Protein AF-A0A1B7LCK6-F1 (afdb_monomer)

Secondary structure (DSSP, 8-state):
-HHHHHHHHHHHHHTT--EEEETHHHHHHHTT----EEEEEESS-HHHHHHHHHHHHTPEEEEEETTTTEEEEEEEETTEEEEEEEEE-SSS-HHHHHHHSSBGGG--EEEHHHHHHSPPPPTTS-----------------------------------------------------------PPPP-----------------PPPPSS----------PPPTT-B-SS-HHHHHHHTEE-BSSTTHHHH-TTHHHHHHHHHHHH-PEEPHHHHHHHHH--GGGS-HHHHHHHHHHHHTSTTHHHHHHHHHTTS--HHHH-TTHHHHHT-B--SS--SBHHHHHHHHHHHHHHHHHHTTGGGGSS----PPP--GGGSSSS---------------------------------------------------------------------------------PPPPPTT---HHHHHHHHHHHHSBSSSS-BSHHHHHHHHHHTTTTHHHH-EE-TTS-EE-TTHHHHTHHHHHHHHHHTT--HHHHHHHHHHHHHTTHHHHHHHTPSPPHHHHHHHHHHHGGGHHHHHHHHHHHHHHHHHHTT-HHHHHHHHHHHHHHHHHHHH-TTTTT-SPPSS-HHHHHHHHT--S-HHHHHHHHHHHHHHHTTS--SHHHHHHHHHHHHHHHHHTT--

pLDDT: mean 70.51, std 29.03, range [19.89, 97.75]

Solvent-accessible surface area (backbone atoms only — not comparable to full-atom values): 42467 Å² total; per-residue (Å²): 106,68,69,60,52,52,54,50,53,52,51,31,56,76,69,76,34,56,50,24,34,22,29,63,26,50,41,26,50,32,58,62,40,92,61,71,62,43,37,32,42,29,56,34,65,14,48,64,51,36,45,52,51,11,66,76,68,78,28,46,64,41,83,73,37,77,91,63,28,28,19,36,31,39,38,84,52,99,90,45,78,45,49,39,37,27,32,25,34,62,91,45,55,72,69,61,52,35,46,66,31,60,30,21,48,35,23,34,35,33,45,44,67,51,47,73,76,55,62,74,84,62,84,85,69,80,79,77,79,79,73,86,78,89,80,83,76,93,77,82,84,85,84,78,87,79,84,83,89,78,90,82,93,83,91,83,88,88,88,87,83,88,88,88,86,86,88,82,91,84,88,84,88,84,84,88,84,89,80,89,80,86,86,84,85,83,87,86,90,82,88,80,84,87,82,85,82,80,81,85,82,67,90,88,67,80,80,74,75,92,60,101,71,77,80,84,68,63,72,60,44,81,78,66,79,72,62,45,53,90,71,48,13,68,60,28,53,57,69,36,41,46,37,53,42,44,90,52,30,34,67,78,41,37,64,46,49,56,52,51,44,36,45,27,55,75,69,71,25,46,73,35,71,67,41,40,53,41,39,53,72,37,64,65,84,83,52,58,39,63,61,52,38,53,52,49,42,58,34,47,64,39,80,62,26,48,64,34,51,49,39,32,53,58,79,33,54,51,41,52,81,78,38,64,72,48,62,62,28,60,72,32,76,47,71,77,63,40,94,44,27,53,41,58,47,17,48,41,14,34,40,36,40,38,46,28,39,49,65,35,50,60,58,76,77,57,87,69,95,70,86,67,82,76,80,68,81,72,75,73,76,70,82,77,68,79,91,77,79,89,80,90,77,89,82,87,86,80,83,89,79,87,86,85,86,84,86,87,80,90,86,82,89,84,85,90,82,86,88,86,92,83,90,89,86,86,84,88,81,88,88,82,87,87,89,81,89,86,81,92,81,89,83,85,92,84,82,90,80,92,81,89,82,90,77,93,78,81,86,76,76,77,76,82,68,72,81,64,64,57,45,55,52,57,73,89,42,32,60,63,47,47,51,58,41,65,39,68,70,48,100,86,40,48,38,51,37,49,54,49,51,26,33,61,45,30,66,55,4,41,79,79,29,65,42,74,44,98,86,72,47,69,42,49,74,64,15,33,63,56,10,32,65,55,43,48,51,52,26,60,62,39,62,50,52,71,68,54,35,52,49,33,30,50,35,16,38,40,33,56,53,64,55,55,45,63,75,53,58,81,70,46,38,43,58,54,19,55,55,26,51,74,46,46,92,48,39,64,60,28,49,47,48,31,49,12,43,49,34,38,40,24,50,74,56,71,35,49,68,58,21,22,55,49,39,54,52,47,46,52,53,48,41,45,53,74,73,31,45,48,34,38,64,71,44,83,71,76,66,53,69,70,53,50,25,66,75,70,76,44,78,96,46,74,64,55,56,51,52,53,50,53,49,45,26,36,34,31,47,66,78,32,90,48,54,68,51,44,54,54,49,52,66,69,44,48,65,61,61,56,53,65,72,77,107

Mean predicted aligned error: 17.4 Å

Radius of gyration: 38.02 Å; Cα contacts (8 Å, |Δi|>4): 805; chains: 1; bounding box: 110×106×129 Å

InterPro domains:
  IPR002646 Poly A polymerase, head domain [PF01743] (19-110)
  IPR003607 HD/PDEase domain [SM00471] (338-611)
  IPR003607 HD/PDEase domain [cd00077] (481-599)
  IPR006674 HD domain [PF01966] (498-566)
  IPR032828 tRNA nucleotidyltransferase/poly(A) polymerase, RNA and SrmB- binding domain [PF12627] (270-326)
  IPR043519 Nucleotidyltransferase superfamily [G3DSA:3.30.460.10] (1-121)
  IPR043519 Nucleotidyltransferase superfamily [SSF81301] (2-119)
  IPR050124 tRNA CCA-adding enzyme [PTHR47545] (225-685)

Sequence (695 aa):
MWDLLEHLNRLTRKRGQKAWLVGGFVRDLILGRPGRDVDVAVTGSGAALAGELAAMTGSAFVPMDPAHDVSRVVRKTKAGVEQLDITGLAQVDLLADLRRRDFTVNAMALPLGDYLSNPAPTPGQGATVAGNRQEERLKGHIAGDSGKCNGTACRGKEHFDGGAVSYRVRPRAGTPGTVQQTGPALPPDARLDQDVSPSRQYPTAVPEPSSPGELIGHAAGPVPGGLIDPLGGLVDLRRGLIRACGPRSIADDPLRALRAARFAGQAGWRIEAETVRLIRAASMRAVAPERVLEELVHILSLPDACRVIRMLDGELGILEQLFPEIVPLRRMEQNGHHVDNVWEHSLKTLQCFETVLEESGYNQGAGGTRNFPRYKQSSLDSEIGTVTGTAQGIFQKNSPGTPCLPAASDVTEDGHRTEPGKDPGSGGGYPGGNKRAGSSVCLDPSREGTAGGGVDGVAGKEAHFPPPDPFVLPPQVAGPLAAYINSPLTRARSRLPVLKLACLFHDTGKLTTRAVAADGRFTFYGHHTAGAPAAAAIARRLRLSRREADLLAALVRGHMDPLFLYKSRPVSGRAAYRFFRRLGDEVPGCLLISLADISSSRLAAGAAAEAAAYRDFIAGMLQRYFKEPAASGRSRPLLSGREVCRLLDIEPSPLVGRLLEELAAARAAGEVRTCREAEEWVRKNKSKMLLEDLT

Nearest PDB structures (foldseek):
  3h39-assembly2_A  TM=7.704E-01  e=4.898E-11  Thermotoga maritima
  4wbz-assembly2_B  TM=8.133E-01  e=8.278E-10  Aquifex aeolicus VF5
  4wby-assembly1_A  TM=7.636E-01  e=1.932E-10  Aquifex aeolicus VF5
  3h38-assembly1_A  TM=7.334E-01  e=5.240E-10  Thermotoga maritima
  4wc5-assembly1_A  TM=7.281E-01  e=5.026E-10  Aquifex aeolicus VF5

Structure (mmCIF, N/CA/C/O backbone):
data_AF-A0A1B7LCK6-F1
#
_entry.id   AF-A0A1B7LCK6-F1
#
loop_
_atom_site.group_PDB
_atom_site.id
_atom_site.type_symbol
_atom_site.label_atom_id
_atom_site.label_alt_id
_atom_site.label_comp_id
_atom_site.label_asym_id
_atom_site.label_entity_id
_atom_site.label_seq_id
_atom_site.pdbx_PDB_ins_code
_atom_site.Cartn_x
_atom_site.Cartn_y
_atom_site.Cartn_z
_atom_site.occupancy
_atom_site.B_iso_or_equiv
_atom_site.auth_seq_id
_atom_site.auth_comp_id
_atom_site.auth_asym_id
_atom_site.auth_atom_id
_atom_site.pdbx_PDB_model_num
ATOM 1 N N . MET A 1 1 ? -1.155 18.013 24.052 1.00 85.56 1 MET A N 1
ATOM 2 C CA . MET A 1 1 ? -2.324 17.125 24.205 1.00 85.56 1 MET A CA 1
ATOM 3 C C . MET A 1 1 ? -2.825 17.167 25.637 1.00 85.56 1 MET A C 1
ATOM 5 O O . MET A 1 1 ? -3.996 17.449 25.836 1.00 85.56 1 MET A O 1
ATOM 9 N N . TRP A 1 2 ? -1.937 16.976 26.621 1.00 87.25 2 TRP A N 1
ATOM 10 C CA . TRP A 1 2 ? -2.246 17.080 28.054 1.00 87.25 2 TRP A CA 1
ATOM 11 C C . TRP A 1 2 ? -3.142 18.276 28.412 1.00 87.25 2 TRP A C 1
ATOM 13 O O . TRP A 1 2 ? -4.252 18.084 28.898 1.00 87.25 2 TRP A O 1
ATOM 23 N N . ASP A 1 3 ? -2.736 19.493 28.038 1.00 88.25 3 ASP A N 1
ATOM 24 C CA . ASP A 1 3 ? -3.527 20.695 28.326 1.00 88.25 3 ASP A CA 1
ATOM 25 C C . ASP A 1 3 ? -4.948 20.623 27.754 1.00 88.25 3 ASP A C 1
ATOM 27 O O . ASP A 1 3 ? -5.895 21.079 28.385 1.00 88.25 3 ASP A O 1
ATOM 31 N N . LEU A 1 4 ? -5.124 20.061 26.553 1.00 89.69 4 LEU A N 1
ATOM 32 C CA . LEU A 1 4 ? -6.437 19.953 25.913 1.00 89.69 4 LEU A CA 1
ATOM 33 C C . LEU A 1 4 ? -7.359 19.024 26.721 1.00 89.69 4 LEU A C 1
ATOM 35 O O . LEU A 1 4 ? -8.523 19.354 26.950 1.00 89.69 4 LEU A O 1
ATOM 39 N N . LEU A 1 5 ? -6.810 17.914 27.223 1.00 92.12 5 LEU A N 1
ATOM 40 C CA . LEU A 1 5 ? -7.504 16.976 28.104 1.00 92.12 5 LEU A CA 1
ATOM 41 C C . LEU A 1 5 ? -7.826 17.585 29.476 1.00 92.12 5 LEU A C 1
ATOM 43 O O . LEU A 1 5 ? -8.918 17.360 29.997 1.00 92.12 5 LEU A O 1
ATOM 47 N N . GLU A 1 6 ? -6.943 18.408 30.044 1.00 92.56 6 GLU A N 1
ATOM 48 C CA . GLU A 1 6 ? -7.234 19.137 31.285 1.00 92.56 6 GLU A CA 1
ATOM 49 C C . GLU A 1 6 ? -8.366 20.159 31.117 1.00 92.56 6 GLU A C 1
ATOM 51 O O . GLU A 1 6 ? -9.239 20.273 31.983 1.00 92.56 6 GLU A O 1
ATOM 56 N N . HIS A 1 7 ? -8.385 20.905 30.007 1.00 92.88 7 HIS A N 1
ATOM 57 C CA . HIS A 1 7 ? -9.486 21.824 29.700 1.00 92.88 7 HIS A CA 1
ATOM 58 C C . HIS A 1 7 ? -10.805 21.061 29.541 1.00 92.88 7 HIS A C 1
ATOM 60 O O . HIS A 1 7 ? -11.811 21.466 30.126 1.00 92.88 7 HIS A O 1
ATOM 66 N N . LEU A 1 8 ? -10.789 19.922 28.843 1.00 93.62 8 LEU A N 1
ATOM 67 C CA . LEU A 1 8 ? -11.956 19.053 28.700 1.00 93.62 8 LEU A CA 1
ATOM 68 C C . LEU A 1 8 ? -12.453 18.511 30.052 1.00 93.62 8 LEU A C 1
ATOM 70 O O . LEU A 1 8 ? -13.650 18.554 30.339 1.00 93.62 8 LEU A O 1
ATOM 74 N N . ASN A 1 9 ? -11.551 18.037 30.914 1.00 93.62 9 ASN A N 1
ATOM 75 C CA . ASN A 1 9 ? -11.899 17.534 32.246 1.00 93.62 9 ASN A CA 1
ATOM 76 C C . ASN A 1 9 ? -12.507 18.636 33.132 1.00 93.62 9 ASN A C 1
ATOM 78 O O . ASN A 1 9 ? -13.507 18.414 33.813 1.00 93.62 9 ASN A O 1
ATOM 82 N N . ARG A 1 10 ? -11.960 19.858 33.093 1.00 92.56 10 ARG A N 1
ATOM 83 C CA . ARG A 1 10 ? -12.556 21.006 33.802 1.00 92.56 10 ARG A CA 1
ATOM 84 C C . ARG A 1 10 ? -13.951 21.334 33.276 1.00 92.56 10 ARG A C 1
ATOM 86 O O . ARG A 1 10 ? -14.858 21.580 34.071 1.00 92.56 10 ARG A O 1
ATOM 93 N N . LEU A 1 11 ? -14.132 21.307 31.957 1.00 93.12 11 LEU A N 1
ATOM 94 C CA . LEU A 1 11 ? -15.400 21.647 31.324 1.00 93.12 11 LEU A CA 1
ATOM 95 C C . LEU A 1 11 ? -16.503 20.629 31.645 1.00 93.12 11 LEU A C 1
ATOM 97 O O . LEU A 1 11 ? -17.612 21.009 32.020 1.00 93.12 11 LEU A O 1
ATOM 101 N N . THR A 1 12 ? -16.178 19.339 31.575 1.00 93.44 12 THR A N 1
ATOM 102 C CA . THR A 1 12 ? -17.112 18.261 31.931 1.00 93.44 12 THR A CA 1
ATOM 103 C C . THR A 1 12 ? -17.506 18.310 33.401 1.00 93.44 12 THR A C 1
ATOM 105 O O . THR A 1 12 ? -18.697 18.271 33.703 1.00 93.44 12 THR A O 1
ATOM 108 N N . ARG A 1 13 ? -16.551 18.536 34.316 1.00 91.50 13 ARG A N 1
ATOM 109 C CA . ARG A 1 13 ? -16.847 18.739 35.747 1.00 91.50 13 ARG A CA 1
ATOM 110 C C . ARG A 1 13 ? -17.784 19.921 35.990 1.00 91.50 13 ARG A C 1
ATOM 112 O O . ARG A 1 13 ? -18.745 19.779 36.740 1.00 91.50 13 ARG A O 1
ATOM 119 N N . LYS A 1 14 ? -17.553 21.061 35.325 1.00 91.81 14 LYS A N 1
ATOM 120 C CA . LYS A 1 14 ? -18.416 22.253 35.434 1.00 91.81 14 LYS A CA 1
ATOM 121 C C . LYS A 1 14 ? -19.862 21.967 35.009 1.00 91.81 14 LYS A C 1
ATOM 123 O O . LYS A 1 14 ? -20.786 22.550 35.564 1.00 91.81 14 LYS A O 1
ATOM 128 N N . ARG A 1 15 ? -20.055 21.068 34.042 1.00 90.12 15 ARG A N 1
ATOM 129 C CA . ARG A 1 15 ? -21.368 20.668 33.513 1.00 90.12 15 ARG A CA 1
ATOM 130 C C . ARG A 1 15 ? -21.983 19.456 34.228 1.00 90.12 15 ARG A C 1
ATOM 132 O O . ARG A 1 15 ? -23.037 18.990 33.808 1.00 90.12 15 ARG A O 1
ATOM 139 N N . GLY A 1 16 ? -21.337 18.915 35.266 1.00 90.00 16 GLY A N 1
ATOM 140 C CA . GLY A 1 16 ? -21.778 17.676 35.920 1.00 90.00 16 GLY A CA 1
ATOM 141 C C . GLY A 1 16 ? -21.727 16.445 35.003 1.00 90.00 16 GLY A C 1
ATOM 142 O O . GLY A 1 16 ? -22.413 15.456 35.249 1.00 90.00 16 GLY A O 1
ATOM 143 N N . GLN A 1 17 ? -20.934 16.510 33.933 1.00 92.06 17 GLN A N 1
ATOM 144 C CA . GLN A 1 17 ? -20.752 15.443 32.956 1.00 92.06 17 GLN A CA 1
ATOM 145 C C . GLN A 1 17 ? -19.553 14.566 33.334 1.00 92.06 17 GLN A C 1
ATOM 147 O O . GLN A 1 17 ? -18.603 15.011 33.979 1.00 92.06 17 GLN A O 1
ATOM 152 N N . LYS A 1 18 ? -19.580 13.309 32.893 1.00 92.75 18 LYS A N 1
ATOM 153 C CA . LYS A 1 18 ? -18.467 12.362 33.010 1.00 92.75 18 LYS A CA 1
ATOM 154 C C . LYS A 1 18 ? -17.754 12.222 31.664 1.00 92.75 18 LYS A C 1
ATOM 156 O O . LYS A 1 18 ? -18.393 12.341 30.619 1.00 92.75 18 LYS A O 1
ATOM 161 N N . ALA A 1 19 ? -16.451 11.954 31.712 1.00 94.38 19 ALA A N 1
ATOM 162 C CA . ALA A 1 19 ? -15.596 11.759 30.545 1.00 94.38 19 ALA A CA 1
ATOM 163 C C . ALA A 1 19 ? -14.692 10.537 30.718 1.00 94.38 19 ALA A C 1
ATOM 165 O O . ALA A 1 19 ? -14.141 10.319 31.802 1.00 94.38 19 ALA A O 1
ATOM 166 N N . TRP A 1 20 ? -14.492 9.792 29.635 1.00 95.25 20 TRP A N 1
ATOM 167 C CA . TRP A 1 20 ? -13.620 8.623 29.588 1.00 95.25 20 TRP A CA 1
ATOM 168 C C . TRP A 1 20 ? -12.753 8.648 28.341 1.00 95.25 20 TRP A C 1
ATOM 170 O O . TRP A 1 20 ? -13.264 8.864 27.248 1.00 95.25 20 TRP A O 1
ATOM 180 N N . LEU A 1 21 ? -11.465 8.360 28.492 1.00 93.81 21 LEU A N 1
ATOM 181 C CA . LEU A 1 21 ? -10.624 7.934 27.379 1.00 93.81 21 LEU A CA 1
ATOM 182 C C . LEU A 1 21 ? -11.113 6.571 26.897 1.00 93.81 21 LEU A C 1
ATOM 184 O O . LEU A 1 21 ? -11.420 5.712 27.722 1.00 93.81 21 LEU A O 1
ATOM 188 N N . VAL A 1 22 ? -11.177 6.365 25.587 1.00 93.12 22 VAL A N 1
ATOM 189 C CA . VAL A 1 22 ? -11.710 5.137 24.979 1.00 93.12 22 VAL A CA 1
ATOM 190 C C . VAL A 1 22 ? -10.851 4.682 23.798 1.00 93.12 22 VAL A C 1
ATOM 192 O O . VAL A 1 22 ? -9.939 5.383 23.362 1.00 93.12 22 VAL A O 1
ATOM 195 N N . GLY A 1 23 ? -11.129 3.493 23.263 1.00 89.19 23 GLY A N 1
ATOM 196 C CA . GLY A 1 23 ? -10.617 3.098 21.952 1.00 89.19 23 GLY A CA 1
ATOM 197 C C . GLY A 1 23 ? -9.141 2.704 21.919 1.00 89.19 23 GLY A C 1
ATOM 198 O O . GLY A 1 23 ? -8.588 2.133 22.863 1.00 89.19 23 GLY A O 1
ATOM 199 N N . GLY A 1 24 ? -8.508 2.995 20.779 1.00 87.75 24 GLY A N 1
ATOM 200 C CA . GLY A 1 24 ? -7.112 2.643 20.519 1.00 87.75 24 GLY A CA 1
ATOM 201 C C . GLY A 1 24 ? -6.134 3.334 21.469 1.00 87.75 24 GLY A C 1
ATOM 202 O O . GLY A 1 24 ? -5.100 2.754 21.785 1.00 87.75 24 GLY A O 1
ATOM 203 N N . PHE A 1 25 ? -6.488 4.512 21.992 1.00 88.75 25 PHE A N 1
ATOM 204 C CA . PHE A 1 25 ? -5.652 5.235 22.948 1.00 88.75 25 PHE A CA 1
ATOM 205 C C . PHE A 1 25 ? -5.448 4.453 24.251 1.00 88.75 25 PHE A C 1
ATOM 207 O O . PHE A 1 25 ? -4.319 4.306 24.711 1.00 88.75 25 PHE A O 1
ATOM 214 N N . VAL A 1 26 ? -6.523 3.897 24.823 1.00 90.69 26 VAL A N 1
ATOM 215 C CA . VAL A 1 26 ? -6.453 3.101 26.064 1.00 90.69 26 VAL A CA 1
ATOM 216 C C . VAL A 1 26 ? -5.632 1.831 25.845 1.00 90.69 26 VAL A C 1
ATOM 218 O O . VAL A 1 26 ? -4.784 1.482 26.663 1.00 90.69 26 VAL A O 1
ATOM 221 N N . ARG A 1 27 ? -5.838 1.162 24.708 1.00 91.12 27 ARG A N 1
ATOM 222 C CA . ARG A 1 27 ? -5.052 -0.007 24.302 1.00 91.12 27 ARG A CA 1
ATOM 223 C C . ARG A 1 27 ? -3.564 0.318 24.194 1.00 91.12 27 ARG A C 1
ATOM 225 O O . ARG A 1 27 ? -2.735 -0.415 24.725 1.00 91.12 27 ARG A O 1
ATOM 232 N N . ASP A 1 28 ? -3.224 1.404 23.509 1.00 88.69 28 ASP A N 1
ATOM 233 C CA . ASP A 1 28 ? -1.836 1.795 23.277 1.00 88.69 28 ASP A CA 1
ATOM 234 C C . ASP A 1 28 ? -1.159 2.245 24.578 1.00 88.69 28 ASP A C 1
ATOM 236 O O . ASP A 1 28 ? -0.005 1.885 24.806 1.00 88.69 28 ASP A O 1
ATOM 240 N N . LEU A 1 29 ? -1.900 2.905 25.476 1.00 86.81 29 LEU A N 1
ATOM 241 C CA . LEU A 1 29 ? -1.456 3.221 26.835 1.00 86.81 29 LEU A CA 1
ATOM 242 C C . LEU A 1 29 ? -1.064 1.952 27.608 1.00 86.81 29 LEU A C 1
ATOM 244 O O . LEU A 1 29 ? 0.021 1.893 28.183 1.00 86.81 29 LEU A O 1
ATOM 248 N N . ILE A 1 30 ? -1.906 0.913 27.570 1.00 88.00 30 ILE A N 1
ATOM 249 C CA . ILE A 1 30 ? -1.630 -0.381 28.221 1.00 88.00 30 ILE A CA 1
ATOM 250 C C . ILE A 1 30 ? -0.424 -1.081 27.576 1.00 88.00 30 ILE A C 1
ATOM 252 O O . ILE A 1 30 ? 0.345 -1.748 28.260 1.00 88.00 30 ILE A O 1
ATOM 256 N N . LEU A 1 31 ? -0.212 -0.918 26.270 1.00 84.94 31 LEU A N 1
ATOM 257 C CA . LEU A 1 31 ? 0.959 -1.456 25.567 1.00 84.94 31 LEU A CA 1
ATOM 258 C C . LEU A 1 31 ? 2.236 -0.616 25.752 1.00 84.94 31 LEU A C 1
ATOM 260 O O . LEU A 1 31 ? 3.260 -0.958 25.159 1.00 84.94 31 LEU A O 1
ATOM 264 N N . GLY A 1 32 ? 2.190 0.489 26.507 1.00 82.19 32 GLY A N 1
ATOM 265 C CA . GLY A 1 32 ? 3.325 1.402 26.670 1.00 82.19 32 GLY A CA 1
ATOM 266 C C . GLY A 1 32 ? 3.727 2.108 25.371 1.00 82.19 32 GLY A C 1
ATOM 267 O O . GLY A 1 32 ? 4.899 2.421 25.167 1.00 82.19 32 GLY A O 1
ATOM 268 N N . ARG A 1 33 ? 2.778 2.321 24.453 1.00 81.12 33 ARG A N 1
ATOM 269 C CA . ARG A 1 33 ? 3.000 2.965 23.152 1.00 81.12 33 ARG A CA 1
ATOM 270 C C . ARG A 1 33 ? 2.481 4.405 23.173 1.00 81.12 33 ARG A C 1
ATOM 272 O O . ARG A 1 33 ? 1.452 4.676 23.789 1.00 81.12 33 ARG A O 1
ATOM 279 N N . PRO A 1 34 ? 3.144 5.343 22.475 1.00 69.50 34 PRO A N 1
ATOM 280 C CA . PRO A 1 34 ? 2.644 6.706 22.357 1.00 69.50 34 PRO A CA 1
ATOM 281 C C . PRO A 1 34 ? 1.374 6.732 21.490 1.00 69.50 34 PRO A C 1
ATOM 283 O O . PRO A 1 34 ? 1.450 6.611 20.267 1.00 69.50 34 PRO A O 1
ATOM 286 N N . GLY A 1 35 ? 0.208 6.895 22.119 1.00 66.81 35 GLY A N 1
ATOM 287 C CA . GLY A 1 35 ? -1.060 7.120 21.420 1.00 66.81 35 GLY A CA 1
ATOM 288 C C . GLY A 1 35 ? -1.120 8.535 20.833 1.00 66.81 35 GLY A C 1
ATOM 289 O O . GLY A 1 35 ? -0.849 9.507 21.539 1.00 66.81 35 GLY A O 1
ATOM 290 N N . ARG A 1 36 ? -1.441 8.661 19.539 1.00 66.50 36 ARG A N 1
ATOM 291 C CA . ARG A 1 36 ? -1.559 9.962 18.844 1.00 66.50 36 ARG A CA 1
ATOM 292 C C . ARG A 1 36 ? -3.005 10.399 18.627 1.00 66.50 36 ARG A C 1
ATOM 294 O O . ARG A 1 36 ? -3.282 11.592 18.716 1.00 66.50 36 ARG A O 1
ATOM 301 N N . ASP A 1 37 ? -3.887 9.435 18.393 1.00 78.88 37 ASP A N 1
ATOM 302 C CA . ASP A 1 37 ? -5.316 9.657 18.206 1.00 78.88 37 ASP A CA 1
ATOM 303 C C . ASP A 1 37 ? -6.003 9.441 19.553 1.00 78.88 37 ASP A C 1
ATOM 305 O O . ASP A 1 37 ? -6.021 8.326 20.081 1.00 78.88 37 ASP A O 1
ATOM 309 N N . VAL A 1 38 ? -6.469 10.532 20.161 1.00 89.31 38 VAL A N 1
ATOM 310 C CA . VAL A 1 38 ? -7.115 10.494 21.473 1.00 89.31 38 VAL A CA 1
ATOM 311 C C . VAL A 1 38 ? -8.620 10.521 21.276 1.00 89.31 38 VAL A C 1
ATOM 313 O O . VAL A 1 38 ? -9.161 11.527 20.824 1.00 89.31 38 VAL A O 1
ATOM 316 N N . ASP A 1 39 ? -9.281 9.434 21.659 1.00 92.44 39 ASP A N 1
ATOM 317 C CA . ASP A 1 39 ? -10.736 9.333 21.676 1.00 92.44 39 ASP A CA 1
ATOM 318 C C . ASP A 1 39 ? -11.255 9.523 23.106 1.00 92.44 39 ASP A C 1
ATOM 320 O O . ASP A 1 39 ? -10.798 8.858 24.044 1.00 92.44 39 ASP A O 1
ATOM 324 N N . VAL A 1 40 ? -12.246 10.397 23.280 1.00 94.12 40 VAL A N 1
ATOM 325 C CA . VAL A 1 40 ? -12.937 10.629 24.551 1.00 94.12 40 VAL A CA 1
ATOM 326 C C . VAL A 1 40 ? -14.443 10.468 24.373 1.00 94.12 40 VAL A C 1
ATOM 328 O O . VAL A 1 40 ? -15.057 11.115 23.531 1.00 94.12 40 VAL A O 1
ATOM 331 N N . ALA A 1 41 ? -15.063 9.645 25.212 1.00 94.56 41 ALA A N 1
ATOM 332 C CA . ALA A 1 41 ? -16.512 9.562 25.336 1.00 94.56 41 ALA A CA 1
ATOM 333 C C . ALA A 1 41 ? -16.992 10.446 26.495 1.00 94.56 41 ALA A C 1
ATOM 335 O O . ALA A 1 41 ? -16.393 10.430 27.574 1.00 94.56 41 ALA A O 1
ATOM 336 N N . VAL A 1 42 ? -18.071 11.206 26.298 1.00 94.50 42 VAL A N 1
ATOM 337 C CA . VAL A 1 42 ? -18.618 12.128 27.308 1.00 94.50 42 VAL A CA 1
ATOM 338 C C . VAL A 1 42 ? -20.121 11.952 27.477 1.00 94.50 42 VAL A C 1
ATOM 340 O O . VAL A 1 42 ? -20.841 11.767 26.504 1.00 94.50 42 VAL A O 1
ATOM 343 N N . THR A 1 43 ? -20.635 12.036 28.705 1.00 93.12 43 THR A N 1
ATOM 344 C CA . THR A 1 43 ? -22.094 12.046 28.926 1.00 93.12 43 THR A CA 1
ATOM 345 C C . THR A 1 43 ? -22.719 13.322 28.369 1.00 93.12 43 THR A C 1
ATOM 347 O O . THR A 1 43 ? -22.238 14.412 28.676 1.00 93.12 43 THR A O 1
ATOM 350 N N . GLY A 1 44 ? -23.836 13.214 27.649 1.00 89.62 44 GLY A N 1
ATOM 351 C CA . GLY A 1 44 ? -24.475 14.353 26.979 1.00 89.62 44 GLY A CA 1
ATOM 352 C C . GLY A 1 44 ? -23.890 14.608 25.587 1.00 89.62 44 GLY A C 1
ATOM 353 O O . GLY A 1 44 ? -23.375 13.682 24.968 1.00 89.62 44 GLY A O 1
ATOM 354 N N . SER A 1 45 ? -24.012 15.841 25.079 1.00 91.00 45 SER A N 1
ATOM 355 C CA . SER A 1 45 ? -23.603 16.147 23.700 1.00 91.00 45 SER A CA 1
ATOM 356 C C . SER A 1 45 ? -22.091 16.330 23.555 1.00 91.00 45 SER A C 1
ATOM 358 O O . SER A 1 45 ? -21.504 17.217 24.182 1.00 91.00 45 SER A O 1
ATOM 360 N N . GLY A 1 46 ? -21.490 15.524 22.680 1.00 90.31 46 GLY A N 1
ATOM 361 C CA . GLY A 1 46 ? -20.089 15.603 22.282 1.00 90.31 46 GLY A CA 1
ATOM 362 C C . GLY A 1 46 ? -19.811 16.845 21.443 1.00 90.31 46 GLY A C 1
ATOM 363 O O . GLY A 1 46 ? -18.891 17.598 21.760 1.00 90.31 46 GLY A O 1
ATOM 364 N N . ALA A 1 47 ? -20.650 17.127 20.443 1.00 92.31 47 ALA A N 1
ATOM 365 C CA . ALA A 1 47 ? -20.524 18.303 19.583 1.00 92.31 47 ALA A CA 1
ATOM 366 C C . ALA A 1 47 ? -20.555 19.625 20.366 1.00 92.31 47 ALA A C 1
ATOM 368 O O . ALA A 1 47 ? -19.711 20.495 20.143 1.00 92.31 47 ALA A O 1
ATOM 369 N N . ALA A 1 48 ? -21.480 19.770 21.323 1.00 92.31 48 ALA A N 1
ATOM 370 C CA . ALA A 1 48 ? -21.570 20.977 22.146 1.00 92.31 48 ALA A CA 1
ATOM 371 C C . ALA A 1 48 ? -20.295 21.204 22.974 1.00 92.31 48 ALA A C 1
ATOM 373 O O . ALA A 1 48 ? -19.796 22.326 23.074 1.00 92.31 48 ALA A O 1
ATOM 374 N N . LEU A 1 49 ? -19.758 20.129 23.553 1.00 93.38 49 LEU A N 1
ATOM 375 C CA . LEU A 1 49 ? -18.558 20.176 24.379 1.00 93.38 49 LEU A CA 1
ATOM 376 C C . LEU A 1 49 ? -17.298 20.434 23.540 1.00 93.38 49 LEU A C 1
ATOM 378 O O . LEU A 1 49 ? -16.448 21.229 23.931 1.00 93.38 49 LEU A O 1
ATOM 382 N N . ALA A 1 50 ? -17.199 19.799 22.371 1.00 94.00 50 ALA A N 1
ATOM 383 C CA . ALA A 1 50 ? -16.111 19.987 21.421 1.00 94.00 50 ALA A CA 1
ATOM 384 C C . ALA A 1 50 ? -16.076 21.417 20.864 1.00 94.00 50 ALA A C 1
ATOM 386 O O . ALA A 1 50 ? -14.999 22.004 20.774 1.00 94.00 50 ALA A O 1
ATOM 387 N N . GLY A 1 51 ? -17.235 22.001 20.543 1.00 94.12 51 GLY A N 1
ATOM 388 C CA . GLY A 1 51 ? -17.336 23.389 20.089 1.00 94.12 51 GLY A CA 1
ATOM 389 C C . GLY A 1 51 ? -16.873 24.394 21.149 1.00 94.12 51 GLY A C 1
ATOM 390 O O . GLY A 1 51 ? -16.083 25.288 20.847 1.00 94.12 51 GLY A O 1
ATOM 391 N N . GLU A 1 52 ? -17.295 24.220 22.405 1.00 93.94 52 GLU A N 1
ATOM 392 C CA . GLU A 1 52 ? -16.849 25.082 23.509 1.00 93.94 52 GLU A CA 1
ATOM 393 C C . GLU A 1 52 ? -15.354 24.898 23.807 1.00 93.94 52 GLU A C 1
ATOM 395 O O . GLU A 1 52 ? -14.627 25.883 23.936 1.00 93.94 52 GLU A O 1
ATOM 400 N N . LEU A 1 53 ? -14.864 23.654 23.838 1.00 94.69 53 LEU A N 1
ATOM 401 C CA . LEU A 1 53 ? -13.439 23.371 24.013 1.00 94.69 53 LEU A CA 1
ATOM 402 C C . LEU A 1 53 ? -12.600 24.022 22.907 1.00 94.69 53 LEU A C 1
ATOM 404 O O . LEU A 1 53 ? -11.551 24.609 23.189 1.00 94.69 53 LEU A O 1
ATOM 408 N N . ALA A 1 54 ? -13.057 23.939 21.657 1.00 94.56 54 ALA A N 1
ATOM 409 C CA . ALA A 1 54 ? -12.390 24.549 20.518 1.00 94.56 54 ALA A CA 1
ATOM 410 C C . ALA A 1 54 ? -12.323 26.077 20.659 1.00 94.56 54 ALA A C 1
ATOM 412 O O . ALA A 1 54 ? -11.236 26.647 20.555 1.00 94.56 54 ALA A O 1
ATOM 413 N N . ALA A 1 55 ? -13.443 26.720 21.007 1.00 93.38 55 ALA A N 1
ATOM 414 C CA . ALA A 1 55 ? -13.506 28.162 21.237 1.00 93.38 55 ALA A CA 1
ATOM 415 C C . ALA A 1 55 ? -12.582 28.617 22.381 1.00 93.38 55 ALA A C 1
ATOM 417 O O . ALA A 1 55 ? -11.836 29.581 22.225 1.00 93.38 55 ALA A O 1
ATOM 418 N N . MET A 1 56 ? -12.573 27.896 23.507 1.00 92.00 56 MET A N 1
ATOM 419 C CA . MET A 1 56 ? -11.739 28.224 24.670 1.00 92.00 56 MET A CA 1
ATOM 420 C C . MET A 1 56 ? -10.237 28.087 24.403 1.00 92.00 56 MET A C 1
ATOM 422 O O . MET A 1 56 ? -9.434 28.782 25.019 1.00 92.00 56 MET A O 1
ATOM 426 N N . THR A 1 57 ? -9.847 27.159 23.529 1.00 91.19 57 THR A N 1
ATOM 427 C CA . THR A 1 57 ? -8.435 26.816 23.295 1.00 91.19 57 THR A CA 1
ATOM 428 C C . THR A 1 57 ? -7.873 27.383 21.994 1.00 91.19 57 THR A C 1
ATOM 430 O O . THR A 1 57 ? -6.705 27.141 21.690 1.00 91.19 57 THR A O 1
ATOM 433 N N . GLY A 1 58 ? -8.682 28.111 21.215 1.00 90.81 58 GLY A N 1
ATOM 434 C CA . GLY A 1 58 ? -8.310 28.571 19.875 1.00 90.81 58 GLY A CA 1
ATOM 435 C C . GLY A 1 58 ? -8.088 27.422 18.882 1.00 90.81 58 GLY A C 1
ATOM 436 O O . GLY A 1 58 ? -7.311 27.559 17.938 1.00 90.81 58 GLY A O 1
ATOM 437 N N . SER A 1 59 ? -8.724 26.272 19.118 1.00 93.56 59 SER A N 1
ATOM 438 C CA . SER A 1 59 ? -8.638 25.092 18.252 1.00 93.56 59 SER A CA 1
ATOM 439 C C . SER A 1 59 ? -9.740 25.117 17.189 1.00 93.56 59 SER A C 1
ATOM 441 O O . SER A 1 59 ? -10.750 25.802 17.334 1.00 93.56 59 SER A O 1
ATOM 443 N N . ALA A 1 60 ? -9.570 24.351 16.112 1.00 93.62 60 ALA A N 1
ATOM 444 C CA . ALA A 1 60 ? -10.611 24.166 15.106 1.00 93.62 60 ALA A CA 1
ATOM 445 C C . ALA A 1 60 ? -11.590 23.063 15.535 1.00 93.62 60 ALA A C 1
ATOM 447 O O . ALA A 1 60 ? -11.166 22.020 16.034 1.00 93.62 60 ALA A O 1
ATOM 448 N N . PHE A 1 61 ? -12.882 23.282 15.300 1.00 94.81 61 PHE A N 1
ATOM 449 C CA . PHE A 1 61 ? -13.943 22.293 15.485 1.00 94.81 61 PHE A CA 1
ATOM 450 C C . PHE A 1 61 ? -14.343 21.702 14.132 1.00 94.81 61 PHE A C 1
ATOM 452 O O . PHE A 1 61 ? -14.593 22.445 13.182 1.00 94.81 61 PHE A O 1
ATOM 459 N N . VAL A 1 62 ? -14.410 20.374 14.050 1.00 93.31 62 VAL A N 1
ATOM 460 C CA . VAL A 1 62 ? -14.807 19.645 12.843 1.00 93.31 62 VAL A CA 1
ATOM 461 C C . VAL A 1 62 ? -15.868 18.603 13.214 1.00 93.31 62 VAL A C 1
ATOM 463 O O . VAL A 1 62 ? -15.548 17.655 13.933 1.00 93.31 62 VAL A O 1
ATOM 466 N N . PRO A 1 63 ? -17.121 18.732 12.745 1.00 90.38 63 PRO A N 1
ATOM 467 C CA . PRO A 1 63 ? -18.109 17.668 12.900 1.00 90.38 63 PRO A CA 1
ATOM 468 C C . PRO A 1 63 ? -17.726 16.485 11.999 1.00 90.38 63 PRO A C 1
ATOM 470 O O . PRO A 1 63 ? -17.495 16.677 10.805 1.00 90.38 63 PRO A O 1
ATOM 473 N N . MET A 1 64 ? -17.636 15.278 12.567 1.00 87.12 64 MET A N 1
ATOM 474 C CA . MET A 1 64 ? -17.171 14.079 11.849 1.00 87.12 64 MET A CA 1
ATOM 475 C C . MET A 1 64 ? -18.332 13.147 11.509 1.00 87.12 64 MET A C 1
ATOM 477 O O . MET A 1 64 ? -18.578 12.865 10.340 1.00 87.12 64 MET A O 1
ATOM 481 N N . ASP A 1 65 ? -19.068 12.709 12.529 1.00 83.69 65 ASP A N 1
ATOM 482 C CA . ASP A 1 65 ? -20.261 11.880 12.380 1.00 83.69 65 ASP A CA 1
ATOM 483 C C . ASP A 1 65 ? -21.390 12.481 13.225 1.00 83.69 65 ASP A C 1
ATOM 485 O O . ASP A 1 65 ? -21.532 12.160 14.409 1.00 83.69 65 ASP A O 1
ATOM 489 N N . PRO A 1 66 ? -22.186 13.393 12.639 1.00 82.00 66 PRO A N 1
ATOM 490 C CA . PRO A 1 66 ? -23.293 14.022 13.346 1.00 82.00 66 PRO A CA 1
ATOM 491 C C . PRO A 1 66 ? -24.365 13.030 13.812 1.00 82.00 66 PRO A C 1
ATOM 493 O O . PRO A 1 66 ? -25.063 13.321 14.779 1.00 82.00 66 PRO A O 1
ATOM 496 N N . ALA A 1 67 ? -24.506 11.870 13.155 1.00 81.50 67 ALA A N 1
ATOM 497 C CA . ALA A 1 67 ? -25.512 10.873 13.522 1.00 81.50 67 ALA A CA 1
ATOM 498 C C . ALA A 1 67 ? -25.153 10.161 14.835 1.00 81.50 67 ALA A C 1
ATOM 500 O O . ALA A 1 67 ? -26.042 9.832 15.619 1.00 81.50 67 ALA A O 1
ATOM 501 N N . HIS A 1 68 ? -23.857 9.976 15.094 1.00 82.12 68 HI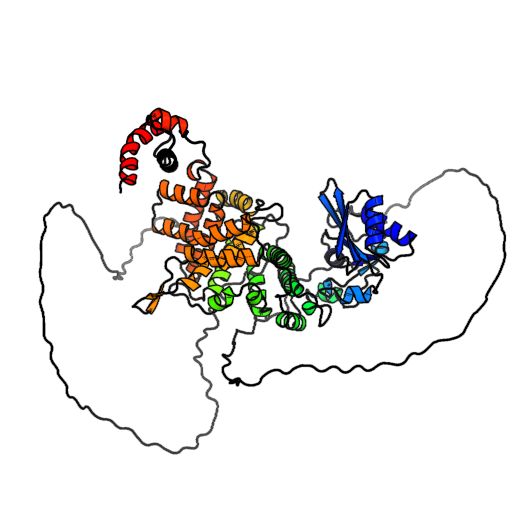S A N 1
ATOM 502 C CA . HIS A 1 68 ? -23.337 9.360 16.318 1.00 82.12 68 HIS A CA 1
ATOM 503 C C . HIS A 1 68 ? -22.702 10.369 17.292 1.00 82.12 68 HIS A C 1
ATOM 505 O O . HIS A 1 68 ? -22.019 9.966 18.230 1.00 82.12 68 HIS A O 1
ATOM 511 N N . ASP A 1 69 ? -22.928 11.672 17.084 1.00 90.56 69 ASP A N 1
ATOM 512 C CA . ASP A 1 69 ? -22.399 12.771 17.906 1.00 90.56 69 ASP A CA 1
ATOM 513 C C . ASP A 1 69 ? -20.869 12.713 18.094 1.00 90.56 69 ASP A C 1
ATOM 515 O O . ASP A 1 69 ? -20.340 12.912 19.192 1.00 90.56 69 ASP A O 1
ATOM 519 N N . VAL A 1 70 ? -20.151 12.419 17.003 1.00 89.44 70 VAL A N 1
ATOM 520 C CA . VAL A 1 70 ? -18.683 12.401 16.961 1.00 89.44 70 VAL A CA 1
ATOM 521 C C . VAL A 1 70 ? -18.170 13.702 16.353 1.00 89.44 70 VAL A C 1
ATOM 523 O O . VAL A 1 70 ? -18.502 14.065 15.220 1.00 89.44 70 VAL A O 1
ATOM 526 N N . SER A 1 71 ? -17.319 14.398 17.100 1.00 93.81 71 SER A N 1
ATOM 527 C CA . SER A 1 71 ? -16.706 15.664 16.693 1.00 93.81 71 SER A CA 1
ATOM 528 C C . SER A 1 71 ? -15.216 15.679 16.998 1.00 93.81 71 SER A C 1
ATOM 530 O O . SER A 1 71 ? -14.786 15.172 18.028 1.00 93.81 71 SER A O 1
ATOM 532 N N . ARG A 1 72 ? -14.432 16.312 16.129 1.00 94.44 72 ARG A N 1
ATOM 533 C CA . ARG A 1 72 ? -12.980 16.425 16.258 1.00 94.44 72 ARG A CA 1
ATOM 534 C C . ARG A 1 72 ? -12.571 17.847 16.616 1.00 94.44 72 ARG A C 1
ATOM 536 O O . ARG A 1 72 ? -12.995 18.812 15.978 1.00 94.44 72 ARG A O 1
ATOM 543 N N . VAL A 1 73 ? -11.689 17.969 17.602 1.00 94.00 73 VAL A N 1
ATOM 544 C CA . VAL A 1 73 ? -10.992 19.210 17.949 1.00 94.00 73 VAL A CA 1
ATOM 545 C C . VAL A 1 73 ? -9.557 19.115 17.444 1.00 94.00 73 VAL A C 1
ATOM 547 O O . VAL A 1 73 ? -8.816 18.206 17.818 1.00 94.00 73 VAL A O 1
ATOM 550 N N . VAL A 1 74 ? -9.161 20.050 16.578 1.00 92.00 74 VAL A N 1
ATOM 551 C CA . VAL A 1 74 ? -7.836 20.074 15.942 1.00 92.00 74 VAL A CA 1
ATOM 552 C C . VAL A 1 74 ? -7.054 21.296 16.397 1.00 92.00 74 VAL A C 1
ATOM 554 O O . VAL A 1 74 ? -7.469 22.432 16.160 1.00 92.00 74 VAL A O 1
ATOM 557 N N . ARG A 1 75 ? -5.875 21.077 16.983 1.00 89.88 75 ARG A N 1
ATOM 558 C CA . ARG A 1 75 ? -4.980 22.149 17.433 1.00 89.88 75 ARG A CA 1
ATOM 559 C C . ARG A 1 75 ? -3.626 22.052 16.745 1.00 89.88 75 ARG A C 1
ATOM 561 O O . ARG A 1 75 ? -2.931 21.045 16.851 1.00 89.88 75 ARG A O 1
ATOM 568 N N . LYS A 1 76 ? -3.225 23.119 16.050 1.00 86.88 76 LYS A N 1
ATOM 569 C CA . LYS A 1 76 ? -1.871 23.235 15.489 1.00 86.88 76 LYS A CA 1
ATOM 570 C C . LYS A 1 76 ? -0.919 23.703 16.586 1.00 86.88 76 LYS A C 1
ATOM 572 O O . LYS A 1 76 ? -1.139 24.749 17.186 1.00 86.88 76 LYS A O 1
ATOM 577 N N . THR A 1 77 ? 0.139 22.945 16.834 1.00 82.62 77 THR A N 1
ATOM 578 C CA . THR A 1 77 ? 1.202 23.283 17.785 1.00 82.62 77 THR A CA 1
ATOM 579 C C . THR A 1 77 ? 2.548 23.357 17.064 1.00 82.62 77 THR A C 1
ATOM 581 O O . THR A 1 77 ? 2.675 22.953 15.908 1.00 82.62 77 THR A O 1
ATOM 584 N N . LYS A 1 78 ? 3.589 23.848 17.751 1.00 78.62 78 LYS A N 1
ATOM 585 C CA . LYS A 1 78 ? 4.967 23.810 17.226 1.00 78.62 78 LYS A CA 1
ATOM 586 C C . LYS A 1 78 ? 5.468 22.378 16.983 1.00 78.62 78 LYS A C 1
ATOM 588 O O . LYS A 1 78 ? 6.350 22.186 16.156 1.00 78.62 78 LYS A O 1
ATOM 593 N N . ALA A 1 79 ? 4.910 21.393 17.692 1.00 74.19 79 ALA A N 1
ATOM 594 C CA . ALA A 1 79 ? 5.297 19.986 17.615 1.00 74.19 79 ALA A CA 1
ATOM 595 C C . ALA A 1 79 ? 4.483 19.177 16.584 1.00 74.19 79 ALA A C 1
ATOM 597 O O . ALA A 1 79 ? 4.788 18.009 16.353 1.00 74.19 79 ALA A O 1
ATOM 598 N N . GLY A 1 80 ? 3.453 19.767 15.965 1.00 79.69 80 GLY A N 1
ATOM 599 C CA . GLY A 1 80 ? 2.616 19.100 14.968 1.00 79.69 80 GLY A CA 1
ATOM 600 C C . GLY A 1 80 ? 1.134 19.440 15.100 1.00 79.69 80 GLY A C 1
ATOM 601 O O . GLY A 1 80 ? 0.757 20.494 15.607 1.00 79.69 80 GLY A O 1
ATOM 602 N N . VAL A 1 81 ? 0.278 18.544 14.614 1.00 83.25 81 VAL A N 1
ATOM 603 C CA . VAL A 1 81 ? -1.181 18.675 14.714 1.00 83.25 81 VAL A CA 1
ATOM 604 C C . VAL A 1 81 ? -1.685 17.713 15.782 1.00 83.25 81 VAL A C 1
ATOM 606 O O . VAL A 1 81 ? -1.472 16.510 15.674 1.00 83.25 81 VAL A O 1
ATOM 609 N N . GLU A 1 82 ? -2.351 18.244 16.801 1.00 87.31 82 GLU A N 1
ATOM 610 C CA . GLU A 1 82 ? -3.033 17.466 17.834 1.00 87.31 82 GLU A CA 1
ATOM 611 C C . GLU A 1 82 ? -4.499 17.287 17.445 1.00 87.31 82 GLU A C 1
ATOM 613 O O . GLU A 1 82 ? -5.148 18.252 17.028 1.00 87.31 82 GLU A O 1
ATOM 618 N N . GLN A 1 83 ? -5.011 16.064 17.576 1.00 90.62 83 GLN A N 1
ATOM 619 C CA . GLN A 1 83 ? -6.395 15.719 17.259 1.00 90.62 83 GLN A CA 1
ATOM 620 C C . GLN A 1 83 ? -7.026 15.006 18.452 1.00 90.62 83 GLN A C 1
ATOM 622 O O . GLN A 1 83 ? -6.424 14.100 19.029 1.00 90.62 83 GLN A O 1
ATOM 627 N N . LEU A 1 84 ? -8.218 15.455 18.828 1.00 92.31 84 LEU A N 1
ATOM 628 C CA . LEU A 1 84 ? -9.009 14.901 19.917 1.00 92.31 84 LEU A CA 1
ATOM 629 C C . LEU A 1 84 ? -10.427 14.661 19.414 1.00 92.31 84 LEU A C 1
ATOM 631 O O . LEU A 1 84 ? -11.124 15.618 19.069 1.00 92.31 84 LEU A O 1
ATOM 635 N N . ASP A 1 85 ? -10.841 13.401 19.407 1.00 93.88 85 ASP A N 1
ATOM 636 C CA . ASP A 1 85 ? -12.179 12.991 19.006 1.00 93.88 85 ASP A CA 1
ATOM 637 C C . ASP A 1 85 ? -13.059 12.861 20.241 1.00 93.88 85 ASP A C 1
ATOM 639 O O . ASP A 1 85 ? -12.721 12.179 21.206 1.00 93.88 85 ASP A O 1
ATOM 643 N N . ILE A 1 86 ? -14.194 13.553 20.227 1.00 94.06 86 ILE A N 1
ATOM 644 C CA . ILE A 1 86 ? -15.159 13.584 21.318 1.00 94.06 86 ILE A CA 1
ATOM 645 C C . ILE A 1 86 ? -16.450 12.950 20.813 1.00 94.06 86 ILE A C 1
ATOM 647 O O . ILE A 1 86 ? -17.063 13.446 19.869 1.00 94.06 86 ILE A O 1
ATOM 651 N N . THR A 1 87 ? -16.852 11.858 21.459 1.00 94.00 87 THR A N 1
ATOM 652 C CA . THR A 1 87 ? -18.107 11.143 21.200 1.00 94.00 87 THR A CA 1
ATOM 653 C C . THR A 1 87 ? -19.111 11.446 22.305 1.00 94.00 87 THR A C 1
ATOM 655 O O . THR A 1 87 ? -18.828 11.229 23.487 1.00 94.00 87 THR A O 1
ATOM 658 N N . GLY A 1 88 ? -20.285 11.946 21.933 1.00 92.31 88 GLY A N 1
ATOM 659 C CA . GLY A 1 88 ? -21.378 12.196 22.865 1.00 92.31 88 GLY A CA 1
ATOM 660 C C . GLY A 1 88 ? -22.191 10.947 23.188 1.00 92.31 88 GLY A C 1
ATOM 661 O O . GLY A 1 88 ? -22.630 10.210 22.311 1.00 92.31 88 GLY A O 1
ATOM 662 N N . LEU A 1 89 ? -22.453 10.737 24.474 1.00 90.56 89 LEU A N 1
ATOM 663 C CA . LEU A 1 89 ? -23.270 9.650 25.012 1.00 90.56 89 LEU A CA 1
ATOM 664 C C . LEU A 1 89 ? -24.665 10.158 25.414 1.00 90.56 89 LEU A C 1
ATOM 666 O O . LEU A 1 89 ? -25.219 9.766 26.437 1.00 90.56 89 LEU A O 1
ATOM 670 N N . ALA A 1 90 ? -25.228 11.105 24.657 1.00 77.19 90 ALA A N 1
ATOM 671 C CA . ALA A 1 90 ? -26.535 11.693 24.968 1.00 77.19 90 ALA A CA 1
ATOM 672 C C . ALA A 1 90 ? -27.688 10.684 24.840 1.00 77.19 90 ALA A C 1
ATOM 674 O O . ALA A 1 90 ? -28.664 10.764 25.579 1.00 77.19 90 ALA A O 1
ATOM 675 N N . GLN A 1 91 ? -27.577 9.749 23.894 1.00 74.38 91 GLN A N 1
ATOM 676 C CA . GLN A 1 91 ? -28.650 8.810 23.546 1.00 74.38 91 GLN A CA 1
ATOM 677 C C . GLN A 1 91 ? -28.391 7.382 24.044 1.00 74.38 91 GLN A C 1
ATOM 679 O O . GLN A 1 91 ? -29.249 6.513 23.918 1.00 74.38 91 GLN A O 1
ATOM 684 N N . VAL A 1 92 ? -27.188 7.110 24.552 1.00 81.62 92 VAL A N 1
ATOM 685 C CA . VAL A 1 92 ? -26.675 5.763 24.832 1.00 81.62 92 VAL A CA 1
ATOM 686 C C . VAL A 1 92 ? -25.757 5.804 26.048 1.00 81.62 92 VAL A C 1
ATOM 688 O O . VAL A 1 92 ? -25.106 6.814 26.282 1.00 81.62 92 VAL A O 1
ATOM 691 N N . ASP A 1 93 ? -25.678 4.725 26.825 1.00 89.38 93 ASP A N 1
ATOM 692 C CA . ASP A 1 93 ? -24.706 4.652 27.918 1.00 89.38 93 ASP A CA 1
ATOM 693 C C . ASP A 1 93 ? -23.305 4.239 27.420 1.00 89.38 93 ASP A C 1
ATOM 695 O O . ASP A 1 93 ? -23.113 3.817 26.274 1.00 89.38 93 ASP A O 1
ATOM 699 N N . LEU A 1 94 ? -22.303 4.364 28.297 1.00 89.94 94 LEU A N 1
ATOM 700 C CA . LEU A 1 94 ? -20.917 3.994 27.991 1.00 89.94 94 LEU A CA 1
ATOM 701 C C . LEU A 1 94 ? -20.792 2.514 27.598 1.00 89.94 94 LEU A C 1
ATOM 703 O O . LEU A 1 94 ? -20.030 2.175 26.700 1.00 89.94 94 LEU A O 1
ATOM 707 N N . LEU A 1 95 ? -21.528 1.618 28.256 1.00 90.25 95 LEU A N 1
ATOM 708 C CA . LEU A 1 95 ? -21.421 0.182 27.997 1.00 90.25 95 LEU A CA 1
ATOM 709 C C . LEU A 1 95 ? -21.967 -0.177 26.609 1.00 90.25 95 LEU A C 1
ATOM 711 O O . LEU A 1 95 ? -21.403 -1.029 25.924 1.00 90.25 95 LEU A O 1
ATOM 715 N N . ALA A 1 96 ? -23.045 0.473 26.180 1.00 88.44 96 ALA A N 1
ATOM 716 C CA . ALA A 1 96 ? -23.606 0.357 24.845 1.00 88.44 96 ALA A CA 1
ATOM 717 C C . ALA A 1 96 ? -22.666 0.940 23.780 1.00 88.44 96 ALA A C 1
ATOM 719 O O . ALA A 1 96 ? -22.541 0.345 22.710 1.00 88.44 96 ALA A O 1
ATOM 720 N N . ASP A 1 97 ? -21.969 2.049 24.066 1.00 89.62 97 ASP A N 1
ATOM 721 C CA . ASP A 1 97 ? -20.904 2.560 23.190 1.00 89.62 97 ASP A CA 1
ATOM 722 C C . ASP A 1 97 ? -19.787 1.529 23.005 1.00 89.62 97 ASP A C 1
ATOM 724 O O . ASP A 1 97 ? -19.504 1.116 21.880 1.00 89.62 97 ASP A O 1
ATOM 728 N N . LEU A 1 98 ? -19.220 1.028 24.108 1.00 91.50 98 LEU A N 1
ATOM 729 C CA . LEU A 1 98 ? -18.125 0.056 24.071 1.00 91.50 98 LEU A CA 1
ATOM 730 C C . LEU A 1 98 ? -18.512 -1.227 23.316 1.00 91.50 98 LEU A C 1
ATOM 732 O O . LEU A 1 98 ? -17.710 -1.753 22.547 1.00 91.50 98 LEU A O 1
ATOM 736 N N . ARG A 1 99 ? -19.760 -1.696 23.448 1.00 91.00 99 ARG A N 1
ATOM 737 C CA . ARG A 1 99 ? -20.267 -2.875 22.719 1.00 91.00 99 ARG A CA 1
ATOM 738 C C . ARG A 1 99 ? -20.428 -2.674 21.212 1.00 91.00 99 ARG A C 1
ATOM 740 O O . ARG A 1 99 ? -20.410 -3.661 20.481 1.00 91.00 99 ARG A O 1
ATOM 747 N N . ARG A 1 100 ? -20.582 -1.437 20.731 1.00 87.06 100 ARG A N 1
ATOM 748 C CA . ARG A 1 100 ? -20.707 -1.133 19.291 1.00 87.06 100 ARG A CA 1
ATOM 749 C C . ARG A 1 100 ? -19.370 -0.953 18.579 1.00 87.06 100 ARG A C 1
ATOM 751 O O . ARG A 1 100 ? -19.342 -0.886 17.345 1.00 87.06 100 ARG A O 1
ATOM 758 N N . ARG A 1 101 ? -18.269 -0.886 19.331 1.00 89.75 101 ARG A N 1
ATOM 759 C CA . ARG A 1 101 ? -16.909 -0.775 18.788 1.00 89.75 101 ARG A CA 1
ATOM 760 C C . ARG A 1 101 ? -16.512 -2.018 17.994 1.00 89.75 101 ARG A C 1
ATOM 762 O O . ARG A 1 101 ? -17.238 -3.006 17.932 1.00 89.75 101 ARG A O 1
ATOM 769 N N . ASP A 1 102 ? -15.372 -1.921 17.324 1.00 91.94 102 ASP A N 1
ATOM 770 C CA . ASP A 1 102 ? -14.874 -2.945 16.415 1.00 91.94 102 ASP A CA 1
ATOM 771 C C . ASP A 1 102 ? -14.465 -4.225 17.154 1.00 91.94 102 ASP A C 1
ATOM 773 O O . ASP A 1 102 ? -15.083 -5.279 16.961 1.00 91.94 102 ASP A O 1
ATOM 777 N N . PHE A 1 103 ? -13.470 -4.111 18.032 1.00 95.75 103 PHE A N 1
ATOM 778 C CA . PHE A 1 103 ? -12.846 -5.232 18.727 1.00 95.75 103 PHE A CA 1
ATOM 779 C C . PHE A 1 103 ? -12.777 -4.997 20.228 1.00 95.75 103 PHE A C 1
ATOM 781 O O . PHE A 1 103 ? -12.640 -3.861 20.683 1.00 95.75 103 PHE A O 1
ATOM 788 N N . THR A 1 104 ? -12.789 -6.085 20.995 1.00 96.00 104 THR A N 1
ATOM 789 C CA . THR A 1 104 ? -12.716 -6.066 22.463 1.00 96.00 104 THR A CA 1
ATOM 790 C C . THR A 1 104 ? -11.504 -5.282 22.967 1.00 96.00 104 THR A C 1
ATOM 792 O O . THR A 1 104 ? -11.633 -4.457 23.866 1.00 96.00 104 THR A O 1
ATOM 795 N N . VAL A 1 105 ? -10.348 -5.435 22.313 1.00 93.69 105 VAL A N 1
ATOM 796 C CA . VAL A 1 105 ? -9.106 -4.696 22.612 1.00 93.69 105 VAL A CA 1
ATOM 797 C C . VAL A 1 105 ? -9.214 -3.176 22.419 1.00 93.69 105 VAL A C 1
ATOM 799 O O . VAL A 1 105 ? -8.362 -2.446 22.909 1.00 93.69 105 VAL A O 1
ATOM 802 N N . ASN A 1 106 ? -10.243 -2.685 21.724 1.00 93.12 106 ASN A N 1
ATOM 803 C CA . ASN A 1 106 ? -10.560 -1.261 21.570 1.00 93.12 106 ASN A CA 1
ATOM 804 C C . ASN A 1 106 ? -11.842 -0.867 22.333 1.00 93.12 106 ASN A C 1
ATOM 806 O O . ASN A 1 106 ? -12.273 0.283 22.262 1.00 93.12 106 ASN A O 1
ATOM 810 N N . ALA A 1 107 ? -12.469 -1.800 23.050 1.00 94.19 107 ALA A N 1
ATOM 811 C CA . ALA A 1 107 ? -13.711 -1.611 23.796 1.00 94.19 107 ALA A CA 1
ATOM 812 C C . ALA A 1 107 ? -13.460 -1.435 25.300 1.00 94.19 107 ALA A C 1
ATOM 814 O O . ALA A 1 107 ? -14.227 -1.914 26.133 1.00 94.19 107 ALA A O 1
ATOM 815 N N . MET A 1 108 ? -12.385 -0.722 25.633 1.00 94.62 108 MET A N 1
ATOM 816 C CA . MET A 1 108 ? -12.020 -0.365 27.000 1.00 94.62 108 MET A CA 1
ATOM 817 C C . MET A 1 108 ? -12.157 1.141 27.210 1.00 94.62 108 MET A C 1
ATOM 819 O O . MET A 1 108 ? -11.959 1.926 26.277 1.00 94.62 108 MET A O 1
ATOM 823 N N . ALA A 1 109 ? -12.465 1.535 28.442 1.00 94.44 109 ALA A N 1
ATOM 824 C CA . ALA A 1 109 ? -12.578 2.927 28.847 1.00 94.44 109 ALA A CA 1
ATOM 825 C C . ALA A 1 109 ? -11.805 3.204 30.139 1.00 94.44 109 ALA A C 1
ATOM 827 O O . ALA A 1 109 ? -11.786 2.380 31.049 1.00 94.44 109 ALA A O 1
ATOM 828 N N . LEU A 1 110 ? -11.211 4.389 30.241 1.00 93.12 110 LEU A N 1
ATOM 829 C CA . LEU A 1 110 ? -10.538 4.870 31.444 1.00 93.12 110 LEU A CA 1
ATOM 830 C C . LEU A 1 110 ? -11.109 6.240 31.821 1.00 93.12 110 LEU A C 1
ATOM 832 O O . LEU A 1 110 ? -11.111 7.128 30.965 1.00 93.12 110 LEU A O 1
ATOM 836 N N . PRO A 1 111 ? -11.599 6.458 33.054 1.00 93.00 111 PRO A N 1
ATOM 837 C CA . PRO A 1 111 ? -12.063 7.774 33.469 1.00 93.00 111 PRO A CA 1
ATOM 838 C C . PRO A 1 111 ? -10.981 8.834 33.248 1.00 93.00 111 PRO A C 1
ATOM 840 O O . PRO A 1 111 ? -9.832 8.672 33.657 1.00 93.00 111 PRO A O 1
ATOM 843 N N . LEU A 1 112 ? -11.349 9.939 32.595 1.00 91.56 112 LEU A N 1
ATOM 844 C CA . LEU A 1 112 ? -10.390 10.983 32.224 1.00 91.56 112 LEU A CA 1
ATOM 845 C C . LEU A 1 112 ? -9.716 11.604 33.457 1.00 91.56 112 LEU A C 1
ATOM 847 O O . LEU A 1 112 ? -8.535 11.939 33.422 1.00 91.56 112 LEU A O 1
ATOM 851 N N . GLY A 1 113 ? -10.464 11.737 34.556 1.00 87.12 113 GLY A N 1
ATOM 852 C CA . GLY A 1 113 ? -9.931 12.220 35.828 1.00 87.12 113 GLY A CA 1
ATOM 853 C C . GLY A 1 113 ? -8.815 11.329 36.374 1.00 87.12 113 GLY A C 1
ATOM 854 O O . GLY A 1 113 ? -7.779 11.855 36.766 1.00 87.12 113 GLY A O 1
ATOM 855 N N . ASP A 1 114 ? -8.997 10.010 36.330 1.00 86.25 114 ASP A N 1
ATOM 856 C CA . ASP A 1 114 ? -8.033 9.039 36.861 1.00 86.25 114 ASP A CA 1
ATOM 857 C C . ASP A 1 114 ? -6.727 9.075 36.060 1.00 86.25 114 ASP A C 1
ATOM 859 O O . ASP A 1 114 ? -5.641 9.110 36.638 1.00 86.25 114 ASP A O 1
ATOM 863 N N . TYR A 1 115 ? -6.831 9.177 34.729 1.00 86.12 115 TYR A N 1
ATOM 864 C CA . TYR A 1 115 ? -5.675 9.358 33.847 1.00 86.12 115 TYR A CA 1
ATOM 865 C C . TYR A 1 115 ? -4.889 10.643 34.147 1.00 86.12 115 TYR A C 1
ATOM 867 O O . TYR A 1 115 ? -3.661 10.627 34.157 1.00 86.12 115 TYR A O 1
ATOM 875 N N . LEU A 1 116 ? -5.583 11.757 34.401 1.00 85.88 116 LEU A N 1
ATOM 876 C CA . LEU A 1 116 ? -4.938 13.040 34.696 1.00 85.88 116 LEU A CA 1
ATOM 877 C C . LEU A 1 116 ? -4.332 13.088 36.107 1.00 85.88 116 LEU A C 1
ATOM 879 O O . LEU A 1 116 ? -3.354 13.796 36.327 1.00 85.88 116 LEU A O 1
ATOM 883 N N . SER A 1 117 ? -4.902 12.353 37.066 1.00 79.56 117 SER A N 1
ATOM 884 C CA . SER A 1 117 ? -4.396 12.285 38.442 1.00 79.56 117 SER A CA 1
ATOM 885 C C . SER A 1 117 ? -3.213 11.333 38.610 1.00 79.56 117 SER A C 1
ATOM 887 O O . SER A 1 117 ? -2.404 11.537 39.511 1.00 79.56 117 SER A O 1
ATOM 889 N N . ASN A 1 118 ? -3.097 10.312 37.762 1.00 69.00 118 ASN A N 1
ATOM 890 C CA . ASN A 1 118 ? -1.968 9.391 37.764 1.00 69.00 118 ASN A CA 1
ATOM 891 C C . ASN A 1 118 ? -1.608 9.005 36.319 1.00 69.00 118 ASN A C 1
ATOM 893 O O . ASN A 1 118 ? -2.031 7.945 35.841 1.00 69.00 118 ASN A O 1
ATOM 897 N N . PRO A 1 119 ? -0.879 9.868 35.587 1.00 60.62 119 PRO A N 1
ATOM 898 C CA . PRO A 1 119 ? -0.481 9.554 34.225 1.00 60.62 119 PRO A CA 1
ATOM 899 C C . PRO A 1 119 ? 0.391 8.302 34.230 1.00 60.62 119 PRO A C 1
ATOM 901 O O . PRO A 1 119 ? 1.400 8.244 34.933 1.00 60.62 119 PRO A O 1
ATOM 904 N N . ALA A 1 120 ? 0.017 7.294 33.435 1.00 53.06 120 ALA A N 1
ATOM 905 C CA . ALA A 1 120 ? 0.895 6.148 33.219 1.00 53.06 120 ALA A CA 1
ATOM 906 C C . ALA A 1 120 ? 2.274 6.659 32.752 1.00 53.06 120 ALA A C 1
ATOM 908 O O . ALA A 1 120 ? 2.324 7.631 31.988 1.00 53.06 120 ALA A O 1
ATOM 909 N N . PRO A 1 121 ? 3.384 6.047 33.198 1.00 42.94 121 PRO A N 1
ATOM 910 C CA . PRO A 1 121 ? 4.717 6.548 32.899 1.00 42.94 121 PRO A CA 1
ATOM 911 C C . PRO A 1 121 ? 4.914 6.656 31.384 1.00 42.94 121 PRO A C 1
ATOM 913 O O . PRO A 1 121 ? 4.836 5.669 30.652 1.00 42.94 121 PRO A O 1
ATOM 916 N N . THR A 1 122 ? 5.141 7.880 30.909 1.00 41.19 122 THR A N 1
ATOM 917 C CA . THR A 1 122 ? 5.413 8.159 29.499 1.00 41.19 122 THR A CA 1
ATOM 918 C C . THR A 1 122 ? 6.706 7.454 29.078 1.00 41.19 122 THR A C 1
ATOM 920 O O . THR A 1 122 ? 7.726 7.625 29.753 1.00 41.19 122 THR A O 1
ATOM 923 N N . PRO A 1 123 ? 6.735 6.718 27.953 1.00 32.72 123 PRO A N 1
ATOM 924 C CA . PRO A 1 123 ? 7.985 6.192 27.421 1.00 32.72 123 PRO A CA 1
ATOM 925 C C . PRO A 1 123 ? 8.900 7.365 27.039 1.00 32.72 123 PRO A C 1
ATOM 927 O O . PRO A 1 123 ? 8.554 8.153 26.160 1.00 32.72 123 PRO A O 1
ATOM 930 N N . GLY A 1 124 ? 10.054 7.498 27.701 1.00 36.16 124 GLY A N 1
ATOM 931 C CA . GLY A 1 124 ? 11.104 8.451 27.310 1.00 36.16 124 GLY A CA 1
ATOM 932 C C . GLY A 1 124 ? 11.445 9.572 28.297 1.00 36.16 124 GLY A C 1
ATOM 933 O O . GLY A 1 124 ? 12.310 10.383 27.981 1.00 36.16 124 GLY A O 1
ATOM 934 N N . GLN A 1 125 ? 10.853 9.620 29.493 1.00 32.75 125 GLN A N 1
ATOM 935 C CA . GLN A 1 125 ? 11.428 10.400 30.597 1.00 32.75 125 GLN A CA 1
ATOM 936 C C . GLN A 1 125 ? 12.226 9.448 31.486 1.00 32.75 125 GLN A C 1
ATOM 938 O O . GLN A 1 125 ? 11.659 8.603 32.173 1.00 32.75 125 GLN A O 1
ATOM 943 N N . GLY A 1 126 ? 13.556 9.526 31.391 1.00 25.89 126 GLY A N 1
ATOM 944 C CA . GLY A 1 126 ? 14.464 8.717 32.196 1.00 25.89 126 GLY A CA 1
ATOM 945 C C . GLY A 1 126 ? 14.136 8.861 33.678 1.00 25.89 126 GLY A C 1
ATOM 946 O O . GLY A 1 126 ? 14.081 9.973 34.200 1.00 25.89 126 GLY A O 1
ATOM 947 N N . ALA A 1 127 ? 13.913 7.729 34.340 1.00 26.62 127 ALA A N 1
ATOM 948 C CA . ALA A 1 127 ? 13.835 7.665 35.785 1.00 26.62 127 ALA A CA 1
ATOM 949 C C . ALA A 1 127 ? 15.174 8.145 36.359 1.00 26.62 127 ALA A C 1
ATOM 951 O O . ALA A 1 127 ? 16.172 7.423 36.332 1.00 26.62 127 ALA A O 1
ATOM 952 N N . THR A 1 128 ? 15.213 9.369 36.880 1.00 25.75 128 THR A N 1
ATOM 953 C CA . THR A 1 128 ? 16.197 9.713 37.898 1.00 25.75 128 THR A CA 1
ATOM 954 C C . THR A 1 128 ? 15.894 8.831 39.097 1.00 25.75 128 THR A C 1
ATOM 956 O O . THR A 1 128 ? 14.855 8.941 39.745 1.00 25.75 128 THR A O 1
ATOM 959 N N . VAL A 1 129 ? 16.799 7.888 39.331 1.00 27.83 129 VAL A N 1
ATOM 960 C CA . VAL A 1 129 ? 16.827 7.008 40.492 1.00 27.83 129 VAL A CA 1
ATOM 961 C C . VAL A 1 129 ? 16.770 7.882 41.747 1.00 27.83 129 VAL A C 1
ATOM 963 O O . VAL A 1 129 ? 17.769 8.481 42.143 1.00 27.83 129 VAL A O 1
ATOM 966 N N . ALA A 1 130 ? 15.597 7.971 42.373 1.00 25.98 130 ALA A N 1
ATOM 967 C CA . ALA A 1 130 ? 15.486 8.389 43.760 1.00 25.98 130 ALA A CA 1
ATOM 968 C C . ALA A 1 130 ? 16.092 7.257 44.595 1.00 25.98 130 ALA A C 1
ATOM 970 O O . ALA A 1 130 ? 15.438 6.266 44.915 1.00 25.98 130 ALA A O 1
ATOM 971 N N . GLY A 1 131 ? 17.397 7.362 44.840 1.00 25.03 131 GLY A N 1
ATOM 972 C CA . GLY A 1 131 ? 18.122 6.441 45.694 1.00 25.03 131 GLY A CA 1
ATOM 973 C C . GLY A 1 131 ? 17.544 6.486 47.102 1.00 25.03 131 GLY A C 1
ATOM 974 O O . GLY A 1 131 ? 17.620 7.511 47.779 1.00 25.03 131 GLY A O 1
ATOM 975 N N . ASN A 1 132 ? 17.009 5.353 47.548 1.00 27.20 132 ASN A N 1
ATOM 976 C CA . ASN A 1 132 ? 16.866 5.058 48.963 1.00 27.20 132 ASN A CA 1
ATOM 977 C C . ASN A 1 132 ? 18.249 5.172 49.620 1.00 27.20 132 ASN A C 1
ATOM 979 O O . ASN A 1 132 ? 19.102 4.304 49.457 1.00 27.20 132 ASN A O 1
ATOM 983 N N . ARG A 1 133 ? 18.460 6.250 50.375 1.00 26.28 133 ARG A N 1
ATOM 984 C CA . ARG A 1 133 ? 19.423 6.311 51.479 1.00 26.28 133 ARG A CA 1
ATOM 985 C C . ARG A 1 133 ? 18.643 6.560 52.767 1.00 26.28 133 ARG A C 1
ATOM 987 O O . ARG A 1 133 ? 18.673 7.647 53.332 1.00 26.28 133 ARG A O 1
ATOM 994 N N . GLN A 1 134 ? 17.914 5.542 53.212 1.00 26.45 134 GLN A N 1
ATOM 995 C CA . GLN A 1 134 ? 17.680 5.337 54.637 1.00 26.45 134 GLN A CA 1
ATOM 996 C C . GLN A 1 134 ? 18.711 4.315 55.092 1.00 26.45 134 GLN A C 1
ATOM 998 O O . GLN A 1 134 ? 18.500 3.127 54.917 1.00 26.45 134 GLN A O 1
ATOM 1003 N N . GLU A 1 135 ? 19.849 4.822 55.557 1.00 27.47 135 GLU A N 1
ATOM 1004 C CA . GLU A 1 135 ? 20.754 4.235 56.551 1.00 27.47 135 GLU A CA 1
ATOM 1005 C C . GLU A 1 135 ? 22.075 4.989 56.436 1.00 27.47 135 GLU A C 1
ATOM 1007 O O . GLU A 1 135 ? 22.873 4.749 55.540 1.00 27.47 135 GLU A O 1
ATOM 1012 N N . GLU A 1 136 ? 22.243 6.005 57.279 1.00 25.66 136 GLU A N 1
ATOM 1013 C CA . GLU A 1 136 ? 23.422 6.159 58.131 1.00 25.66 136 GLU A CA 1
ATOM 1014 C C . GLU A 1 136 ? 23.405 7.530 58.814 1.00 25.66 136 GLU A C 1
ATOM 1016 O O . GLU A 1 136 ? 23.136 8.562 58.205 1.00 25.66 136 GLU A O 1
ATOM 1021 N N . ARG A 1 137 ? 23.790 7.502 60.093 1.00 25.64 137 ARG A N 1
ATOM 1022 C CA . ARG A 1 137 ? 24.116 8.631 60.978 1.00 25.64 137 ARG A CA 1
ATOM 1023 C C . ARG A 1 137 ? 22.948 9.315 61.689 1.00 25.64 137 ARG A C 1
ATOM 1025 O O . ARG A 1 137 ? 22.628 10.481 61.492 1.00 25.64 137 ARG A O 1
ATOM 1032 N N . LEU A 1 138 ? 22.521 8.620 62.747 1.00 28.22 138 LEU A N 1
ATOM 1033 C CA . LEU A 1 138 ? 22.606 9.191 64.096 1.00 28.22 138 LEU A CA 1
ATOM 1034 C C . LEU A 1 138 ? 23.872 10.061 64.220 1.00 28.22 138 LEU A C 1
ATOM 1036 O O . LEU A 1 138 ? 24.982 9.530 64.137 1.00 28.22 138 LEU A O 1
ATOM 1040 N N . LYS A 1 139 ? 23.695 11.363 64.446 1.00 26.31 139 LYS A N 1
ATOM 1041 C CA . LYS A 1 139 ? 24.405 12.172 65.454 1.00 26.31 139 LYS A CA 1
ATOM 1042 C C . LYS A 1 139 ? 24.147 13.655 65.200 1.00 26.31 139 LYS A C 1
ATOM 1044 O O . LYS A 1 139 ? 24.599 14.205 64.208 1.00 26.31 139 LYS A O 1
ATOM 1049 N N . GLY A 1 140 ? 23.566 14.297 66.208 1.00 24.80 140 GLY A N 1
ATOM 1050 C CA . GLY A 1 140 ? 24.094 15.576 66.657 1.00 24.80 140 GLY A CA 1
ATOM 1051 C C . GLY A 1 140 ? 23.330 16.824 66.237 1.00 24.80 140 GLY A C 1
ATOM 1052 O O . GLY A 1 140 ? 23.541 17.362 65.165 1.00 24.80 140 GLY A O 1
ATOM 1053 N N . HIS A 1 141 ? 22.627 17.356 67.233 1.00 25.72 141 HIS A N 1
ATOM 1054 C CA . HIS A 1 141 ? 22.786 18.735 67.693 1.00 25.72 141 HIS A CA 1
ATOM 1055 C C . HIS A 1 141 ? 22.007 19.864 66.992 1.00 25.72 141 HIS A C 1
ATOM 1057 O O . HIS A 1 141 ? 22.368 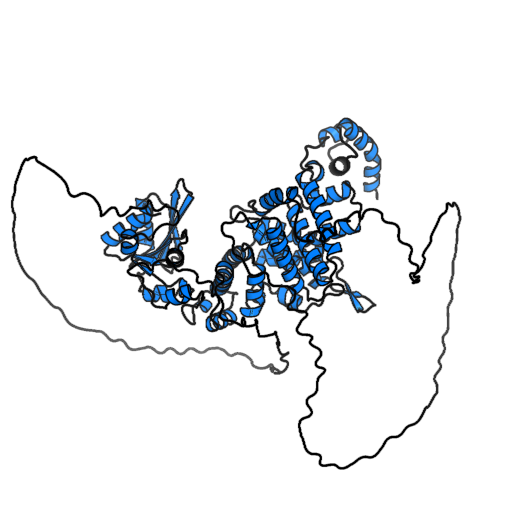20.355 65.935 1.00 25.72 141 HIS A O 1
ATOM 1063 N N . ILE A 1 142 ? 21.060 20.364 67.795 1.00 25.03 142 ILE A N 1
ATOM 1064 C CA . ILE A 1 142 ? 20.949 21.752 68.272 1.00 25.03 142 ILE A CA 1
ATOM 1065 C C . ILE A 1 142 ? 20.242 22.780 67.370 1.00 25.03 142 ILE A C 1
ATOM 1067 O O . ILE A 1 142 ? 20.729 23.194 66.330 1.00 25.03 142 ILE A O 1
ATOM 1071 N N . ALA A 1 143 ? 19.154 23.263 67.982 1.00 25.14 143 ALA A N 1
ATOM 1072 C CA . ALA A 1 143 ? 18.583 24.607 68.003 1.00 25.14 143 ALA A CA 1
ATOM 1073 C C . ALA A 1 143 ? 17.993 25.218 66.731 1.00 25.14 143 ALA A C 1
ATOM 1075 O O . ALA A 1 143 ? 18.659 25.441 65.730 1.00 25.14 143 ALA A O 1
ATOM 1076 N N . GLY A 1 144 ? 16.788 25.743 66.942 1.00 24.58 144 GLY A N 1
ATOM 1077 C CA . GLY A 1 144 ? 16.681 27.195 66.956 1.00 24.58 144 GLY A CA 1
ATOM 1078 C C . GLY A 1 144 ? 15.484 27.724 66.201 1.00 24.58 144 GLY A C 1
ATOM 1079 O O . GLY A 1 144 ? 15.577 27.887 64.996 1.00 24.58 144 GLY A O 1
ATOM 1080 N N . ASP A 1 145 ? 14.465 28.100 66.983 1.00 25.83 145 ASP A N 1
ATOM 1081 C CA . ASP A 1 145 ? 13.687 29.329 66.797 1.00 25.83 145 ASP A CA 1
ATOM 1082 C C . ASP A 1 145 ? 12.826 29.470 65.530 1.00 25.83 145 ASP A C 1
ATOM 1084 O O . ASP A 1 145 ? 13.072 28.902 64.480 1.00 25.83 145 ASP A O 1
ATOM 1088 N N . SER A 1 146 ? 11.811 30.314 65.482 1.00 26.06 146 SER A N 1
ATOM 1089 C CA . SER A 1 146 ? 10.828 30.850 66.422 1.00 26.06 146 SER A CA 1
ATOM 1090 C C . SER A 1 146 ? 9.903 31.701 65.542 1.00 26.06 146 SER A C 1
ATOM 1092 O O . SER A 1 146 ? 10.267 32.109 64.441 1.00 26.06 146 SER A O 1
ATOM 1094 N N . GLY A 1 147 ? 8.708 32.012 66.041 1.00 26.48 147 GLY A N 1
ATOM 1095 C CA . GLY A 1 147 ? 7.931 33.154 65.548 1.00 26.48 147 GLY A CA 1
ATOM 1096 C C . GLY A 1 147 ? 6.799 32.785 64.584 1.00 26.48 147 GLY A C 1
ATOM 1097 O O . GLY A 1 147 ? 7.035 32.533 63.413 1.00 26.48 147 GLY A O 1
ATOM 1098 N N . LYS A 1 148 ? 5.565 32.602 65.074 1.00 27.27 148 LYS A N 1
ATOM 1099 C CA . LYS A 1 148 ? 4.568 33.648 65.430 1.00 27.27 148 LYS A CA 1
ATOM 1100 C C . LYS A 1 148 ? 3.835 34.203 64.197 1.00 27.27 148 LYS A C 1
ATOM 1102 O O . LYS A 1 148 ? 4.443 34.837 63.351 1.00 27.27 148 LYS A O 1
ATOM 1107 N N . CYS A 1 149 ? 2.526 33.933 64.096 1.00 24.50 149 CYS A N 1
ATOM 1108 C CA . CYS A 1 149 ? 1.416 34.870 64.419 1.00 24.50 149 CYS A CA 1
ATOM 1109 C C . CYS A 1 149 ? 0.839 35.462 63.117 1.00 24.50 149 CYS A C 1
ATOM 1111 O O . CYS A 1 149 ? 1.590 35.666 62.180 1.00 24.50 149 CYS A O 1
ATOM 1113 N N . ASN A 1 150 ? -0.441 35.779 62.915 1.00 26.20 150 ASN A N 1
ATOM 1114 C CA . ASN A 1 150 ? -1.695 35.831 63.682 1.00 26.20 150 ASN A CA 1
ATOM 1115 C C . ASN A 1 150 ? -2.830 35.687 62.629 1.00 26.20 150 ASN A C 1
ATOM 1117 O O . ASN A 1 150 ? -2.629 36.060 61.479 1.00 26.20 150 ASN A O 1
ATOM 1121 N N . GLY A 1 151 ? -3.978 35.048 62.895 1.00 26.02 151 GLY A N 1
ATOM 1122 C CA . GLY A 1 151 ? -5.141 35.639 63.585 1.00 26.02 151 GLY A CA 1
ATOM 1123 C C . GLY A 1 151 ? -5.838 36.672 62.684 1.00 26.02 151 GLY A C 1
ATOM 1124 O O . GLY A 1 151 ? -5.268 37.720 62.428 1.00 26.02 151 GLY A O 1
ATOM 1125 N N . THR A 1 152 ? -7.034 36.465 62.126 1.00 28.19 152 THR A N 1
ATOM 1126 C CA . THR A 1 152 ? -8.370 36.590 62.763 1.00 28.19 152 THR A CA 1
ATOM 1127 C C . THR A 1 152 ? -9.417 36.334 61.651 1.00 28.19 152 THR A C 1
ATOM 1129 O O . THR A 1 152 ? -9.208 36.762 60.525 1.00 28.19 152 THR A O 1
ATOM 1132 N N . ALA A 1 153 ? -10.394 35.430 61.786 1.00 26.36 153 ALA A N 1
ATOM 1133 C CA . ALA A 1 153 ? -11.654 35.471 62.548 1.00 26.36 153 ALA A CA 1
ATOM 1134 C C . ALA A 1 153 ? -12.819 36.237 61.871 1.00 26.36 153 ALA A C 1
ATOM 1136 O O . ALA A 1 153 ? -12.651 37.377 61.459 1.00 26.36 153 ALA A O 1
ATOM 1137 N N . CYS A 1 154 ? -13.993 35.573 61.884 1.00 23.88 154 CYS A N 1
ATOM 1138 C CA . CYS A 1 154 ? -15.401 36.048 61.865 1.00 23.88 154 CYS A CA 1
ATOM 1139 C C . CYS A 1 154 ? -16.224 35.438 60.711 1.00 23.88 154 CYS A C 1
ATOM 1141 O O . CYS A 1 154 ? -15.996 35.739 59.550 1.00 23.88 154 CYS A O 1
ATOM 1143 N N . ARG A 1 155 ? -17.014 34.379 60.961 1.00 24.83 155 ARG A N 1
ATOM 1144 C CA . ARG A 1 155 ? -18.372 34.310 61.570 1.00 24.83 155 ARG A CA 1
ATOM 1145 C C . ARG A 1 155 ? -19.490 34.835 60.658 1.00 24.83 155 ARG A C 1
ATOM 1147 O O . ARG A 1 155 ? -19.508 36.007 60.320 1.00 24.83 155 ARG A O 1
ATOM 1154 N N . GLY A 1 156 ? -20.481 33.973 60.424 1.00 25.06 156 GLY A N 1
ATOM 1155 C CA . GLY A 1 156 ? -21.809 34.325 59.913 1.00 25.06 156 GLY A CA 1
ATOM 1156 C C . GLY A 1 156 ? -22.640 33.076 59.611 1.00 25.06 156 GLY A C 1
ATOM 1157 O O . GLY A 1 156 ? -22.501 32.495 58.544 1.00 25.06 156 GLY A O 1
ATOM 1158 N N . LYS A 1 157 ? -23.434 32.629 60.592 1.00 26.45 157 LYS A N 1
ATOM 1159 C CA . LYS A 1 157 ? -24.492 31.608 60.466 1.00 26.45 157 LYS A CA 1
ATOM 1160 C C . LYS A 1 157 ? -25.701 32.209 59.737 1.00 26.45 157 LYS A C 1
ATOM 1162 O O . LYS A 1 157 ? -25.905 33.403 59.895 1.00 26.45 157 LYS A O 1
ATOM 1167 N N . GLU A 1 158 ? -26.543 31.376 59.115 1.00 26.67 158 GLU A N 1
ATOM 1168 C CA . GLU A 1 158 ? -27.994 31.321 59.397 1.00 26.67 158 GLU A CA 1
ATOM 1169 C C . GLU A 1 158 ? -28.702 30.142 58.692 1.00 26.67 158 GLU A C 1
ATOM 1171 O O . GLU A 1 158 ? -28.298 29.683 57.627 1.00 26.67 158 GLU A O 1
ATOM 1176 N N . HIS A 1 159 ? -29.708 29.611 59.392 1.00 24.42 159 HIS A N 1
ATOM 1177 C CA . HIS A 1 159 ? -30.603 28.485 59.089 1.00 24.42 159 HIS A CA 1
ATOM 1178 C C . HIS A 1 159 ? -31.818 28.927 58.239 1.00 24.42 159 HIS A C 1
ATOM 1180 O O . HIS A 1 159 ? -32.202 30.084 58.351 1.00 24.42 159 HIS A O 1
ATOM 1186 N N . PHE A 1 160 ? -32.489 28.016 57.506 1.00 24.09 160 PHE A N 1
ATOM 1187 C CA . PHE A 1 160 ? -33.815 27.425 57.846 1.00 24.09 160 PHE A CA 1
ATOM 1188 C C . PHE A 1 160 ? -34.480 26.669 56.661 1.00 24.09 160 PHE A C 1
ATOM 1190 O O . PHE A 1 160 ? -34.493 27.146 55.532 1.00 24.09 160 PHE A O 1
ATOM 1197 N N . ASP A 1 161 ? -35.001 25.480 56.994 1.00 24.39 161 ASP A N 1
ATOM 1198 C CA . ASP A 1 161 ? -36.162 24.682 56.537 1.00 24.39 161 ASP A CA 1
ATOM 1199 C C . ASP A 1 161 ? -36.754 24.687 55.109 1.00 24.39 161 ASP A C 1
ATOM 1201 O O . ASP A 1 161 ? -37.197 25.694 54.573 1.00 24.39 161 ASP A O 1
ATOM 1205 N N . GLY A 1 162 ? -36.968 23.454 54.612 1.00 23.62 162 GLY A N 1
ATOM 1206 C CA . GLY A 1 162 ? -38.294 22.803 54.639 1.00 23.62 162 GLY A CA 1
ATOM 1207 C C . GLY A 1 162 ? -39.263 23.045 53.473 1.00 23.62 162 GLY A C 1
ATOM 1208 O O . GLY A 1 162 ? -39.763 24.143 53.275 1.00 23.62 162 GLY A O 1
ATOM 1209 N N . GLY A 1 163 ? -39.655 21.965 52.781 1.00 23.58 163 GLY A N 1
ATOM 1210 C CA . GLY A 1 163 ? -40.846 21.968 51.922 1.00 23.58 163 GLY A CA 1
ATOM 1211 C C . GLY A 1 163 ? -40.951 20.772 50.974 1.00 23.58 163 GLY A C 1
ATOM 1212 O O . GLY A 1 163 ? -40.393 20.790 49.882 1.00 23.58 163 GLY A O 1
ATOM 1213 N N . ALA A 1 164 ? -41.705 19.745 51.371 1.00 24.06 164 ALA A N 1
ATOM 1214 C CA . ALA A 1 164 ? -42.175 18.672 50.496 1.00 24.06 164 ALA A CA 1
ATOM 1215 C C . ALA A 1 164 ? -43.595 18.987 50.000 1.00 24.06 164 ALA A C 1
ATOM 1217 O O . ALA A 1 164 ? -44.448 19.285 50.829 1.00 24.06 164 ALA A O 1
ATOM 1218 N N . VAL A 1 165 ? -43.881 18.841 48.697 1.00 25.59 165 VAL A N 1
ATOM 1219 C CA . VAL A 1 165 ? -45.253 18.648 48.178 1.00 25.59 165 VAL A CA 1
ATOM 1220 C C . VAL A 1 165 ? -45.240 17.728 46.950 1.00 25.59 165 VAL A C 1
ATOM 1222 O O . VAL A 1 165 ? -44.478 17.909 46.005 1.00 25.59 165 VAL A O 1
ATOM 1225 N N . SER A 1 166 ? -46.115 16.727 46.999 1.00 21.50 166 SER A N 1
ATOM 1226 C CA . SER A 1 166 ? -46.433 15.709 45.994 1.00 21.50 166 SER A CA 1
ATOM 1227 C C . SER A 1 166 ? -47.481 16.162 44.971 1.00 21.50 166 SER A C 1
ATOM 1229 O O . SER A 1 166 ? -48.428 16.833 45.368 1.00 21.50 166 SER A O 1
ATOM 1231 N N . TYR A 1 167 ? -47.451 15.619 43.745 1.00 24.30 167 TYR A N 1
ATOM 1232 C CA . TYR A 1 167 ? -48.661 15.384 42.937 1.00 24.30 167 TY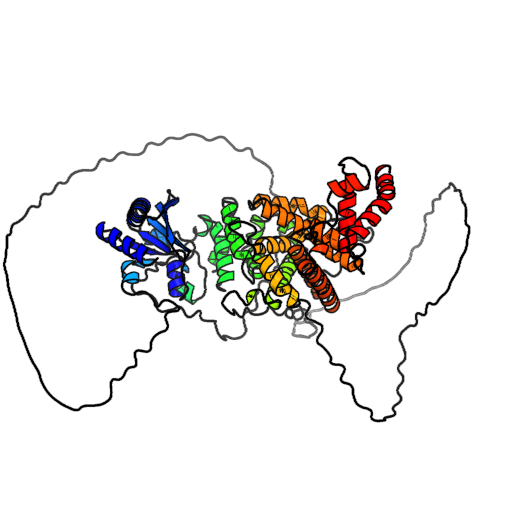R A CA 1
ATOM 1233 C C . TYR A 1 167 ? -48.590 14.041 42.187 1.00 24.30 167 TYR A C 1
ATOM 1235 O O . TYR A 1 167 ? -47.542 13.625 41.698 1.00 24.30 167 TYR A O 1
ATOM 1243 N N . ARG A 1 168 ? -49.737 13.356 42.134 1.00 19.89 168 ARG A N 1
ATOM 1244 C CA . ARG A 1 168 ? -50.023 12.059 41.491 1.00 19.89 168 ARG A CA 1
ATOM 1245 C C . ARG A 1 168 ? -51.149 12.279 40.457 1.00 19.89 168 ARG A C 1
ATOM 1247 O O . ARG A 1 168 ? -51.911 13.223 40.638 1.00 19.89 168 ARG A O 1
ATOM 1254 N N . VAL A 1 169 ? -51.327 11.312 39.529 1.00 23.88 169 VAL A N 1
ATOM 1255 C CA . VAL A 1 169 ? -52.510 11.017 38.649 1.00 23.88 169 VAL A CA 1
ATOM 1256 C C . VAL A 1 169 ? -52.390 11.625 37.229 1.00 23.88 169 VAL A C 1
ATOM 1258 O O . VAL A 1 169 ? -52.142 12.812 37.123 1.00 23.88 169 VAL A O 1
ATOM 1261 N N . ARG A 1 170 ? -52.561 10.948 36.071 1.00 23.41 170 ARG A N 1
ATOM 1262 C CA . ARG A 1 170 ? -52.912 9.570 35.616 1.00 23.41 170 ARG A CA 1
ATOM 1263 C C . ARG A 1 170 ? -52.478 9.401 34.128 1.00 23.41 170 ARG A C 1
ATOM 1265 O O . ARG A 1 170 ? -52.268 10.410 33.461 1.00 23.41 170 ARG A O 1
ATOM 1272 N N . PRO A 1 171 ? -52.418 8.167 33.583 1.00 25.56 171 PRO A N 1
ATOM 1273 C CA . PRO A 1 171 ? -52.029 7.872 32.199 1.00 25.56 171 PRO A CA 1
ATOM 1274 C C . PRO A 1 171 ? -53.230 7.872 31.233 1.00 25.56 171 PRO A C 1
ATOM 1276 O O . PRO A 1 171 ? -54.363 7.618 31.648 1.00 25.56 171 PRO A O 1
ATOM 1279 N N . ARG A 1 172 ? -52.985 8.084 29.932 1.00 23.94 172 ARG A N 1
ATOM 1280 C CA . ARG A 1 172 ? -53.971 7.843 28.865 1.00 23.94 172 ARG A CA 1
ATOM 1281 C C . ARG A 1 172 ? -53.458 6.781 27.894 1.00 23.94 172 ARG A C 1
ATOM 1283 O O . ARG A 1 172 ? -52.405 6.940 27.288 1.00 23.94 172 ARG A O 1
ATOM 1290 N N . ALA A 1 173 ? -54.234 5.708 27.795 1.00 25.72 173 ALA A N 1
ATOM 1291 C CA . ALA A 1 173 ? -54.130 4.650 26.805 1.00 25.72 173 ALA A CA 1
ATOM 1292 C C . ALA A 1 173 ? -54.724 5.097 25.456 1.00 25.72 173 ALA A C 1
ATOM 1294 O O . ALA A 1 173 ? -55.666 5.889 25.425 1.00 25.72 173 ALA A O 1
ATOM 1295 N N . GLY A 1 174 ? -54.201 4.534 24.366 1.00 26.80 174 GLY A N 1
ATOM 1296 C CA . GLY A 1 174 ? -54.764 4.592 23.018 1.00 26.80 174 GLY A CA 1
ATOM 1297 C C . GLY A 1 174 ? -54.271 3.387 22.213 1.00 26.80 174 GLY A C 1
ATOM 1298 O O . GLY A 1 174 ? -53.073 3.224 22.015 1.00 26.80 174 GLY A O 1
ATOM 1299 N N . THR A 1 175 ? -55.207 2.514 21.858 1.00 29.06 175 THR A N 1
ATOM 1300 C CA . THR A 1 175 ? -55.091 1.197 21.207 1.00 29.06 175 THR A CA 1
ATOM 1301 C C . THR A 1 175 ? -54.777 1.272 19.693 1.00 29.06 175 THR A C 1
ATOM 1303 O O . THR A 1 175 ? -54.831 2.357 19.116 1.00 29.06 175 THR A O 1
ATOM 1306 N N . PRO A 1 176 ? -54.436 0.134 19.041 1.00 29.52 176 PRO A N 1
ATOM 1307 C CA . PRO A 1 176 ? -53.775 0.082 17.735 1.00 29.52 176 PRO A CA 1
ATOM 1308 C C . PRO A 1 176 ? -54.750 0.056 16.548 1.00 29.52 176 PRO A C 1
ATOM 1310 O O . PRO A 1 176 ? -55.810 -0.562 16.613 1.00 29.52 176 PRO A O 1
ATOM 1313 N N . GLY A 1 177 ? -54.348 0.684 15.439 1.00 25.56 177 GLY A N 1
ATOM 1314 C CA . GLY A 1 177 ? -55.044 0.640 14.154 1.00 25.56 177 GLY A CA 1
ATOM 1315 C C . GLY A 1 177 ? -54.320 -0.254 13.146 1.00 25.56 177 GLY A C 1
ATOM 1316 O O . GLY A 1 177 ? -53.196 0.029 12.742 1.00 25.56 177 GLY A O 1
ATOM 1317 N N . THR A 1 178 ? -54.990 -1.330 12.748 1.00 24.42 178 THR A N 1
ATOM 1318 C CA . THR A 1 178 ? -54.718 -2.198 11.595 1.00 24.42 178 THR A CA 1
ATOM 1319 C C . THR A 1 178 ? -54.902 -1.459 10.269 1.00 24.42 178 THR A C 1
ATOM 1321 O O . THR A 1 178 ? -55.965 -0.885 10.044 1.00 24.42 178 THR A O 1
ATOM 1324 N N . VAL A 1 179 ? -53.933 -1.571 9.354 1.00 26.64 179 VAL A N 1
ATOM 1325 C CA . VAL A 1 179 ? -54.124 -1.295 7.919 1.00 26.64 179 VAL A CA 1
ATOM 1326 C C . VAL A 1 179 ? -53.426 -2.388 7.101 1.00 26.64 179 VAL A C 1
ATOM 1328 O O . VAL A 1 179 ? -52.207 -2.533 7.143 1.00 26.64 179 VAL A O 1
ATOM 1331 N N . GLN A 1 180 ? -54.232 -3.175 6.384 1.00 23.75 180 GLN A N 1
ATOM 1332 C CA . GLN A 1 180 ? -53.841 -4.046 5.272 1.00 23.75 180 GLN A CA 1
ATOM 1333 C C . GLN A 1 180 ? -53.602 -3.209 4.009 1.00 23.75 180 GLN A C 1
ATOM 1335 O O . GLN A 1 180 ? -54.413 -2.335 3.723 1.00 23.75 180 GLN A O 1
ATOM 1340 N N . GLN A 1 181 ? -52.574 -3.550 3.226 1.00 28.23 181 GLN A N 1
ATOM 1341 C CA . GLN A 1 181 ? -52.466 -3.335 1.768 1.00 28.23 181 GLN A CA 1
ATOM 1342 C C . GLN A 1 181 ? -51.346 -4.269 1.254 1.00 28.23 181 GLN A C 1
ATOM 1344 O O . GLN A 1 181 ? -50.193 -4.127 1.643 1.00 28.23 181 GLN A O 1
ATOM 1349 N N . THR A 1 182 ? -51.682 -5.448 0.715 1.00 25.52 182 THR A N 1
ATOM 1350 C CA . THR A 1 182 ? -51.734 -5.786 -0.730 1.00 25.52 182 THR A CA 1
ATOM 1351 C C . THR A 1 182 ? -50.436 -5.498 -1.497 1.00 25.52 182 THR A C 1
ATOM 1353 O O . THR A 1 182 ? -50.152 -4.350 -1.826 1.00 25.52 182 THR A O 1
ATOM 1356 N N . GLY A 1 183 ? -49.673 -6.550 -1.816 1.00 25.53 183 GLY A N 1
ATOM 1357 C CA . GLY A 1 183 ? -48.560 -6.495 -2.775 1.00 25.53 183 GLY A CA 1
ATOM 1358 C C . GLY A 1 183 ? -49.002 -6.764 -4.222 1.00 25.53 183 GLY A C 1
ATOM 1359 O O . GLY A 1 183 ? -50.186 -7.006 -4.463 1.00 25.53 183 GLY A O 1
ATOM 1360 N N . PRO A 1 184 ? -48.048 -6.804 -5.170 1.00 27.42 184 PRO A N 1
ATOM 1361 C CA . PRO A 1 184 ? -48.189 -7.619 -6.370 1.00 27.42 184 PRO A CA 1
ATOM 1362 C C . PRO A 1 184 ? -47.062 -8.653 -6.554 1.00 27.42 184 PRO A C 1
ATOM 1364 O O . PRO A 1 184 ? -45.951 -8.523 -6.045 1.00 27.42 184 PRO A O 1
ATOM 1367 N N . ALA A 1 185 ? -47.440 -9.699 -7.287 1.00 25.86 185 ALA A N 1
ATOM 1368 C CA . ALA A 1 185 ? -46.796 -10.984 -7.520 1.00 25.86 185 ALA A CA 1
ATOM 1369 C C . ALA A 1 185 ? -45.434 -10.960 -8.247 1.00 25.86 185 ALA A C 1
ATOM 1371 O O . ALA A 1 185 ? -45.188 -10.141 -9.129 1.00 25.86 185 ALA A O 1
ATOM 1372 N N . LEU A 1 186 ? -44.609 -11.964 -7.927 1.00 27.08 186 LEU A N 1
ATOM 1373 C CA . LEU A 1 186 ? -43.511 -12.479 -8.755 1.00 27.08 186 LEU A CA 1
ATOM 1374 C C . LEU A 1 186 ? -44.045 -13.492 -9.791 1.00 27.08 186 LEU A C 1
ATOM 1376 O O . LEU A 1 186 ? -44.979 -14.229 -9.465 1.00 27.08 186 LEU A O 1
ATOM 1380 N N . PRO A 1 187 ? -43.432 -13.607 -10.985 1.00 28.48 187 PRO A N 1
ATOM 1381 C CA . PRO A 1 187 ? -43.642 -14.745 -11.877 1.00 28.48 187 PRO A CA 1
ATOM 1382 C C . PRO A 1 187 ? -42.736 -15.945 -11.503 1.00 28.48 187 PRO A C 1
ATOM 1384 O O . PRO A 1 187 ? -41.642 -15.731 -10.970 1.00 28.48 187 PRO A O 1
ATOM 1387 N N . PRO A 1 188 ? -43.167 -17.196 -11.771 1.00 29.48 188 PRO A N 1
ATOM 1388 C CA . PRO A 1 188 ? -42.418 -18.413 -11.463 1.00 29.48 188 PRO A CA 1
ATOM 1389 C C . PRO A 1 188 ? -41.564 -18.920 -12.645 1.00 29.48 188 PRO A C 1
ATOM 1391 O O . PRO A 1 188 ? -41.748 -18.511 -13.788 1.00 29.48 188 PRO A O 1
ATOM 1394 N N . ASP A 1 189 ? -40.690 -19.874 -12.311 1.00 26.36 189 ASP A N 1
ATOM 1395 C CA . ASP A 1 189 ? -39.959 -20.826 -13.162 1.00 26.36 189 ASP A CA 1
ATOM 1396 C C . ASP A 1 189 ? -38.639 -20.399 -13.832 1.00 26.36 189 ASP A C 1
ATOM 1398 O O . ASP A 1 189 ? -38.599 -19.859 -14.932 1.00 26.36 189 ASP A O 1
ATOM 1402 N N . ALA A 1 190 ? -37.529 -20.842 -13.228 1.00 24.59 190 ALA A N 1
ATOM 1403 C CA . ALA A 1 190 ? -36.566 -21.712 -13.909 1.00 24.59 190 ALA A CA 1
ATOM 1404 C C . ALA A 1 190 ? -35.763 -22.516 -12.870 1.00 24.59 190 ALA A C 1
ATOM 1406 O O . ALA A 1 190 ? -35.258 -21.983 -11.883 1.00 24.59 190 ALA A O 1
ATOM 1407 N N . ARG A 1 191 ? -35.714 -23.827 -13.094 1.00 24.98 191 ARG A N 1
ATOM 1408 C CA . ARG A 1 191 ? -35.200 -24.878 -12.213 1.00 24.98 191 ARG A CA 1
ATOM 1409 C C . ARG A 1 191 ? -33.705 -24.690 -11.926 1.00 24.98 191 ARG A C 1
ATOM 1411 O O . ARG A 1 191 ? -32.919 -24.495 -12.847 1.00 24.98 191 ARG A O 1
ATOM 1418 N N . LEU A 1 192 ? -33.330 -24.775 -10.651 1.00 26.41 192 LEU A N 1
ATOM 1419 C CA . LEU A 1 192 ? -31.941 -24.903 -10.216 1.00 26.41 192 LEU A CA 1
ATOM 1420 C C . LEU A 1 192 ? -31.574 -26.386 -10.232 1.00 26.41 192 LEU A C 1
ATOM 1422 O O . LEU A 1 192 ? -31.970 -27.125 -9.331 1.00 26.41 192 LEU A O 1
ATOM 1426 N N . ASP A 1 193 ? -30.810 -26.793 -11.243 1.00 24.30 193 ASP A N 1
ATOM 1427 C CA . ASP A 1 193 ? -30.016 -28.014 -11.176 1.00 24.30 193 ASP A CA 1
ATOM 1428 C C . ASP A 1 193 ? -28.955 -27.825 -10.084 1.00 24.30 193 ASP A C 1
ATOM 1430 O O . ASP A 1 193 ? -28.030 -27.014 -10.187 1.00 24.30 193 ASP A O 1
ATOM 1434 N N . GLN A 1 194 ? -29.157 -28.545 -8.985 1.00 27.73 194 GLN A N 1
ATOM 1435 C CA . GLN A 1 194 ? -28.141 -28.816 -7.986 1.00 27.73 194 GLN A CA 1
ATOM 1436 C C . GLN A 1 194 ? -27.259 -29.927 -8.541 1.00 27.73 194 GLN A C 1
ATOM 1438 O O . GLN A 1 194 ? -27.724 -31.049 -8.668 1.00 27.73 194 GLN A O 1
ATOM 1443 N N . ASP A 1 195 ? -26.030 -29.590 -8.916 1.00 27.11 195 ASP A N 1
ATOM 1444 C CA . ASP A 1 195 ? -24.827 -30.400 -8.699 1.00 27.11 195 ASP A CA 1
ATOM 1445 C C . ASP A 1 195 ? -23.694 -29.829 -9.546 1.00 27.11 195 ASP A C 1
ATOM 1447 O O . ASP A 1 195 ? -23.764 -29.855 -10.764 1.00 27.11 195 ASP A O 1
ATOM 1451 N N . VAL A 1 196 ? -22.680 -29.268 -8.882 1.00 24.88 196 VAL A N 1
ATOM 1452 C CA . VAL A 1 196 ? -21.235 -29.484 -9.102 1.00 24.88 196 VAL A CA 1
ATOM 1453 C C . VAL A 1 196 ? -20.527 -28.673 -8.009 1.00 24.88 196 VAL A C 1
ATOM 1455 O O . VAL A 1 196 ? -20.289 -27.472 -8.138 1.00 24.88 196 VAL A O 1
ATOM 1458 N N . SER A 1 197 ? -20.187 -29.337 -6.905 1.00 22.38 197 SER A N 1
ATOM 1459 C CA . SER A 1 197 ? -19.157 -28.860 -5.977 1.00 22.38 197 SER A CA 1
ATOM 1460 C C . SER A 1 197 ? -17.801 -29.396 -6.442 1.00 22.38 197 SER A C 1
ATOM 1462 O O . SER A 1 197 ? -17.609 -30.608 -6.395 1.00 22.38 197 SER A O 1
ATOM 1464 N N . PRO A 1 198 ? -16.820 -28.563 -6.828 1.00 25.72 198 PRO A N 1
ATOM 1465 C CA . PRO A 1 198 ? -15.428 -28.962 -6.760 1.00 25.72 198 PRO A CA 1
ATOM 1466 C C . PRO A 1 198 ? -14.940 -28.683 -5.337 1.00 25.72 198 PRO A C 1
ATOM 1468 O O . PRO A 1 198 ? -14.839 -27.536 -4.893 1.00 25.72 198 PRO A O 1
ATOM 1471 N N . SER A 1 199 ? -14.685 -29.765 -4.613 1.00 23.89 199 SER A N 1
ATOM 1472 C CA . SER A 1 199 ? -14.040 -29.814 -3.305 1.00 23.89 199 SER A CA 1
ATOM 1473 C C . SER A 1 199 ? -12.847 -28.852 -3.213 1.00 23.89 199 SER A C 1
ATOM 1475 O O . SER A 1 199 ? -11.790 -29.088 -3.795 1.00 23.89 199 SER A O 1
ATOM 1477 N N . ARG A 1 200 ? -13.012 -27.767 -2.444 1.00 32.16 200 ARG A N 1
ATOM 1478 C CA . ARG A 1 200 ? -11.915 -26.918 -1.959 1.00 32.16 200 ARG A CA 1
ATOM 1479 C C . ARG A 1 200 ? -11.115 -27.707 -0.922 1.00 32.16 200 ARG A C 1
ATOM 1481 O O . ARG A 1 200 ? -11.426 -27.648 0.263 1.00 32.16 200 ARG A O 1
ATOM 1488 N N . GLN A 1 201 ? -10.095 -28.435 -1.355 1.00 22.52 201 GLN A N 1
ATOM 1489 C CA . GLN A 1 201 ? -9.039 -28.895 -0.458 1.00 22.52 201 GLN A CA 1
ATOM 1490 C C . GLN A 1 201 ? -7.895 -27.886 -0.527 1.00 22.52 201 GLN A C 1
ATOM 1492 O O . GLN A 1 201 ? -7.083 -27.895 -1.444 1.00 22.52 201 GLN A O 1
ATOM 1497 N N . TYR A 1 202 ? -7.883 -26.966 0.433 1.00 28.28 202 TYR A N 1
ATOM 1498 C CA . TYR A 1 202 ? -6.664 -26.263 0.817 1.00 28.28 202 TYR A CA 1
ATOM 1499 C C . TYR A 1 202 ? -6.001 -27.089 1.923 1.00 28.28 202 TYR A C 1
ATOM 1501 O O . TYR A 1 202 ? -6.740 -27.637 2.745 1.00 28.28 202 TYR A O 1
ATOM 1509 N N . PRO A 1 203 ? -4.663 -27.172 2.001 1.00 25.09 203 PRO A N 1
ATOM 1510 C CA . PRO A 1 203 ? -3.994 -27.753 3.157 1.00 25.09 203 PRO A CA 1
ATOM 1511 C C . PRO A 1 203 ? -4.411 -26.985 4.419 1.00 25.09 203 PRO A C 1
ATOM 1513 O O . PRO A 1 203 ? -3.985 -25.859 4.671 1.00 25.09 203 PRO A O 1
ATOM 1516 N N . THR A 1 204 ? -5.324 -27.566 5.191 1.00 31.28 204 THR A N 1
ATOM 1517 C CA . THR A 1 204 ? -5.755 -27.062 6.492 1.00 31.28 204 THR A CA 1
ATOM 1518 C C . THR A 1 204 ? -4.801 -27.589 7.548 1.00 31.28 204 THR A C 1
ATOM 1520 O O . THR A 1 204 ? -5.115 -28.566 8.214 1.00 31.28 204 THR A O 1
ATOM 1523 N N . ALA A 1 205 ? -3.637 -26.966 7.684 1.00 26.73 205 ALA A N 1
ATOM 1524 C CA . ALA A 1 205 ? -2.839 -26.998 8.907 1.00 26.73 205 ALA A CA 1
ATOM 1525 C C . ALA A 1 205 ? -1.640 -26.068 8.729 1.00 26.73 205 ALA A C 1
ATOM 1527 O O . ALA A 1 205 ? -0.724 -26.342 7.962 1.00 26.73 205 ALA A O 1
ATOM 1528 N N . VAL A 1 206 ? -1.626 -24.966 9.472 1.00 29.36 206 VAL A N 1
ATOM 1529 C CA . VAL A 1 206 ? -0.348 -24.392 9.896 1.00 29.36 206 VAL A CA 1
ATOM 1530 C C . VAL A 1 206 ? 0.198 -25.389 10.925 1.00 29.36 206 VAL A C 1
ATOM 1532 O O . VAL A 1 206 ? -0.556 -25.710 11.847 1.00 29.36 206 VAL A O 1
ATOM 1535 N N . PRO A 1 207 ? 1.424 -25.925 10.788 1.00 25.16 207 PRO A N 1
ATOM 1536 C CA . PRO A 1 207 ? 1.949 -26.867 11.768 1.00 25.16 207 PRO A CA 1
ATOM 1537 C C . PRO A 1 207 ? 1.960 -26.201 13.147 1.00 25.16 207 PRO A C 1
ATOM 1539 O O . PRO A 1 207 ? 2.500 -25.102 13.313 1.00 25.16 207 PRO A O 1
ATOM 1542 N N . GLU A 1 208 ? 1.323 -26.844 14.128 1.00 25.67 208 GLU A N 1
ATOM 1543 C CA . GLU A 1 208 ? 1.463 -26.444 15.524 1.00 25.67 208 GLU A CA 1
ATOM 1544 C C . GLU A 1 208 ? 2.942 -26.571 15.913 1.00 25.67 208 GLU A C 1
ATOM 1546 O O . GLU A 1 208 ? 3.561 -27.598 15.616 1.00 25.67 208 GLU A O 1
ATOM 1551 N N . PRO A 1 209 ? 3.551 -25.558 16.554 1.00 27.14 209 PRO A N 1
ATOM 1552 C CA . PRO A 1 209 ? 4.911 -25.690 17.036 1.00 27.14 209 PRO A CA 1
ATOM 1553 C C . PRO A 1 209 ? 4.949 -26.809 18.076 1.00 27.14 209 PRO A C 1
ATOM 1555 O O . PRO A 1 209 ? 4.337 -26.733 19.142 1.00 27.14 209 PRO A O 1
ATOM 1558 N N . SER A 1 210 ? 5.689 -27.859 17.746 1.00 26.03 210 SER A N 1
ATOM 1559 C CA . SER A 1 210 ? 6.010 -28.984 18.610 1.00 26.03 210 SER A CA 1
ATOM 1560 C C . SER A 1 210 ? 6.962 -28.524 19.714 1.00 26.03 210 SER A C 1
ATOM 1562 O O . SER A 1 210 ? 8.161 -28.771 19.617 1.00 26.03 210 SER A O 1
ATOM 1564 N N . SER A 1 211 ? 6.445 -27.766 20.690 1.00 26.36 211 SER A N 1
ATOM 1565 C CA . SER A 1 211 ? 6.936 -27.529 22.064 1.00 26.36 211 SER A CA 1
ATOM 1566 C C . SER A 1 211 ? 6.329 -26.226 22.618 1.00 26.36 211 SER A C 1
ATOM 1568 O O . SER A 1 211 ? 6.334 -25.219 21.908 1.00 26.36 211 SER A O 1
ATOM 1570 N N . PRO A 1 212 ? 5.877 -26.170 23.887 1.00 29.00 212 PRO A N 1
ATOM 1571 C CA . PRO A 1 212 ? 5.511 -24.921 24.555 1.00 29.00 212 PRO A CA 1
ATOM 1572 C C . PRO A 1 212 ? 6.783 -24.130 24.916 1.00 29.00 212 PRO A C 1
ATOM 1574 O O . PRO A 1 212 ? 7.196 -24.075 26.070 1.00 29.00 212 PRO A O 1
ATOM 1577 N N . GLY A 1 213 ? 7.441 -23.559 23.908 1.00 27.20 213 GLY A N 1
ATOM 1578 C CA . GLY A 1 213 ? 8.617 -22.702 24.044 1.00 27.20 213 GLY A CA 1
ATOM 1579 C C . GLY A 1 213 ? 8.283 -21.267 23.647 1.00 27.20 213 GLY A C 1
ATOM 1580 O O . GLY A 1 213 ? 8.061 -20.995 22.473 1.00 27.20 213 GLY A O 1
ATOM 1581 N N . GLU A 1 214 ? 8.230 -20.384 24.647 1.00 28.03 214 GLU A N 1
ATOM 1582 C CA . GLU A 1 214 ? 8.197 -18.916 24.546 1.00 28.03 214 GLU A CA 1
ATOM 1583 C C . GLU A 1 214 ? 7.119 -18.311 23.629 1.00 28.03 214 GLU A C 1
ATOM 1585 O O . GLU A 1 214 ? 7.371 -17.778 22.549 1.00 28.03 214 GLU A O 1
ATOM 1590 N N . LEU A 1 215 ? 5.888 -18.264 24.151 1.00 31.06 215 LEU A N 1
ATOM 1591 C CA . LEU A 1 215 ? 4.970 -17.174 23.820 1.00 31.06 215 LEU A CA 1
ATOM 1592 C C . LEU A 1 215 ? 5.724 -15.858 24.042 1.00 31.06 215 LEU A C 1
ATOM 1594 O O . LEU A 1 215 ? 6.092 -15.551 25.176 1.00 31.06 215 LEU A O 1
ATOM 1598 N N . ILE A 1 216 ? 5.942 -15.080 22.979 1.00 32.59 216 ILE A N 1
ATOM 1599 C CA . ILE A 1 216 ? 6.381 -13.688 23.086 1.00 32.59 216 ILE A CA 1
ATOM 1600 C C . ILE A 1 216 ? 5.263 -12.952 23.829 1.00 32.59 216 ILE A C 1
ATOM 1602 O O . ILE A 1 216 ? 4.312 -12.451 23.231 1.00 32.59 216 ILE A O 1
ATOM 1606 N N . GLY A 1 217 ? 5.330 -12.953 25.158 1.00 32.03 217 GLY A N 1
ATOM 1607 C CA . GLY A 1 217 ? 4.449 -12.175 25.999 1.00 32.03 217 GLY A CA 1
ATOM 1608 C C . GLY A 1 217 ? 4.682 -10.719 25.645 1.00 32.03 217 GLY A C 1
ATOM 1609 O O . GLY A 1 217 ? 5.715 -10.148 25.988 1.00 32.03 217 GLY A O 1
ATOM 1610 N N . HIS A 1 218 ? 3.738 -10.102 24.937 1.00 44.56 218 HIS A N 1
ATOM 1611 C CA . HIS A 1 218 ? 3.666 -8.653 24.918 1.00 44.56 218 HIS A CA 1
ATOM 1612 C C . HIS A 1 218 ? 3.456 -8.232 26.369 1.00 44.56 218 HIS A C 1
ATOM 1614 O O . HIS A 1 218 ? 2.361 -8.398 26.903 1.00 44.56 218 HIS A O 1
ATOM 1620 N N . ALA A 1 219 ? 4.523 -7.777 27.028 1.00 44.75 219 ALA A N 1
ATOM 1621 C CA . ALA A 1 219 ? 4.470 -7.283 28.392 1.00 44.75 219 ALA A CA 1
ATOM 1622 C C . ALA A 1 219 ? 3.535 -6.068 28.414 1.00 44.75 219 ALA A C 1
ATOM 1624 O O . ALA A 1 219 ? 3.946 -4.942 28.142 1.00 44.75 219 ALA A O 1
ATOM 1625 N N . ALA A 1 220 ? 2.244 -6.315 28.649 1.00 54.25 220 ALA A N 1
ATOM 1626 C CA . ALA A 1 220 ? 1.277 -5.272 28.925 1.00 54.25 220 ALA A CA 1
ATOM 1627 C C . ALA A 1 220 ? 1.791 -4.518 30.155 1.00 54.25 220 ALA A C 1
ATOM 1629 O O . ALA A 1 220 ? 2.105 -5.135 31.175 1.00 54.25 220 ALA A O 1
ATOM 1630 N N . GLY A 1 221 ? 1.921 -3.201 30.029 1.00 58.78 221 GLY A N 1
ATOM 1631 C CA . GLY A 1 221 ? 2.319 -2.324 31.117 1.00 58.78 221 GLY A CA 1
ATOM 1632 C C . GLY A 1 221 ? 1.322 -2.364 32.283 1.00 58.78 221 GLY A C 1
ATOM 1633 O O . GLY A 1 221 ? 0.295 -3.054 32.223 1.00 58.78 221 GLY A O 1
ATOM 1634 N N . PRO A 1 222 ? 1.608 -1.631 33.371 1.00 63.50 222 PRO A N 1
ATOM 1635 C CA . PRO A 1 222 ? 0.713 -1.563 34.518 1.00 63.50 222 PRO A CA 1
ATOM 1636 C C . PRO A 1 222 ? -0.690 -1.126 34.079 1.00 63.50 222 PRO A C 1
ATOM 1638 O O . PRO A 1 222 ? -0.855 -0.165 33.328 1.00 63.50 222 PRO A O 1
ATOM 1641 N N . VAL A 1 223 ? -1.704 -1.861 34.539 1.00 68.88 223 VAL A N 1
ATOM 1642 C CA . VAL A 1 223 ? -3.105 -1.561 34.230 1.00 68.88 223 VAL A CA 1
ATOM 1643 C C . VAL A 1 223 ? -3.501 -0.292 34.987 1.00 68.88 223 VAL A C 1
ATOM 1645 O O . VAL A 1 223 ? -3.347 -0.264 36.210 1.00 68.88 223 VAL A O 1
ATOM 1648 N N . PRO A 1 224 ? -4.016 0.746 34.308 1.00 70.06 224 PRO A N 1
ATOM 1649 C CA . PRO A 1 224 ? -4.496 1.940 34.988 1.00 70.06 224 PRO A CA 1
ATOM 1650 C C . PRO A 1 224 ? -5.639 1.606 35.959 1.00 70.06 224 PRO A C 1
ATOM 1652 O O . PRO A 1 224 ? -6.539 0.828 35.628 1.00 70.06 224 PRO A O 1
ATOM 1655 N N . GLY A 1 225 ? -5.622 2.200 37.155 1.00 72.62 225 GLY A N 1
ATOM 1656 C CA . GLY A 1 225 ? -6.748 2.104 38.087 1.00 72.62 225 GLY A CA 1
ATOM 1657 C C . GLY A 1 225 ? -8.028 2.662 37.455 1.00 72.62 225 GLY A C 1
ATOM 1658 O O . GLY A 1 225 ? -7.969 3.637 36.714 1.00 72.62 225 GLY A O 1
ATOM 1659 N N . GLY A 1 226 ? -9.176 2.029 37.716 1.00 82.12 226 GLY A N 1
ATOM 1660 C CA . GLY A 1 226 ? -10.469 2.482 37.186 1.00 82.12 226 GLY A CA 1
ATOM 1661 C C . GLY A 1 226 ? -10.787 2.042 35.750 1.00 82.12 226 GLY A C 1
ATOM 1662 O O . GLY A 1 226 ? -11.775 2.512 35.188 1.00 82.12 226 GLY A O 1
ATOM 1663 N N . LEU A 1 227 ? -9.996 1.141 35.149 1.00 90.62 227 LEU A N 1
ATOM 1664 C CA . LEU A 1 227 ? -10.276 0.590 33.818 1.00 90.62 227 LEU A CA 1
ATOM 1665 C C . LEU A 1 227 ? -11.653 -0.099 33.767 1.00 90.62 227 LEU A C 1
ATOM 1667 O O . LEU A 1 227 ? -11.944 -1.014 34.537 1.00 90.62 227 LEU A O 1
ATOM 1671 N N . ILE A 1 228 ? -12.472 0.312 32.804 1.00 93.38 228 ILE A N 1
ATOM 1672 C CA . ILE A 1 228 ? -13.774 -0.272 32.490 1.00 93.38 228 ILE A CA 1
ATOM 1673 C C . ILE A 1 228 ? -13.608 -1.133 31.235 1.00 93.38 228 ILE A C 1
ATOM 1675 O O . ILE A 1 228 ? -13.356 -0.616 30.147 1.00 93.38 228 ILE A O 1
ATOM 1679 N N . ASP A 1 229 ? -13.768 -2.445 31.390 1.00 94.12 229 ASP A N 1
ATOM 1680 C CA . ASP A 1 229 ? -13.627 -3.431 30.314 1.00 94.12 229 ASP A CA 1
ATOM 1681 C C . ASP A 1 229 ? -14.783 -4.450 30.359 1.00 94.12 229 ASP A C 1
ATOM 1683 O O . ASP A 1 229 ? -14.662 -5.516 30.964 1.00 94.12 229 ASP A O 1
ATOM 1687 N N . PRO A 1 230 ? -15.942 -4.133 29.754 1.00 93.38 230 PRO A N 1
ATOM 1688 C CA . PRO A 1 230 ? -17.121 -4.993 29.824 1.00 93.38 230 PRO A CA 1
ATOM 1689 C C . PRO A 1 230 ? -17.026 -6.247 28.952 1.00 93.38 230 PRO A C 1
ATOM 1691 O O . PRO A 1 230 ? -17.877 -7.126 29.076 1.00 93.38 230 PRO A O 1
ATOM 1694 N N . LEU A 1 231 ? -16.051 -6.313 28.039 1.00 94.00 231 LEU A N 1
ATOM 1695 C CA . LEU A 1 231 ? -15.929 -7.397 27.065 1.00 94.00 231 LEU A CA 1
ATOM 1696 C C . LEU A 1 231 ? -14.694 -8.273 27.284 1.00 94.00 231 LEU A C 1
ATOM 1698 O O . LEU A 1 231 ? -14.585 -9.304 26.629 1.00 94.00 231 LEU A O 1
ATOM 1702 N N . GLY A 1 232 ? -13.792 -7.919 28.199 1.00 94.12 232 GLY A N 1
ATOM 1703 C CA . GLY A 1 232 ? -12.554 -8.661 28.445 1.00 94.12 232 GLY A CA 1
ATOM 1704 C C . GLY A 1 232 ? -11.443 -8.346 27.436 1.00 94.12 232 GLY A C 1
ATOM 1705 O O . GLY A 1 232 ? -10.594 -9.197 27.168 1.00 94.12 232 GLY A O 1
ATOM 1706 N N . GLY A 1 233 ? -11.436 -7.136 26.875 1.00 93.81 233 GLY A N 1
ATOM 1707 C CA . GLY A 1 233 ? -10.401 -6.635 25.976 1.00 93.81 233 GLY A CA 1
ATOM 1708 C C . GLY A 1 233 ? -8.991 -6.675 26.561 1.00 93.81 233 GLY A C 1
ATOM 1709 O O . GLY A 1 233 ? -8.046 -6.919 25.819 1.00 93.81 233 GLY A O 1
ATOM 1710 N N . LEU A 1 234 ? -8.821 -6.518 27.876 1.00 92.94 234 LEU A N 1
ATOM 1711 C CA . LEU A 1 234 ? -7.515 -6.630 28.532 1.00 92.94 234 LEU A CA 1
ATOM 1712 C C . LEU A 1 234 ? -6.961 -8.061 28.465 1.00 92.94 234 LEU A C 1
ATOM 1714 O O . LEU A 1 234 ? -5.758 -8.260 28.276 1.00 92.94 234 LEU A O 1
ATOM 1718 N N . VAL A 1 235 ? -7.829 -9.064 28.620 1.00 93.25 235 VAL A N 1
ATOM 1719 C CA . VAL A 1 235 ? -7.446 -10.480 28.513 1.00 93.25 235 VAL A CA 1
ATOM 1720 C C . VAL A 1 235 ? -7.071 -10.806 27.072 1.00 93.25 235 VAL A C 1
ATOM 1722 O O . VAL A 1 235 ? -6.031 -11.423 26.838 1.00 93.25 235 VAL A O 1
ATOM 1725 N N . ASP A 1 236 ? -7.868 -10.340 26.113 1.00 95.25 236 ASP A N 1
ATOM 1726 C CA . ASP A 1 236 ? -7.599 -10.524 24.686 1.00 95.25 236 ASP A CA 1
ATOM 1727 C C . ASP A 1 236 ? -6.303 -9.820 24.261 1.00 95.25 236 ASP A C 1
ATOM 1729 O O . ASP A 1 236 ? -5.484 -10.404 23.553 1.00 95.25 236 ASP A O 1
ATOM 1733 N N . LEU A 1 237 ? -6.048 -8.614 24.778 1.00 92.31 237 LEU A N 1
ATOM 1734 C CA . LEU A 1 237 ? -4.828 -7.852 24.521 1.00 92.31 237 LEU A CA 1
ATOM 1735 C C . LEU A 1 237 ? -3.580 -8.595 25.014 1.00 92.31 237 LEU A C 1
ATOM 1737 O O . LEU A 1 237 ? -2.594 -8.690 24.286 1.00 92.31 237 LEU A O 1
ATOM 1741 N N . ARG A 1 238 ? -3.633 -9.172 26.222 1.00 90.19 238 ARG A N 1
ATOM 1742 C CA . ARG A 1 238 ? -2.541 -9.991 26.782 1.00 90.19 238 ARG A CA 1
ATOM 1743 C C . ARG A 1 238 ? -2.308 -11.282 26.000 1.00 90.19 238 ARG A C 1
ATOM 1745 O O . ARG A 1 238 ? -1.179 -11.751 25.931 1.00 90.19 238 ARG A O 1
ATOM 1752 N N . ARG A 1 239 ? -3.364 -11.854 25.416 1.00 92.69 239 ARG A N 1
ATOM 1753 C CA . ARG A 1 239 ? -3.294 -13.053 24.565 1.00 92.69 239 ARG A CA 1
ATOM 1754 C C . ARG A 1 239 ? -2.910 -12.747 23.116 1.00 92.69 239 ARG A C 1
ATOM 1756 O O . ARG A 1 239 ? -2.677 -13.682 22.357 1.00 92.69 239 ARG A O 1
ATOM 1763 N N . GLY A 1 240 ? -2.878 -11.472 22.724 1.00 93.56 240 GLY A N 1
ATOM 1764 C CA . GLY A 1 240 ? -2.733 -11.075 21.328 1.00 93.56 240 GLY A CA 1
ATOM 1765 C C . GLY A 1 240 ? -3.872 -11.611 20.459 1.00 93.56 240 GLY A C 1
ATOM 1766 O O . GLY A 1 240 ? -3.617 -12.195 19.409 1.00 93.56 240 GLY A O 1
ATOM 1767 N N . LEU A 1 241 ? -5.119 -11.467 20.915 1.00 96.00 241 LEU A N 1
ATOM 1768 C CA . LEU A 1 241 ? -6.319 -11.963 20.243 1.00 96.00 241 LEU A CA 1
ATOM 1769 C C . LEU A 1 241 ? -7.196 -10.802 19.752 1.00 96.00 241 LEU A C 1
ATOM 1771 O O . LEU A 1 241 ? -7.527 -9.888 20.502 1.00 96.00 241 LEU A O 1
ATOM 1775 N N . ILE A 1 242 ? -7.611 -10.860 18.491 1.00 96.56 242 ILE A N 1
ATOM 1776 C CA . ILE A 1 242 ? -8.575 -9.949 17.877 1.00 96.56 242 ILE A CA 1
ATOM 1777 C C . ILE A 1 242 ? -9.933 -10.638 17.901 1.00 96.56 242 ILE A C 1
ATOM 1779 O O . ILE A 1 242 ? -10.177 -11.586 17.152 1.00 96.56 242 ILE A O 1
ATOM 1783 N N . ARG A 1 243 ? -10.812 -10.136 18.766 1.00 97.25 243 ARG A N 1
ATOM 1784 C CA . ARG A 1 243 ? -12.181 -10.616 18.938 1.00 97.25 243 ARG A CA 1
ATOM 1785 C C . ARG A 1 243 ? -13.169 -9.484 18.699 1.00 97.25 243 ARG A C 1
ATOM 1787 O O . ARG A 1 243 ? -12.995 -8.387 19.229 1.00 97.25 243 ARG A O 1
ATOM 1794 N N . ALA A 1 244 ? -14.186 -9.727 17.882 1.00 96.75 244 ALA A N 1
ATOM 1795 C CA . ALA A 1 244 ? -15.255 -8.771 17.620 1.00 96.75 244 ALA A CA 1
ATOM 1796 C C . ALA A 1 244 ? -16.077 -8.498 18.891 1.00 96.75 244 ALA A C 1
ATOM 1798 O O . ALA A 1 244 ? -16.329 -9.404 19.683 1.00 96.75 244 ALA A O 1
ATOM 1799 N N . CYS A 1 245 ? -16.554 -7.262 19.072 1.00 94.88 245 CYS A N 1
ATOM 1800 C CA . CYS A 1 245 ? -17.369 -6.907 20.245 1.00 94.88 245 CYS A CA 1
ATOM 1801 C C . CYS A 1 245 ? -18.733 -7.616 20.312 1.00 94.88 245 CYS A C 1
ATOM 1803 O O . CYS A 1 245 ? -19.354 -7.672 21.372 1.00 94.88 245 CYS A O 1
ATOM 1805 N N . GLY A 1 246 ? -19.217 -8.134 19.184 1.00 92.50 246 GLY A N 1
ATOM 1806 C CA . GLY A 1 246 ? -20.491 -8.831 19.095 1.00 92.50 246 GLY A CA 1
ATOM 1807 C C . GLY A 1 246 ? -20.776 -9.349 17.684 1.00 92.50 246 GLY A C 1
ATOM 1808 O O . GLY A 1 246 ? -20.060 -9.001 16.742 1.00 92.50 246 GLY A O 1
ATOM 1809 N N . PRO A 1 247 ? -21.855 -10.132 17.510 1.00 90.81 247 PRO A N 1
ATOM 1810 C CA . PRO A 1 247 ? -22.147 -10.850 16.266 1.00 90.81 247 PRO A CA 1
ATOM 1811 C C . PRO A 1 247 ? -22.439 -9.924 15.081 1.00 90.81 247 PRO A C 1
ATOM 1813 O O . PRO A 1 247 ? -22.170 -10.276 13.939 1.00 90.81 247 PRO A O 1
ATOM 1816 N N . ARG A 1 248 ? -22.956 -8.716 15.333 1.00 90.94 248 ARG A N 1
ATOM 1817 C CA . ARG A 1 248 ? -23.186 -7.722 14.276 1.00 90.94 248 ARG A CA 1
ATOM 1818 C C . ARG A 1 248 ? -22.037 -6.738 14.086 1.00 90.94 248 ARG A C 1
ATOM 1820 O O . ARG A 1 248 ? -22.113 -5.934 13.172 1.00 90.94 248 ARG A O 1
ATOM 1827 N N . SER A 1 249 ? -20.975 -6.796 14.899 1.00 91.38 249 SER A N 1
ATOM 1828 C CA . SER A 1 249 ? -19.892 -5.797 14.862 1.00 91.38 249 SER A CA 1
ATOM 1829 C C . SER A 1 249 ? -19.313 -5.640 13.454 1.00 91.38 249 SER A C 1
ATOM 1831 O O . SER A 1 249 ? -19.162 -4.522 12.974 1.00 91.38 249 SER A O 1
ATOM 1833 N N . ILE A 1 250 ? -19.038 -6.755 12.773 1.00 94.19 250 ILE A N 1
ATOM 1834 C CA . ILE A 1 250 ? -18.481 -6.735 11.417 1.00 94.19 250 ILE A CA 1
ATOM 1835 C C . ILE A 1 250 ? -19.557 -6.431 10.364 1.00 94.19 250 ILE A C 1
ATOM 1837 O O . ILE A 1 250 ? -19.268 -5.762 9.382 1.00 94.19 250 ILE A O 1
ATOM 1841 N N . ALA A 1 251 ? -20.799 -6.878 10.563 1.00 91.94 251 ALA A N 1
ATOM 1842 C CA . ALA A 1 251 ? -21.892 -6.601 9.630 1.00 91.94 251 ALA A CA 1
ATOM 1843 C C . ALA A 1 251 ? -22.288 -5.112 9.612 1.00 91.94 251 ALA A C 1
ATOM 1845 O O . ALA A 1 251 ? -22.581 -4.574 8.548 1.00 91.94 251 ALA A O 1
ATOM 1846 N N . ASP A 1 252 ? -22.259 -4.455 10.776 1.00 90.19 252 ASP A N 1
ATOM 1847 C CA . ASP A 1 252 ? -22.604 -3.041 10.942 1.00 90.19 252 ASP A CA 1
ATOM 1848 C C . ASP A 1 252 ? -21.532 -2.115 10.314 1.00 90.19 252 ASP A C 1
ATOM 1850 O O . ASP A 1 252 ? -21.867 -1.049 9.804 1.00 90.19 252 ASP A O 1
ATOM 1854 N N . ASP A 1 253 ? -20.252 -2.521 10.292 1.00 92.75 253 ASP A N 1
ATOM 1855 C CA . ASP A 1 253 ? -19.187 -1.846 9.528 1.00 92.75 253 ASP A CA 1
ATOM 1856 C C . ASP A 1 253 ? -18.179 -2.864 8.951 1.00 92.75 253 ASP A C 1
ATOM 1858 O O . ASP A 1 253 ? -17.180 -3.197 9.604 1.00 92.75 253 ASP A O 1
ATOM 1862 N N . PRO A 1 254 ? -18.396 -3.341 7.709 1.00 95.31 254 PRO A N 1
ATOM 1863 C CA . PRO A 1 254 ? -17.559 -4.371 7.086 1.00 95.31 254 PRO A CA 1
ATOM 1864 C C . PRO A 1 254 ? -16.088 -3.977 6.921 1.00 95.31 254 PRO A C 1
ATOM 1866 O O . PRO A 1 254 ? -15.222 -4.852 6.868 1.00 95.31 254 PRO A O 1
ATOM 1869 N N . LEU A 1 255 ? -15.760 -2.675 6.941 1.00 95.75 255 LEU A N 1
ATOM 1870 C CA . LEU A 1 255 ? -14.371 -2.197 6.930 1.00 95.75 255 LEU A CA 1
ATOM 1871 C C . LEU A 1 255 ? -13.541 -2.793 8.081 1.00 95.75 255 LEU A C 1
ATOM 1873 O O . LEU A 1 255 ? -12.323 -2.955 7.961 1.00 95.75 255 LEU A O 1
ATOM 1877 N N . ARG A 1 256 ? -14.190 -3.175 9.188 1.00 95.44 256 ARG A N 1
ATOM 1878 C CA . ARG A 1 256 ? -13.546 -3.829 10.334 1.00 95.44 256 ARG A CA 1
ATOM 1879 C C . ARG A 1 256 ? -12.805 -5.107 9.939 1.00 95.44 256 ARG A C 1
ATOM 1881 O O . ARG A 1 256 ? -11.799 -5.414 10.565 1.00 95.44 256 ARG A O 1
ATOM 1888 N N . ALA A 1 257 ? -13.199 -5.798 8.871 1.00 96.25 257 ALA A N 1
ATOM 1889 C CA . ALA A 1 257 ? -12.452 -6.950 8.370 1.00 96.25 257 ALA A CA 1
ATOM 1890 C C . ALA A 1 257 ? -11.016 -6.589 7.932 1.00 96.25 257 ALA A C 1
ATOM 1892 O O . ALA A 1 257 ? -10.064 -7.289 8.281 1.00 96.25 257 ALA A O 1
ATOM 1893 N N . LEU A 1 258 ? -10.835 -5.450 7.250 1.00 96.88 258 LEU A N 1
ATOM 1894 C CA . LEU A 1 258 ? -9.505 -4.942 6.892 1.00 96.88 258 LEU A CA 1
ATOM 1895 C C . LEU A 1 258 ? -8.728 -4.480 8.128 1.00 96.88 258 LEU A C 1
ATOM 1897 O O . LEU A 1 258 ? -7.533 -4.750 8.239 1.00 96.88 258 LEU A O 1
ATOM 1901 N N . ARG A 1 259 ? -9.410 -3.865 9.103 1.00 95.50 259 ARG A N 1
ATOM 1902 C CA . ARG A 1 259 ? -8.794 -3.482 10.385 1.00 95.50 259 ARG A CA 1
ATOM 1903 C C . ARG A 1 259 ? -8.296 -4.693 11.172 1.00 95.50 259 ARG A C 1
ATOM 1905 O O . ARG A 1 259 ? -7.205 -4.623 11.732 1.00 95.50 259 ARG A O 1
ATOM 1912 N N . ALA A 1 260 ? -9.047 -5.798 11.194 1.00 95.81 260 ALA A N 1
ATOM 1913 C CA . ALA A 1 260 ? -8.613 -7.049 11.819 1.00 95.81 260 ALA A CA 1
ATOM 1914 C C . ALA A 1 260 ? -7.319 -7.559 11.172 1.00 95.81 260 ALA A C 1
ATOM 1916 O O . ALA A 1 260 ? -6.337 -7.791 11.874 1.00 95.81 260 ALA A O 1
ATOM 1917 N N . ALA A 1 261 ? -7.286 -7.649 9.839 1.00 95.94 261 ALA A N 1
ATOM 1918 C CA . ALA A 1 261 ? -6.097 -8.076 9.102 1.00 95.94 261 ALA A CA 1
ATOM 1919 C C . ALA A 1 261 ? -4.898 -7.149 9.363 1.00 95.94 261 ALA A C 1
ATOM 1921 O O . ALA A 1 261 ? -3.782 -7.606 9.619 1.00 95.94 261 ALA A O 1
ATOM 1922 N N . ARG A 1 262 ? -5.130 -5.830 9.384 1.00 94.75 262 ARG A N 1
ATOM 1923 C CA . ARG A 1 262 ? -4.105 -4.843 9.727 1.00 94.75 262 ARG A CA 1
ATOM 1924 C C . ARG A 1 262 ? -3.574 -5.033 11.142 1.00 94.75 262 ARG A C 1
ATOM 1926 O O . ARG A 1 262 ? -2.361 -5.009 11.317 1.00 94.75 262 ARG A O 1
ATOM 1933 N N . PHE A 1 263 ? -4.433 -5.198 12.149 1.00 91.69 263 PHE A N 1
ATOM 1934 C CA . PHE A 1 263 ? -3.988 -5.414 13.528 1.00 91.69 263 PHE A CA 1
ATOM 1935 C C . PHE A 1 263 ? -3.228 -6.736 13.678 1.00 91.69 263 PHE A C 1
ATOM 1937 O O . PHE A 1 263 ? -2.194 -6.762 14.347 1.00 91.69 263 PHE A O 1
ATOM 1944 N N . ALA A 1 264 ? -3.662 -7.793 12.988 1.00 92.38 264 ALA A N 1
ATOM 1945 C CA . ALA A 1 264 ? -2.948 -9.066 12.948 1.00 92.38 264 ALA A CA 1
ATOM 1946 C C . ALA A 1 264 ? -1.542 -8.906 12.335 1.00 92.38 264 ALA A C 1
ATOM 1948 O O . ALA A 1 264 ? -0.550 -9.399 12.878 1.00 92.38 264 ALA A O 1
ATOM 1949 N N . GLY A 1 265 ? -1.427 -8.126 11.255 1.00 88.75 265 GLY A N 1
ATOM 1950 C CA . GLY A 1 265 ? -0.150 -7.766 10.637 1.00 88.75 265 GLY A CA 1
ATOM 1951 C C . GLY A 1 265 ? 0.741 -6.894 11.526 1.00 88.75 265 GLY A C 1
ATOM 1952 O O . GLY A 1 265 ? 1.921 -7.184 11.712 1.00 88.75 265 GLY A O 1
ATOM 1953 N N . GLN A 1 266 ? 0.171 -5.838 12.109 1.00 84.81 266 GLN A N 1
ATOM 1954 C CA . GLN A 1 266 ? 0.880 -4.824 12.894 1.00 84.81 266 GLN A CA 1
ATOM 1955 C C . GLN A 1 266 ? 1.350 -5.315 14.252 1.00 84.81 266 GLN A C 1
ATOM 1957 O O . GLN A 1 266 ? 2.369 -4.834 14.738 1.00 84.81 266 GLN A O 1
ATOM 1962 N N . ALA A 1 267 ? 0.589 -6.176 14.912 1.00 81.50 267 ALA A N 1
ATOM 1963 C CA . ALA A 1 267 ? 0.875 -6.585 16.279 1.00 81.50 267 ALA A CA 1
ATOM 1964 C C . ALA A 1 267 ? 1.191 -8.078 16.403 1.00 81.50 267 ALA A C 1
ATOM 1966 O O . ALA A 1 267 ? 1.535 -8.516 17.491 1.00 81.50 267 ALA A O 1
ATOM 1967 N N . GLY A 1 268 ? 1.107 -8.845 15.310 1.00 84.06 268 GLY A N 1
ATOM 1968 C CA . GLY A 1 268 ? 1.280 -10.299 15.354 1.00 84.06 268 GLY A CA 1
ATOM 1969 C C . GLY A 1 268 ? 0.126 -11.016 16.056 1.00 84.06 268 GLY A C 1
ATOM 1970 O O . GLY A 1 268 ? 0.274 -12.166 16.455 1.00 84.06 268 GLY A O 1
ATOM 1971 N N . TRP A 1 269 ? -1.009 -10.339 16.238 1.00 91.38 269 TRP A N 1
ATOM 1972 C CA . TRP A 1 269 ? -2.175 -10.888 16.919 1.00 91.38 269 TRP A CA 1
ATOM 1973 C C . TRP A 1 269 ? -2.925 -11.885 16.039 1.00 91.38 269 TRP A C 1
ATOM 1975 O O . TRP A 1 269 ? -2.952 -11.766 14.815 1.00 91.38 269 TRP A O 1
ATOM 1985 N N . ARG A 1 270 ? -3.559 -12.865 16.677 1.00 94.94 270 ARG A N 1
ATOM 1986 C CA . ARG A 1 270 ? -4.415 -13.861 16.028 1.00 94.94 270 ARG A CA 1
ATOM 1987 C C . ARG A 1 270 ? -5.848 -13.356 15.978 1.00 94.94 270 ARG A C 1
ATOM 1989 O O . ARG A 1 270 ? -6.273 -12.633 16.873 1.00 94.94 270 ARG A O 1
ATOM 1996 N N . ILE A 1 271 ? -6.609 -13.764 14.970 1.00 96.81 271 ILE A N 1
ATOM 1997 C CA . ILE A 1 271 ? -8.041 -13.466 14.885 1.00 96.81 271 ILE A CA 1
ATOM 1998 C C . ILE A 1 271 ? -8.809 -14.655 15.467 1.00 96.81 271 ILE A C 1
ATOM 2000 O O . ILE A 1 271 ? -8.488 -15.810 15.196 1.00 96.81 271 ILE A O 1
ATOM 2004 N N . GLU A 1 272 ? -9.795 -14.386 16.318 1.00 97.38 272 GLU A N 1
ATOM 2005 C CA . GLU A 1 272 ? -10.659 -15.426 16.877 1.00 97.38 272 GLU A CA 1
ATOM 2006 C C . GLU A 1 272 ? -11.476 -16.114 15.768 1.00 97.38 272 GLU A C 1
ATOM 2008 O O . GLU A 1 272 ? -12.006 -15.449 14.880 1.00 97.38 272 GLU A O 1
ATOM 2013 N N . ALA A 1 273 ? -11.643 -17.439 15.847 1.00 96.81 273 ALA A N 1
ATOM 2014 C CA . ALA A 1 273 ? -12.358 -18.234 14.844 1.00 96.81 273 ALA A CA 1
ATOM 2015 C C . ALA A 1 273 ? -13.789 -17.735 14.561 1.00 96.81 273 ALA A C 1
ATOM 2017 O O . ALA A 1 273 ? -14.213 -17.681 13.406 1.00 96.81 273 ALA A O 1
ATOM 2018 N N . GLU A 1 274 ? -14.522 -17.321 15.598 1.00 97.06 274 GLU A N 1
ATOM 2019 C CA . GLU A 1 274 ? -15.852 -16.733 15.425 1.00 97.06 274 GLU A CA 1
ATOM 2020 C C . GLU A 1 274 ? -15.777 -15.391 14.689 1.00 97.06 274 GLU A C 1
ATOM 2022 O O . GLU A 1 274 ? -16.529 -15.143 13.751 1.00 97.06 274 GLU A O 1
ATOM 2027 N N . THR A 1 275 ? -14.803 -14.550 15.033 1.00 97.44 275 THR A N 1
ATOM 2028 C CA . THR A 1 275 ? -14.552 -13.291 14.323 1.00 97.44 275 THR A CA 1
ATOM 2029 C C . THR A 1 275 ? -14.184 -13.528 12.850 1.00 97.44 275 THR A C 1
ATOM 2031 O O . THR A 1 275 ? -14.682 -12.811 11.982 1.00 97.44 275 THR A O 1
ATOM 2034 N N . VAL A 1 276 ? -13.403 -14.567 12.532 1.00 97.75 276 VAL A N 1
ATOM 2035 C CA . VAL A 1 276 ? -13.135 -14.993 11.143 1.00 97.75 276 VAL A CA 1
ATOM 2036 C C . VAL A 1 276 ? -14.428 -15.394 10.429 1.00 97.75 276 VAL A C 1
ATOM 2038 O O . VAL A 1 276 ? -14.651 -14.983 9.289 1.00 97.75 276 VAL A O 1
ATOM 2041 N N . ARG A 1 277 ? -15.317 -16.148 11.091 1.00 97.38 277 ARG A N 1
ATOM 2042 C CA . ARG A 1 277 ? -16.631 -16.521 10.540 1.00 97.38 277 ARG A CA 1
ATOM 2043 C C . ARG A 1 277 ? -17.477 -15.289 10.213 1.00 97.38 277 ARG A C 1
ATOM 2045 O O . ARG A 1 277 ? -18.035 -15.216 9.119 1.00 97.38 277 ARG A O 1
ATOM 2052 N N . LEU A 1 278 ? -17.531 -14.314 11.123 1.00 97.00 278 LEU A N 1
ATOM 2053 C CA . LEU A 1 278 ? -18.242 -13.048 10.908 1.00 97.00 278 LEU A CA 1
ATOM 2054 C C . LEU A 1 278 ? -17.653 -12.253 9.737 1.00 97.00 278 LEU A C 1
ATOM 2056 O O . LEU A 1 278 ? -18.403 -11.696 8.939 1.00 97.00 278 LEU A O 1
ATOM 2060 N N . ILE A 1 279 ? -16.323 -12.227 9.604 1.00 96.88 279 ILE A N 1
ATOM 2061 C CA . ILE A 1 279 ? -15.631 -11.566 8.490 1.00 96.88 279 ILE A CA 1
ATOM 2062 C C . ILE A 1 279 ? -15.979 -12.219 7.151 1.00 96.88 279 ILE A C 1
ATOM 2064 O O . ILE A 1 279 ? -16.340 -11.513 6.213 1.00 96.88 279 ILE A O 1
ATOM 2068 N N . ARG A 1 280 ? -15.934 -13.552 7.062 1.00 95.75 280 ARG A N 1
ATOM 2069 C CA . ARG A 1 280 ? -16.282 -14.286 5.832 1.00 95.75 280 ARG A CA 1
ATOM 2070 C C . ARG A 1 280 ? -17.725 -14.050 5.388 1.00 95.75 280 ARG A C 1
ATOM 2072 O O . ARG A 1 280 ? -18.006 -14.068 4.194 1.00 95.75 280 ARG A O 1
ATOM 2079 N N . ALA A 1 281 ? -18.634 -13.843 6.340 1.00 95.00 281 ALA A N 1
ATOM 2080 C CA . ALA A 1 281 ? -20.040 -13.560 6.067 1.00 95.00 281 ALA A CA 1
ATOM 2081 C C . ALA A 1 281 ? -20.309 -12.092 5.678 1.00 95.00 281 ALA A C 1
ATOM 2083 O O . ALA A 1 281 ? -21.404 -11.773 5.212 1.00 95.00 281 ALA A O 1
ATOM 2084 N N . ALA A 1 282 ? -19.348 -11.188 5.881 1.00 93.56 282 ALA A N 1
ATOM 2085 C CA . ALA A 1 282 ? -19.532 -9.764 5.641 1.00 93.56 282 ALA A CA 1
ATOM 2086 C C . ALA A 1 282 ? -19.408 -9.394 4.153 1.00 93.56 282 ALA A C 1
ATOM 2088 O O . ALA A 1 282 ? -18.641 -9.984 3.388 1.00 93.56 282 ALA A O 1
ATOM 2089 N N . SER A 1 283 ? -20.150 -8.358 3.751 1.00 94.06 283 SER A N 1
ATOM 2090 C CA . SER A 1 283 ? -20.128 -7.810 2.392 1.00 94.06 283 SER A CA 1
ATOM 2091 C C . SER A 1 283 ? -19.431 -6.456 2.368 1.00 94.06 283 SER A C 1
ATOM 2093 O O . SER A 1 283 ? -19.894 -5.498 2.983 1.00 94.06 283 SER A O 1
ATOM 2095 N N . MET A 1 284 ? -18.354 -6.341 1.593 1.00 92.75 284 MET A N 1
ATOM 2096 C CA . MET A 1 284 ? -17.598 -5.091 1.447 1.00 92.75 284 MET A CA 1
ATOM 2097 C C . MET A 1 284 ? -18.276 -4.073 0.514 1.00 92.75 284 MET A C 1
ATOM 2099 O O . MET A 1 284 ? -17.817 -2.938 0.412 1.00 92.75 284 MET A O 1
ATOM 2103 N N . ARG A 1 285 ? -19.377 -4.441 -0.162 1.00 88.44 285 ARG A N 1
ATOM 2104 C CA . ARG A 1 285 ? -20.009 -3.621 -1.218 1.00 88.44 285 ARG A CA 1
ATOM 2105 C C . ARG A 1 285 ? -20.512 -2.257 -0.741 1.00 88.44 285 ARG A C 1
ATOM 2107 O O . ARG A 1 285 ? -20.513 -1.316 -1.526 1.00 88.44 285 ARG A O 1
ATOM 2114 N N . ALA A 1 286 ? -20.967 -2.162 0.507 1.00 86.62 286 ALA A N 1
ATOM 2115 C CA . ALA A 1 286 ? -21.523 -0.930 1.071 1.00 86.62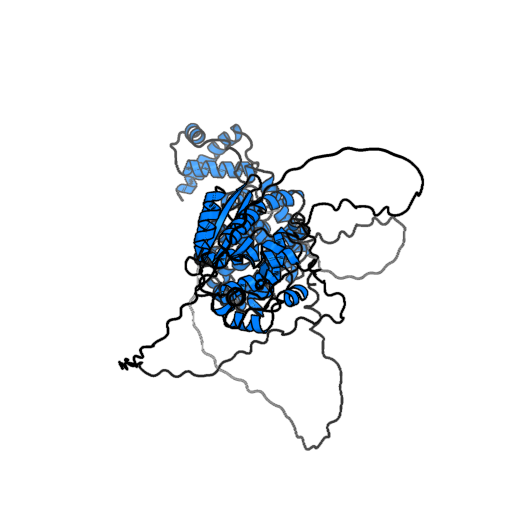 286 ALA A CA 1
ATOM 2116 C C . ALA A 1 286 ? -20.450 0.013 1.648 1.00 86.62 286 ALA A C 1
ATOM 2118 O O . ALA A 1 286 ? -20.762 1.135 2.043 1.00 86.62 286 ALA A O 1
ATOM 2119 N N . VAL A 1 287 ? -19.191 -0.428 1.723 1.00 93.94 287 VAL A N 1
ATOM 2120 C CA . VAL A 1 287 ? -18.108 0.368 2.303 1.00 93.94 287 VAL A CA 1
ATOM 2121 C C . VAL A 1 287 ? -17.629 1.399 1.284 1.00 93.94 287 VAL A C 1
ATOM 2123 O O . VAL A 1 287 ? -17.337 1.064 0.137 1.00 93.94 287 VAL A O 1
ATOM 2126 N N . ALA A 1 288 ? -17.510 2.658 1.713 1.00 93.25 288 ALA A N 1
ATOM 2127 C CA . ALA A 1 288 ? -16.966 3.725 0.879 1.00 93.25 288 ALA A CA 1
ATOM 2128 C C . ALA A 1 288 ? -15.553 3.355 0.367 1.00 93.25 288 ALA A C 1
ATOM 2130 O O . ALA A 1 288 ? -14.688 3.015 1.185 1.00 93.25 288 ALA A O 1
ATOM 2131 N N . PRO A 1 289 ? -15.284 3.431 -0.951 1.00 94.19 289 PRO A N 1
ATOM 2132 C CA . PRO A 1 289 ? -13.992 3.046 -1.517 1.00 94.19 289 PRO A CA 1
ATOM 2133 C C . PRO A 1 289 ? -12.792 3.802 -0.941 1.00 94.19 289 PRO A C 1
ATOM 2135 O O . PRO A 1 289 ? -11.707 3.241 -0.824 1.00 94.19 289 PRO A O 1
ATOM 2138 N N . GLU A 1 290 ? -12.986 5.057 -0.547 1.00 91.81 290 GLU A N 1
ATOM 2139 C CA . GLU A 1 290 ? -11.971 5.898 0.081 1.00 91.81 290 GLU A CA 1
ATOM 2140 C C . GLU A 1 290 ? -11.532 5.314 1.434 1.00 91.81 290 GLU A C 1
ATOM 2142 O O . GLU A 1 290 ? -10.336 5.238 1.709 1.00 91.81 290 GLU A O 1
ATOM 2147 N N . ARG A 1 291 ? -12.477 4.791 2.233 1.00 93.88 291 ARG A N 1
ATOM 2148 C CA . ARG A 1 291 ? -12.180 4.114 3.509 1.00 93.88 291 ARG A CA 1
ATOM 2149 C C . ARG A 1 291 ? -11.445 2.790 3.288 1.00 93.88 291 ARG A C 1
ATOM 2151 O O . ARG A 1 291 ? -10.520 2.461 4.027 1.00 93.88 291 ARG A O 1
ATOM 2158 N N . VAL A 1 292 ? -11.839 2.032 2.259 1.00 96.06 292 VAL A N 1
ATOM 2159 C CA . VAL A 1 292 ? -11.144 0.792 1.859 1.00 96.06 292 VAL A CA 1
ATOM 2160 C C . VAL A 1 292 ? -9.700 1.097 1.473 1.00 96.06 292 VAL A C 1
ATOM 2162 O O . VAL A 1 292 ? -8.779 0.414 1.914 1.00 96.06 292 VAL A O 1
ATOM 2165 N N . LEU A 1 293 ? -9.501 2.137 0.665 1.00 94.31 293 LEU A N 1
ATOM 2166 C CA . LEU A 1 293 ? -8.190 2.587 0.230 1.00 94.31 293 LEU A CA 1
ATOM 2167 C C . LEU A 1 293 ? -7.302 3.002 1.410 1.00 94.31 293 LEU A C 1
ATOM 2169 O O . LEU A 1 293 ? -6.131 2.632 1.429 1.00 94.31 293 LEU A O 1
ATOM 2173 N N . GLU A 1 294 ? -7.826 3.755 2.378 1.00 91.81 294 GLU A N 1
ATOM 2174 C CA . GLU A 1 294 ? -7.074 4.160 3.574 1.00 91.81 294 GLU A CA 1
ATOM 2175 C C . GLU A 1 294 ? -6.589 2.950 4.386 1.00 91.81 294 GLU A C 1
ATOM 2177 O O . GLU A 1 294 ? -5.398 2.844 4.691 1.00 91.81 294 GLU A O 1
ATOM 2182 N N . GLU A 1 295 ? -7.465 1.980 4.660 1.00 95.12 295 GLU A N 1
ATOM 2183 C CA . GLU A 1 295 ? -7.075 0.760 5.379 1.00 95.12 295 GLU A CA 1
ATOM 2184 C C . GLU A 1 295 ? -6.096 -0.108 4.571 1.00 95.12 295 GLU A C 1
ATOM 2186 O O . GLU A 1 295 ? -5.111 -0.608 5.121 1.00 95.12 295 GLU A O 1
ATOM 2191 N N . LEU A 1 296 ? -6.287 -0.237 3.253 1.00 95.81 296 LEU A N 1
ATOM 2192 C CA . LEU A 1 296 ? -5.335 -0.938 2.385 1.00 95.81 296 LEU A CA 1
ATOM 2193 C C . LEU A 1 296 ? -3.968 -0.254 2.355 1.00 95.81 296 LEU A C 1
ATOM 2195 O O . LEU A 1 296 ? -2.949 -0.938 2.367 1.00 95.81 296 LEU A O 1
ATOM 2199 N N . VAL A 1 297 ? -3.914 1.079 2.349 1.00 94.31 297 VAL A N 1
ATOM 2200 C CA . VAL A 1 297 ? -2.649 1.823 2.427 1.00 94.31 297 VAL A CA 1
ATOM 2201 C C . VAL A 1 297 ? -1.915 1.489 3.718 1.00 94.31 297 VAL A C 1
ATOM 2203 O O . VAL A 1 297 ? -0.706 1.256 3.675 1.00 94.31 297 VAL A O 1
ATOM 2206 N N . HIS A 1 298 ? -2.615 1.407 4.849 1.00 92.94 298 HIS A N 1
ATOM 2207 C CA . HIS A 1 298 ? -1.992 1.002 6.105 1.00 92.94 298 HIS A CA 1
ATOM 2208 C C . HIS A 1 298 ? -1.469 -0.437 6.073 1.00 92.94 298 HIS A C 1
ATOM 2210 O O . HIS A 1 298 ? -0.376 -0.677 6.578 1.00 92.94 298 HIS A O 1
ATOM 2216 N N . ILE A 1 299 ? -2.211 -1.368 5.466 1.00 95.94 299 ILE A N 1
ATOM 2217 C CA . ILE A 1 299 ? -1.789 -2.768 5.298 1.00 95.94 299 ILE A CA 1
ATOM 2218 C C . ILE A 1 299 ? -0.552 -2.857 4.402 1.00 95.94 299 ILE A C 1
ATOM 2220 O O . ILE A 1 299 ? 0.445 -3.463 4.782 1.00 95.94 299 ILE A O 1
ATOM 2224 N N . LEU A 1 300 ? -0.579 -2.209 3.239 1.00 95.75 300 LEU A N 1
ATOM 2225 C CA . LEU A 1 300 ? 0.523 -2.230 2.278 1.00 95.75 300 LEU A CA 1
ATOM 2226 C C . LEU A 1 300 ? 1.767 -1.510 2.818 1.00 95.75 300 LEU A C 1
ATOM 2228 O O . LEU A 1 300 ? 2.889 -1.864 2.471 1.00 95.75 300 LEU A O 1
ATOM 2232 N N . SER A 1 301 ? 1.600 -0.538 3.713 1.00 93.31 301 SER A N 1
ATOM 2233 C CA . SER A 1 301 ? 2.728 0.145 4.357 1.00 93.31 301 SER A CA 1
ATOM 2234 C C . SER A 1 301 ? 3.457 -0.713 5.400 1.00 93.31 301 SER A C 1
ATOM 2236 O O . SER A 1 301 ? 4.511 -0.297 5.878 1.00 93.31 301 SER A O 1
ATOM 2238 N N . LEU A 1 302 ? 2.930 -1.885 5.773 1.00 91.56 302 LEU A N 1
ATOM 2239 C CA . LEU A 1 302 ? 3.623 -2.803 6.681 1.00 91.56 302 LEU A CA 1
ATOM 2240 C C . LEU A 1 302 ? 4.859 -3.408 6.004 1.00 91.56 302 LEU A C 1
ATOM 2242 O O . LEU A 1 302 ? 4.808 -3.651 4.801 1.00 91.56 302 LEU A O 1
ATOM 2246 N N . PRO A 1 303 ? 5.948 -3.690 6.742 1.00 90.25 303 PRO A N 1
ATOM 2247 C CA . PRO A 1 303 ? 7.109 -4.391 6.189 1.00 90.25 303 PRO A CA 1
ATOM 2248 C C . PRO A 1 303 ? 6.752 -5.754 5.582 1.00 90.25 303 PRO A C 1
ATOM 2250 O O . PRO A 1 303 ? 7.204 -6.058 4.488 1.00 90.25 303 PRO A O 1
ATOM 2253 N N . ASP A 1 304 ? 5.878 -6.503 6.258 1.00 88.81 304 ASP A N 1
ATOM 2254 C CA . ASP A 1 304 ? 5.388 -7.834 5.876 1.00 88.81 304 ASP A CA 1
ATOM 2255 C C . ASP A 1 304 ? 3.910 -7.758 5.447 1.00 88.81 304 ASP A C 1
ATOM 2257 O O . ASP A 1 304 ? 3.002 -8.302 6.084 1.00 88.81 304 ASP A O 1
ATOM 2261 N N . ALA A 1 305 ? 3.633 -6.970 4.406 1.00 95.69 305 ALA A N 1
ATOM 2262 C CA . ALA A 1 305 ? 2.283 -6.852 3.872 1.00 95.69 305 ALA A CA 1
ATOM 2263 C C . ALA A 1 305 ? 1.880 -8.121 3.113 1.00 95.69 305 ALA A C 1
ATOM 2265 O O . ALA A 1 305 ? 0.696 -8.456 3.127 1.00 95.69 305 ALA A O 1
ATOM 2266 N N . CYS A 1 306 ? 2.823 -8.861 2.507 1.00 96.00 306 CYS A N 1
ATOM 2267 C CA . CYS A 1 306 ? 2.519 -10.108 1.800 1.00 96.00 306 CYS A CA 1
ATOM 2268 C C . CYS A 1 306 ? 1.767 -11.108 2.692 1.00 96.00 306 CYS A C 1
ATOM 2270 O O . CYS A 1 306 ? 0.713 -11.612 2.290 1.00 96.00 306 CYS A O 1
ATOM 2272 N N . ARG A 1 307 ? 2.219 -11.327 3.937 1.00 94.94 307 ARG A N 1
ATOM 2273 C CA . ARG A 1 307 ? 1.515 -12.194 4.899 1.00 94.94 307 ARG A CA 1
ATOM 2274 C C . ARG A 1 307 ? 0.079 -11.738 5.156 1.00 94.94 307 ARG A C 1
ATOM 2276 O O . ARG A 1 307 ? -0.830 -12.564 5.219 1.00 94.94 307 ARG A O 1
ATOM 2283 N N . VAL A 1 308 ? -0.146 -10.430 5.278 1.00 96.62 308 VAL A N 1
ATOM 2284 C CA . VAL A 1 308 ? -1.485 -9.869 5.518 1.00 96.62 308 VAL A CA 1
ATOM 2285 C C . VAL A 1 308 ? -2.377 -10.012 4.285 1.00 96.62 308 VAL A C 1
ATOM 2287 O O . VAL A 1 308 ? -3.544 -10.373 4.419 1.00 96.62 308 VAL A O 1
ATOM 2290 N N . ILE A 1 309 ? -1.844 -9.798 3.079 1.00 97.69 309 ILE A N 1
ATOM 2291 C CA . ILE A 1 309 ? -2.587 -10.031 1.833 1.00 97.69 309 ILE A CA 1
ATOM 2292 C C . ILE A 1 309 ? -2.965 -11.513 1.695 1.00 97.69 309 ILE A C 1
ATOM 2294 O O . ILE A 1 309 ? -4.110 -11.810 1.365 1.00 97.69 309 ILE A O 1
ATOM 2298 N N . ARG A 1 310 ? -2.067 -12.448 2.033 1.00 95.81 310 ARG A N 1
ATOM 2299 C CA . ARG A 1 310 ? -2.382 -13.890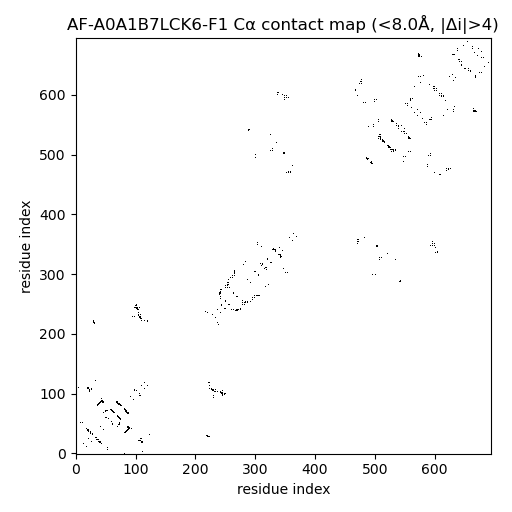 2.066 1.00 95.81 310 ARG A CA 1
ATOM 2300 C C . ARG A 1 310 ? -3.489 -14.229 3.064 1.00 95.81 310 ARG A C 1
ATOM 2302 O O . ARG A 1 310 ? -4.369 -15.024 2.749 1.00 95.81 310 ARG A O 1
ATOM 2309 N N . MET A 1 311 ? -3.488 -13.602 4.240 1.00 95.88 311 MET A N 1
ATOM 2310 C CA . MET A 1 311 ? -4.564 -13.751 5.227 1.00 95.88 311 MET A CA 1
ATOM 2311 C C . MET A 1 311 ? -5.908 -13.233 4.691 1.00 95.88 311 MET A C 1
ATOM 2313 O O . MET A 1 311 ? -6.933 -13.891 4.865 1.00 95.88 311 MET A O 1
ATOM 2317 N N . LEU A 1 312 ? -5.912 -12.084 4.004 1.00 96.81 312 LEU A N 1
ATOM 2318 C CA . LEU A 1 312 ? -7.109 -11.528 3.360 1.00 96.81 312 LEU A CA 1
ATOM 2319 C C . LEU A 1 312 ? -7.656 -12.433 2.249 1.00 96.81 312 LEU A C 1
ATOM 2321 O O . LEU A 1 312 ? -8.874 -12.519 2.075 1.00 96.81 312 LEU A O 1
ATOM 2325 N N . ASP A 1 313 ? -6.757 -13.068 1.497 1.00 95.12 313 ASP A N 1
ATOM 2326 C CA . ASP A 1 313 ? -7.076 -13.946 0.373 1.00 95.12 313 ASP A CA 1
ATOM 2327 C C . ASP A 1 313 ? -7.607 -15.312 0.827 1.00 95.12 313 ASP A C 1
ATOM 2329 O O . ASP A 1 313 ? -8.633 -15.775 0.332 1.00 95.12 313 ASP A O 1
ATOM 2333 N N . GLY A 1 314 ? -6.924 -15.936 1.791 1.00 93.06 314 GLY A N 1
ATOM 2334 C CA . GLY A 1 314 ? -7.209 -17.284 2.277 1.00 93.06 314 GLY A CA 1
ATOM 2335 C C . GLY A 1 314 ? -8.122 -17.302 3.499 1.00 93.06 314 GLY A C 1
ATOM 2336 O O . GLY A 1 314 ? -9.318 -17.567 3.390 1.00 93.06 314 GLY A O 1
ATOM 2337 N N . GLU A 1 315 ? -7.557 -17.047 4.684 1.00 93.00 315 GLU A N 1
ATOM 2338 C CA . GLU A 1 315 ? -8.264 -17.199 5.963 1.00 93.00 315 GLU A CA 1
ATOM 2339 C C . GLU A 1 315 ? -9.532 -16.340 6.031 1.00 93.00 315 GLU A C 1
ATOM 2341 O O . GLU A 1 315 ? -10.579 -16.836 6.442 1.00 93.00 315 GLU A O 1
ATOM 2346 N N . LEU A 1 316 ? -9.470 -15.083 5.598 1.00 95.88 316 LEU A N 1
ATOM 2347 C CA . LEU A 1 316 ? -10.598 -14.157 5.690 1.00 95.88 316 LEU A CA 1
ATOM 2348 C C . LEU A 1 316 ? -11.501 -14.186 4.453 1.00 95.88 316 LEU A C 1
ATOM 2350 O O . LEU A 1 316 ? -12.686 -13.888 4.573 1.00 95.88 316 LEU A O 1
ATOM 2354 N N . GLY A 1 317 ? -10.973 -14.556 3.282 1.00 93.94 317 GLY A N 1
ATOM 2355 C CA . GLY A 1 317 ? -11.747 -14.694 2.043 1.00 93.94 317 GLY A CA 1
ATOM 2356 C C . GLY A 1 317 ? -12.408 -13.401 1.546 1.00 93.94 317 GLY A C 1
ATOM 2357 O O . GLY A 1 317 ? -13.390 -13.459 0.811 1.00 93.94 317 GLY A O 1
ATOM 2358 N N . ILE A 1 318 ? -11.906 -12.229 1.947 1.00 94.25 318 ILE A N 1
ATOM 2359 C CA . ILE A 1 318 ? -12.505 -10.931 1.590 1.00 94.25 318 ILE A CA 1
ATOM 2360 C C . ILE A 1 318 ? -11.816 -10.249 0.408 1.00 94.25 318 ILE A C 1
ATOM 2362 O O . ILE A 1 318 ? -12.386 -9.335 -0.190 1.00 94.25 318 ILE A O 1
ATOM 2366 N N . LEU A 1 319 ? -10.603 -10.680 0.045 1.00 94.56 319 LEU A N 1
ATOM 2367 C CA . LEU A 1 319 ? -9.800 -9.997 -0.970 1.00 94.56 319 LEU A CA 1
ATOM 2368 C C . LEU A 1 319 ? -10.457 -10.016 -2.361 1.00 94.56 319 LEU A C 1
ATOM 2370 O O . LEU A 1 319 ? -10.410 -9.016 -3.074 1.00 94.56 319 LEU A O 1
ATOM 2374 N N . GLU A 1 320 ? -11.146 -11.102 -2.717 1.00 94.00 320 GLU A N 1
ATOM 2375 C CA . GLU A 1 320 ? -11.860 -11.230 -3.998 1.00 94.00 320 GLU A CA 1
ATOM 2376 C C . GLU A 1 320 ? -13.055 -10.275 -4.134 1.00 94.00 320 GLU A C 1
ATOM 2378 O O . GLU A 1 320 ? -13.400 -9.879 -5.246 1.00 94.00 320 GLU A O 1
ATOM 2383 N N . GLN A 1 321 ? -13.650 -9.835 -3.016 1.00 94.00 321 GLN A N 1
ATOM 2384 C CA . GLN A 1 321 ? -14.692 -8.802 -3.038 1.00 94.00 321 GLN A CA 1
ATOM 2385 C C . GLN A 1 321 ? -14.117 -7.425 -3.402 1.00 94.00 321 GLN A C 1
ATOM 2387 O O . GLN A 1 321 ? -14.824 -6.586 -3.960 1.00 94.00 321 GLN A O 1
ATOM 2392 N N . LEU A 1 322 ? -12.841 -7.186 -3.080 1.00 92.62 322 LEU A N 1
ATOM 2393 C CA . LEU A 1 322 ? -12.136 -5.937 -3.375 1.00 92.62 322 LEU A CA 1
ATOM 2394 C C . LEU A 1 322 ? -11.504 -5.951 -4.770 1.00 92.62 322 LEU A C 1
ATOM 2396 O O . LEU A 1 322 ? -11.454 -4.914 -5.437 1.00 92.62 322 LEU A O 1
ATOM 2400 N N . PHE A 1 323 ? -11.029 -7.118 -5.204 1.00 94.44 323 PHE A N 1
ATOM 2401 C CA . PHE A 1 323 ? -10.290 -7.322 -6.447 1.00 94.44 323 PHE A CA 1
ATOM 2402 C C . PHE A 1 323 ? -10.813 -8.571 -7.170 1.00 94.44 323 PHE A C 1
ATOM 2404 O O . PHE A 1 323 ? -10.240 -9.657 -7.035 1.00 94.44 323 PHE A O 1
ATOM 2411 N N . PRO A 1 324 ? -11.896 -8.446 -7.956 1.00 92.31 324 PRO A N 1
ATOM 2412 C CA . PRO A 1 324 ? -12.458 -9.579 -8.689 1.00 92.31 324 PRO A CA 1
ATOM 2413 C C . PRO A 1 324 ? -11.481 -10.165 -9.719 1.00 92.31 324 PRO A C 1
ATOM 2415 O O . PRO A 1 324 ? -11.613 -11.330 -10.086 1.00 92.31 324 PRO A O 1
ATOM 2418 N N . GLU A 1 325 ? -10.472 -9.398 -10.152 1.00 92.19 325 GLU A N 1
ATOM 2419 C CA . GLU A 1 325 ? -9.412 -9.857 -11.055 1.00 92.19 325 GLU A CA 1
ATOM 2420 C C . GLU A 1 325 ? -8.589 -11.023 -10.476 1.00 92.19 325 GLU A C 1
ATOM 2422 O O . GLU A 1 325 ? -8.016 -11.796 -11.237 1.00 92.19 325 GLU A O 1
ATOM 2427 N N . ILE A 1 326 ? -8.560 -11.201 -9.150 1.00 91.88 326 ILE A N 1
ATOM 2428 C CA . ILE A 1 326 ? -7.811 -12.281 -8.490 1.00 91.88 326 ILE A CA 1
ATOM 2429 C C . ILE A 1 326 ? -8.392 -13.658 -8.823 1.00 91.88 326 ILE A C 1
ATOM 2431 O O . ILE A 1 326 ? -7.648 -14.617 -9.018 1.00 91.88 326 ILE A O 1
ATOM 2435 N N . VAL A 1 327 ? -9.720 -13.771 -8.922 1.00 90.44 327 VAL A N 1
ATOM 2436 C CA . VAL A 1 327 ? -10.403 -15.055 -9.140 1.00 90.44 327 VAL A CA 1
ATOM 2437 C C . VAL A 1 327 ? -9.919 -15.761 -10.415 1.00 90.44 327 VAL A C 1
ATOM 2439 O O . VAL A 1 327 ? -9.533 -16.930 -10.320 1.00 90.44 327 VAL A O 1
ATOM 2442 N N . PRO A 1 328 ? -9.893 -15.114 -11.598 1.00 90.12 328 PRO A N 1
ATOM 2443 C CA . PRO A 1 328 ? -9.339 -15.744 -12.790 1.00 90.12 328 PRO A CA 1
ATOM 2444 C C . PRO A 1 328 ? -7.814 -15.930 -12.721 1.00 90.12 328 PRO A C 1
ATOM 2446 O O . PRO A 1 328 ? -7.324 -16.913 -13.271 1.00 90.12 328 PRO A O 1
ATOM 2449 N N . LEU A 1 329 ? -7.063 -15.073 -12.015 1.00 88.50 329 LEU A N 1
ATOM 2450 C CA . LEU A 1 329 ? -5.608 -15.236 -11.851 1.00 88.50 329 LEU A CA 1
ATOM 2451 C C . LEU A 1 329 ? -5.240 -16.488 -11.040 1.00 88.50 329 LEU A C 1
ATOM 2453 O O . LEU A 1 329 ? -4.293 -17.182 -11.404 1.00 88.50 329 LEU A O 1
ATOM 2457 N N . ARG A 1 330 ? -6.013 -16.832 -9.997 1.00 87.06 330 ARG A N 1
ATOM 2458 C CA . ARG A 1 330 ? -5.819 -18.073 -9.214 1.00 87.06 330 ARG A CA 1
ATOM 2459 C C . ARG A 1 330 ? -5.988 -19.340 -10.058 1.00 87.06 330 ARG A C 1
ATOM 2461 O O . ARG A 1 330 ? -5.415 -20.371 -9.735 1.00 87.06 330 ARG A O 1
ATOM 2468 N N . ARG A 1 331 ? -6.806 -19.274 -11.114 1.00 85.19 331 ARG A N 1
ATOM 2469 C CA . ARG A 1 331 ? -7.118 -20.406 -12.007 1.00 85.19 331 ARG A CA 1
ATOM 2470 C C . ARG A 1 331 ? -6.188 -20.491 -13.217 1.00 85.19 331 ARG A C 1
ATOM 2472 O O . ARG A 1 331 ? -6.339 -21.392 -14.035 1.00 85.19 331 ARG A O 1
ATOM 2479 N N . MET A 1 332 ? -5.290 -19.523 -13.380 1.00 80.56 332 MET A N 1
ATOM 2480 C CA . MET A 1 332 ? -4.419 -19.432 -14.540 1.00 80.56 332 MET A CA 1
ATOM 2481 C C . MET A 1 332 ? -3.071 -20.070 -14.235 1.00 80.56 332 MET A C 1
ATOM 2483 O O . MET A 1 332 ? -2.259 -19.499 -13.508 1.00 80.56 332 MET A O 1
ATOM 2487 N N . GLU A 1 333 ? -2.839 -21.241 -14.815 1.00 76.00 333 GLU A N 1
ATOM 2488 C CA . GLU A 1 333 ? -1.532 -21.895 -14.803 1.00 76.00 333 GLU A CA 1
ATOM 2489 C C . GLU A 1 333 ? -0.530 -21.121 -15.672 1.00 76.00 333 GLU A C 1
ATOM 2491 O O . GLU A 1 333 ? -0.893 -20.512 -16.688 1.00 76.00 333 GLU A O 1
ATOM 2496 N N . GLN A 1 334 ? 0.737 -21.129 -15.258 1.00 62.69 334 GLN A N 1
ATOM 2497 C CA . GLN A 1 334 ? 1.847 -20.544 -16.003 1.00 62.69 334 GLN A CA 1
ATOM 2498 C C . GLN A 1 334 ? 2.719 -21.660 -16.589 1.00 62.69 334 GLN A C 1
ATOM 2500 O O . GLN A 1 334 ? 2.986 -22.660 -15.936 1.00 62.69 334 GLN A O 1
ATOM 2505 N N . ASN A 1 335 ? 3.188 -21.478 -17.825 1.00 57.69 335 ASN A N 1
ATOM 2506 C CA . ASN A 1 335 ? 4.153 -22.391 -18.438 1.00 57.69 335 ASN A CA 1
ATOM 2507 C C . ASN A 1 335 ? 5.599 -21.972 -18.119 1.00 57.69 335 ASN A C 1
ATOM 2509 O O . ASN A 1 335 ? 5.884 -20.784 -17.960 1.00 57.69 335 ASN A O 1
ATOM 2513 N N . GLY A 1 336 ? 6.535 -22.929 -18.140 1.00 57.88 336 GLY A N 1
ATOM 2514 C CA . GLY A 1 336 ? 7.982 -22.684 -18.038 1.00 57.88 336 GLY A CA 1
ATOM 2515 C C . GLY A 1 336 ? 8.543 -22.877 -16.625 1.00 57.88 336 GLY A C 1
ATOM 2516 O O . GLY A 1 336 ? 8.140 -23.790 -15.921 1.00 57.88 336 GLY A O 1
ATOM 2517 N N . HIS A 1 337 ? 9.478 -22.016 -16.209 1.00 49.97 337 HIS A N 1
ATOM 2518 C CA . HIS A 1 337 ? 10.114 -22.012 -14.875 1.00 49.97 337 HIS A CA 1
ATOM 2519 C C . HIS A 1 337 ? 9.168 -21.637 -13.713 1.00 49.97 337 HIS A C 1
ATOM 2521 O O . HIS A 1 337 ? 9.618 -21.432 -12.589 1.00 49.97 337 HIS A O 1
ATOM 2527 N N . HIS A 1 338 ? 7.872 -21.500 -13.987 1.00 56.22 338 HIS A N 1
ATOM 2528 C CA . HIS A 1 338 ? 6.863 -21.101 -13.019 1.00 56.22 338 HIS A CA 1
ATOM 2529 C C . HIS A 1 338 ? 6.094 -22.347 -12.585 1.00 56.22 338 HIS A C 1
ATOM 2531 O O . HIS A 1 338 ? 5.415 -22.969 -13.394 1.00 56.22 338 HIS A O 1
ATOM 2537 N N . VAL A 1 339 ? 6.228 -22.715 -11.312 1.00 59.16 339 VAL A N 1
ATOM 2538 C CA . VAL A 1 339 ? 5.501 -23.843 -10.704 1.00 59.16 339 VAL A CA 1
ATOM 2539 C C . VAL A 1 339 ? 4.095 -23.410 -10.252 1.00 59.16 339 VAL A C 1
ATOM 2541 O O . VAL A 1 339 ? 3.223 -24.240 -10.020 1.00 59.16 339 VAL A O 1
ATOM 2544 N N . ASP A 1 340 ? 3.853 -22.100 -10.152 1.00 70.12 340 ASP A N 1
ATOM 2545 C CA . ASP A 1 340 ? 2.662 -21.530 -9.528 1.00 70.12 340 ASP A CA 1
ATOM 2546 C C . ASP A 1 340 ? 1.661 -20.929 -10.530 1.00 70.12 340 ASP A C 1
ATOM 2548 O O . ASP A 1 340 ? 1.993 -20.585 -11.666 1.00 70.12 340 ASP A O 1
ATOM 2552 N N . ASN A 1 341 ? 0.419 -20.726 -10.076 1.00 85.44 341 ASN A N 1
ATOM 2553 C CA . ASN A 1 341 ? -0.549 -19.897 -10.798 1.00 85.44 341 ASN A CA 1
ATOM 2554 C C . ASN A 1 341 ? -0.157 -18.404 -10.759 1.00 85.44 341 ASN A C 1
ATOM 2556 O O . ASN A 1 341 ? 0.630 -17.967 -9.917 1.00 85.44 341 ASN A O 1
ATOM 2560 N N . VAL A 1 342 ? -0.752 -17.593 -11.642 1.00 87.25 342 VAL A N 1
ATOM 2561 C CA . VAL A 1 342 ? -0.392 -16.165 -11.784 1.00 87.25 342 VAL A CA 1
ATOM 2562 C C . VAL A 1 342 ? -0.587 -15.366 -10.485 1.00 87.25 342 VAL A C 1
ATOM 2564 O O . VAL A 1 342 ? 0.196 -14.460 -10.188 1.00 87.25 342 VAL A O 1
ATOM 2567 N N . TRP A 1 343 ? -1.615 -15.681 -9.692 1.00 92.94 343 TRP A N 1
ATOM 2568 C CA . TRP A 1 343 ? -1.852 -14.980 -8.428 1.00 92.94 343 TRP A CA 1
ATOM 2569 C C . TRP A 1 343 ? -0.790 -15.308 -7.374 1.00 92.94 343 TRP A C 1
ATOM 2571 O O . TRP A 1 343 ? -0.244 -14.406 -6.742 1.00 92.94 343 TRP A O 1
ATOM 2581 N N . GLU A 1 344 ? -0.443 -16.583 -7.226 1.00 91.50 344 GLU A N 1
ATOM 2582 C CA . GLU A 1 344 ? 0.605 -17.022 -6.305 1.00 91.50 344 GLU A CA 1
ATOM 2583 C C . GLU A 1 344 ? 1.977 -16.456 -6.706 1.00 91.50 344 GLU A C 1
ATOM 2585 O O . GLU A 1 344 ? 2.717 -15.968 -5.852 1.00 91.50 344 GLU A O 1
ATOM 2590 N N . HIS A 1 345 ? 2.275 -16.387 -8.006 1.00 91.19 345 HIS A N 1
ATOM 2591 C CA . HIS A 1 345 ? 3.450 -15.678 -8.515 1.00 91.19 345 HIS A CA 1
ATOM 2592 C C . HIS A 1 345 ? 3.446 -14.181 -8.144 1.00 91.19 345 HIS A C 1
ATOM 2594 O O . HIS A 1 345 ? 4.473 -13.640 -7.728 1.00 91.19 345 HIS A O 1
ATOM 2600 N N . SER A 1 346 ? 2.292 -13.511 -8.207 1.00 94.75 346 SER A N 1
ATOM 2601 C CA . SER A 1 346 ? 2.162 -12.101 -7.803 1.00 94.75 346 SER A CA 1
ATOM 2602 C C . SER A 1 346 ? 2.412 -11.906 -6.298 1.00 94.75 346 SER A C 1
ATOM 2604 O O . SER A 1 346 ? 3.060 -10.938 -5.890 1.00 94.75 346 SER A O 1
ATOM 2606 N N . LEU A 1 347 ? 1.965 -12.847 -5.458 1.00 94.94 347 LEU A N 1
ATOM 2607 C CA . LEU A 1 347 ? 2.245 -12.849 -4.017 1.00 94.94 347 LEU A CA 1
ATOM 2608 C C . LEU A 1 347 ? 3.729 -13.108 -3.715 1.00 94.94 347 LEU A C 1
ATOM 2610 O O . LEU A 1 347 ? 4.303 -12.429 -2.862 1.00 94.94 347 LEU A O 1
ATOM 2614 N N . LYS A 1 348 ? 4.371 -14.043 -4.427 1.00 92.81 348 LYS A N 1
ATOM 2615 C CA . LYS A 1 348 ? 5.822 -14.282 -4.326 1.00 92.81 348 LYS A CA 1
ATOM 2616 C C . LYS A 1 348 ? 6.630 -13.075 -4.803 1.00 92.81 348 LYS A C 1
ATOM 2618 O O . LYS A 1 348 ? 7.606 -12.711 -4.160 1.00 92.81 348 LYS A O 1
ATOM 2623 N N . THR A 1 349 ? 6.182 -12.393 -5.855 1.00 94.94 349 THR A N 1
ATOM 2624 C CA . THR A 1 349 ? 6.770 -11.127 -6.318 1.00 94.94 349 THR A CA 1
ATOM 2625 C C . THR A 1 349 ? 6.685 -10.053 -5.235 1.00 94.94 349 THR A C 1
ATOM 2627 O O . THR A 1 349 ? 7.688 -9.413 -4.929 1.00 94.94 349 THR A O 1
ATOM 2630 N N . LEU A 1 350 ? 5.523 -9.881 -4.589 1.00 96.44 350 LEU A N 1
ATOM 2631 C CA . LEU A 1 350 ? 5.385 -8.958 -3.457 1.00 96.44 350 LEU A CA 1
ATOM 2632 C C . LEU A 1 350 ? 6.315 -9.337 -2.292 1.00 96.44 350 LEU A C 1
ATOM 2634 O O . LEU A 1 350 ? 6.953 -8.460 -1.717 1.00 96.44 350 LEU A O 1
ATOM 2638 N N . GLN A 1 351 ? 6.423 -10.627 -1.969 1.00 95.00 351 GLN A N 1
ATOM 2639 C CA . GLN A 1 351 ? 7.326 -11.110 -0.924 1.00 95.00 351 GLN A CA 1
ATOM 2640 C C . GLN A 1 351 ? 8.791 -10.801 -1.259 1.00 95.00 351 GLN A C 1
ATOM 2642 O O . GLN A 1 351 ? 9.496 -10.221 -0.440 1.00 95.00 351 GLN A O 1
ATOM 2647 N N . CYS A 1 352 ? 9.239 -11.113 -2.479 1.00 93.19 352 CYS A N 1
ATOM 2648 C CA . CYS A 1 352 ? 10.587 -10.785 -2.936 1.00 93.19 352 CYS A CA 1
ATOM 2649 C C . CYS A 1 352 ? 10.840 -9.275 -2.926 1.00 93.19 352 CYS A C 1
ATOM 2651 O O . CYS A 1 352 ? 11.924 -8.849 -2.540 1.00 93.19 352 CYS A O 1
ATOM 2653 N N . PHE A 1 353 ? 9.853 -8.457 -3.301 1.00 95.00 353 PHE A N 1
ATOM 2654 C CA . PHE A 1 353 ? 9.952 -7.002 -3.211 1.00 95.00 353 PHE A CA 1
ATOM 2655 C C . PHE A 1 353 ? 10.202 -6.551 -1.765 1.00 95.00 353 PHE A C 1
ATOM 2657 O O . PHE A 1 353 ? 11.093 -5.741 -1.520 1.00 95.00 353 PHE A O 1
ATOM 2664 N N . GLU A 1 354 ? 9.463 -7.097 -0.797 1.00 93.69 354 GLU A N 1
ATOM 2665 C CA . GLU A 1 354 ? 9.655 -6.812 0.631 1.00 93.69 354 GLU A CA 1
ATOM 2666 C C . GLU A 1 354 ? 11.036 -7.262 1.130 1.00 93.69 354 GLU A C 1
ATOM 2668 O O . GLU A 1 354 ? 11.709 -6.484 1.810 1.00 93.69 354 GLU A O 1
ATOM 2673 N N . THR A 1 355 ? 11.505 -8.443 0.714 1.00 91.25 355 THR A N 1
ATOM 2674 C CA . THR A 1 355 ? 12.854 -8.948 1.027 1.00 91.25 355 THR A CA 1
ATOM 2675 C C . THR A 1 355 ? 13.950 -8.047 0.462 1.00 91.25 355 THR A C 1
ATOM 2677 O O . THR A 1 355 ? 14.876 -7.697 1.187 1.00 91.25 355 THR A O 1
ATOM 2680 N N . VAL A 1 356 ? 13.839 -7.600 -0.796 1.00 89.75 356 VAL A N 1
ATOM 2681 C CA . VAL A 1 356 ? 14.803 -6.657 -1.396 1.00 89.75 356 VAL A CA 1
ATOM 2682 C C . VAL A 1 356 ? 14.888 -5.374 -0.570 1.00 89.75 356 VAL A C 1
ATOM 2684 O O . VAL A 1 356 ? 15.984 -4.863 -0.342 1.00 89.75 356 VAL A O 1
ATOM 2687 N N . LEU A 1 357 ? 13.753 -4.843 -0.103 1.00 89.50 357 LEU A N 1
ATOM 2688 C CA . LEU A 1 357 ? 13.748 -3.649 0.743 1.00 89.50 357 LEU A CA 1
ATOM 2689 C C . LEU A 1 357 ? 14.413 -3.907 2.100 1.00 89.50 357 LEU A C 1
ATOM 2691 O O . LEU A 1 357 ? 15.244 -3.107 2.532 1.00 89.50 357 LEU A O 1
ATOM 2695 N N . GLU A 1 358 ? 14.061 -5.005 2.765 1.00 86.88 358 GLU A N 1
ATOM 2696 C CA . GLU A 1 358 ? 14.614 -5.374 4.068 1.00 86.88 358 GLU A CA 1
ATOM 2697 C C . GLU A 1 358 ? 16.135 -5.561 4.017 1.00 86.88 358 GLU A C 1
ATOM 2699 O O . GLU A 1 358 ? 16.857 -4.887 4.755 1.00 86.88 358 GLU A O 1
ATOM 2704 N N . GLU A 1 359 ? 16.616 -6.396 3.097 1.00 83.38 359 GLU A N 1
ATOM 2705 C CA . GLU A 1 359 ? 18.036 -6.730 2.938 1.00 83.38 359 GLU A CA 1
ATOM 2706 C C . GLU A 1 359 ? 18.859 -5.533 2.422 1.00 83.38 359 GLU A C 1
ATOM 2708 O O . GLU A 1 359 ? 20.043 -5.397 2.724 1.00 83.38 359 GLU A O 1
ATOM 2713 N N . SER A 1 360 ? 18.226 -4.586 1.720 1.00 78.12 360 SER A N 1
ATOM 2714 C CA . SER A 1 360 ? 18.851 -3.304 1.348 1.00 78.12 360 SER A CA 1
ATOM 2715 C C . SER A 1 360 ? 18.844 -2.266 2.485 1.00 78.12 360 SER A C 1
ATOM 2717 O O . SER A 1 360 ? 19.211 -1.109 2.271 1.00 78.12 360 SER A O 1
ATOM 2719 N N . GLY A 1 361 ? 18.410 -2.642 3.694 1.00 72.88 361 GLY A N 1
ATOM 2720 C CA . GLY A 1 361 ? 18.431 -1.795 4.888 1.00 72.88 361 GLY A CA 1
ATOM 2721 C C . GLY A 1 361 ? 17.313 -0.751 4.966 1.00 72.88 361 GLY A C 1
ATOM 2722 O O . GLY A 1 361 ? 17.367 0.129 5.824 1.00 72.88 361 GLY A O 1
ATOM 2723 N N . TYR A 1 362 ? 16.279 -0.833 4.121 1.00 73.19 362 TYR A N 1
ATOM 2724 C CA . TYR A 1 362 ? 15.174 0.137 4.102 1.00 73.19 362 TYR A CA 1
ATOM 2725 C C . TYR A 1 362 ? 14.405 0.174 5.434 1.00 73.19 362 TYR A C 1
ATOM 2727 O O . TYR A 1 362 ? 14.064 1.246 5.934 1.00 73.19 362 TYR A O 1
ATOM 2735 N N . ASN A 1 363 ? 14.167 -0.993 6.043 1.00 64.94 363 ASN A N 1
ATOM 2736 C CA . ASN A 1 363 ? 13.373 -1.117 7.271 1.00 64.94 363 ASN A CA 1
ATOM 2737 C C . ASN A 1 363 ? 14.166 -0.816 8.561 1.00 64.94 363 ASN A C 1
ATOM 2739 O O . ASN A 1 363 ? 13.562 -0.667 9.619 1.00 64.94 363 ASN A O 1
ATOM 2743 N N . GLN A 1 364 ? 15.495 -0.670 8.491 1.00 58.22 364 GLN A N 1
ATOM 2744 C CA . GLN A 1 364 ? 16.370 -0.477 9.663 1.00 58.22 364 GLN A CA 1
ATOM 2745 C C . GLN A 1 364 ? 16.190 0.904 10.341 1.00 58.22 364 GLN A C 1
ATOM 2747 O O . GLN A 1 364 ? 16.582 1.086 11.490 1.00 58.22 364 GLN A O 1
ATOM 2752 N N . GLY A 1 365 ? 15.577 1.883 9.656 1.00 41.50 365 GLY A N 1
ATOM 2753 C CA . GLY A 1 365 ? 15.287 3.224 10.192 1.00 41.50 365 GLY A CA 1
ATOM 2754 C C . GLY A 1 365 ? 13.896 3.396 10.824 1.00 41.50 365 GLY A C 1
ATOM 2755 O O . GLY A 1 365 ? 13.636 4.412 11.470 1.00 41.50 365 GLY A O 1
ATOM 2756 N N . ALA A 1 366 ? 12.991 2.427 10.658 1.00 38.44 366 ALA A N 1
ATOM 2757 C CA . ALA A 1 366 ? 11.657 2.450 11.252 1.00 38.44 366 ALA A CA 1
ATOM 2758 C C . ALA A 1 366 ? 11.703 1.703 12.593 1.00 38.44 366 ALA A C 1
ATOM 2760 O O . ALA A 1 366 ? 11.617 0.483 12.628 1.00 38.44 366 ALA A O 1
ATOM 2761 N N . GLY A 1 367 ? 11.903 2.447 13.686 1.00 29.47 367 GLY A N 1
ATOM 2762 C CA . GLY A 1 367 ? 12.141 1.938 15.042 1.00 29.47 367 GLY A CA 1
ATOM 2763 C C . GLY A 1 367 ? 11.491 0.590 15.389 1.00 29.47 367 GLY A C 1
ATOM 2764 O O . GLY A 1 367 ? 10.268 0.471 15.473 1.00 29.47 367 GLY A O 1
ATOM 2765 N N . GLY A 1 368 ? 12.354 -0.386 15.673 1.00 28.42 368 GLY A N 1
ATOM 2766 C CA . GLY A 1 368 ? 12.017 -1.680 16.255 1.00 28.42 368 GLY A CA 1
ATOM 2767 C C . GLY A 1 368 ? 12.438 -2.838 15.363 1.00 28.42 368 GLY A C 1
ATOM 2768 O O . GLY A 1 368 ? 11.699 -3.227 14.464 1.00 28.42 368 GLY A O 1
ATOM 2769 N N . THR A 1 369 ? 13.585 -3.441 15.678 1.00 26.52 369 THR A N 1
ATOM 2770 C CA . THR A 1 369 ? 13.923 -4.819 15.308 1.00 26.52 369 THR A CA 1
ATOM 2771 C C . THR A 1 369 ? 12.800 -5.742 15.776 1.00 26.52 369 THR A C 1
ATOM 2773 O O . THR A 1 369 ? 12.768 -6.216 16.909 1.00 26.52 369 THR A O 1
ATOM 2776 N N . ARG A 1 370 ? 11.817 -5.977 14.912 1.00 31.42 370 ARG A N 1
ATOM 2777 C CA . ARG A 1 370 ? 10.879 -7.079 15.080 1.00 31.42 370 ARG A CA 1
ATOM 2778 C C . ARG A 1 370 ? 11.452 -8.223 14.284 1.00 31.42 370 ARG A C 1
ATOM 2780 O O . ARG A 1 370 ? 11.416 -8.211 13.061 1.00 31.42 370 ARG A O 1
ATOM 2787 N N . ASN A 1 371 ? 12.032 -9.164 15.013 1.00 24.39 371 ASN A N 1
ATOM 2788 C CA . ASN A 1 371 ? 12.465 -10.441 14.483 1.00 24.39 371 ASN A CA 1
ATOM 2789 C C . ASN A 1 371 ? 11.196 -11.181 14.027 1.00 24.39 371 ASN A C 1
ATOM 2791 O O . ASN A 1 371 ? 10.539 -11.856 14.818 1.00 24.39 371 ASN A O 1
ATOM 2795 N N . PHE A 1 372 ? 10.766 -10.950 12.787 1.00 29.36 372 PHE A N 1
ATOM 2796 C CA . PHE A 1 372 ? 9.723 -11.757 12.177 1.00 29.36 372 PHE A CA 1
ATOM 2797 C C . PHE A 1 372 ? 10.369 -13.096 11.808 1.00 29.36 372 PHE A C 1
ATOM 2799 O O . PHE A 1 372 ? 11.432 -13.097 11.183 1.00 29.36 372 PHE A O 1
ATOM 2806 N N . PRO A 1 373 ? 9.806 -14.243 12.221 1.00 24.20 373 PRO A N 1
ATOM 2807 C CA . PRO A 1 373 ? 10.375 -15.528 11.851 1.00 24.20 373 PRO A CA 1
ATOM 2808 C C . PRO A 1 373 ? 10.406 -15.637 10.322 1.00 24.20 373 PRO A C 1
ATOM 2810 O O . PRO A 1 373 ? 9.360 -15.623 9.673 1.00 24.20 373 PRO A O 1
ATOM 2813 N N . ARG A 1 374 ? 11.616 -15.733 9.750 1.00 26.05 374 ARG A N 1
ATOM 2814 C CA . ARG A 1 374 ? 11.822 -16.072 8.337 1.00 26.05 374 ARG A CA 1
ATOM 2815 C C . ARG A 1 374 ? 11.068 -17.372 8.060 1.00 26.05 374 ARG A C 1
ATOM 2817 O O . ARG A 1 374 ? 11.392 -18.404 8.650 1.00 26.05 374 ARG A O 1
ATOM 2824 N N . TYR A 1 375 ? 10.082 -17.338 7.166 1.00 26.39 375 TYR A N 1
ATOM 2825 C CA . TYR A 1 375 ? 9.478 -18.569 6.671 1.00 26.39 375 TYR A CA 1
ATOM 2826 C C . TYR A 1 375 ? 10.536 -19.279 5.824 1.00 26.39 375 TYR A C 1
ATOM 2828 O O . TYR A 1 375 ? 10.918 -18.796 4.757 1.00 26.39 375 TYR A O 1
ATOM 2836 N N . LYS A 1 376 ? 11.093 -20.376 6.344 1.00 22.45 376 LYS A N 1
ATOM 2837 C CA . LYS A 1 376 ? 12.058 -21.185 5.602 1.00 22.45 376 LYS A CA 1
ATOM 2838 C C . LYS A 1 376 ? 11.350 -21.781 4.390 1.00 22.45 376 LYS A C 1
ATOM 2840 O O . LYS A 1 376 ? 10.354 -22.476 4.526 1.00 22.45 376 LYS A O 1
ATOM 2845 N N . GLN A 1 377 ? 11.929 -21.564 3.218 1.00 26.30 377 GLN A N 1
ATOM 2846 C CA . GLN A 1 377 ? 11.495 -22.139 1.943 1.00 26.30 377 GLN A CA 1
ATOM 2847 C C . GLN A 1 377 ? 11.548 -23.686 1.933 1.00 26.30 377 GLN A C 1
ATOM 2849 O O . GLN A 1 377 ? 10.974 -24.318 1.057 1.00 26.30 377 GLN A O 1
ATOM 2854 N N . SER A 1 378 ? 12.189 -24.303 2.934 1.00 24.50 378 SER A N 1
ATOM 2855 C CA . SER A 1 378 ? 12.448 -25.745 3.033 1.00 24.50 378 SER A CA 1
ATOM 2856 C C . SER A 1 378 ? 11.272 -26.610 3.514 1.00 24.50 378 SER A C 1
ATOM 2858 O O . SER A 1 378 ? 11.452 -27.811 3.686 1.00 24.50 378 SER A O 1
ATOM 2860 N N . SER A 1 379 ? 10.087 -26.052 3.772 1.00 24.88 379 SER A N 1
ATOM 2861 C CA . SER A 1 379 ? 8.903 -26.839 4.170 1.00 24.88 379 SER A CA 1
ATOM 2862 C C . SER A 1 379 ? 7.991 -27.236 3.002 1.00 24.88 379 SER A C 1
ATOM 2864 O O . SER A 1 379 ? 6.927 -27.790 3.242 1.00 24.88 379 SER A O 1
ATOM 2866 N N . LEU A 1 380 ? 8.403 -26.997 1.751 1.00 29.70 380 LEU A N 1
ATOM 2867 C CA . LEU A 1 380 ? 7.727 -27.530 0.557 1.00 29.70 380 LEU A CA 1
ATOM 2868 C C . LEU A 1 380 ? 8.346 -28.844 0.039 1.00 29.70 380 LEU A C 1
ATOM 2870 O O . LEU A 1 380 ? 7.660 -29.595 -0.643 1.00 29.70 380 LEU A O 1
ATOM 2874 N N . ASP A 1 381 ? 9.578 -29.179 0.441 1.00 26.52 381 ASP A N 1
ATOM 2875 C CA . ASP A 1 381 ? 10.307 -30.352 -0.077 1.00 26.52 381 ASP A CA 1
ATOM 2876 C C . ASP A 1 381 ? 10.338 -31.564 0.881 1.00 26.52 381 ASP A C 1
ATOM 2878 O O . ASP A 1 381 ? 11.034 -32.541 0.616 1.00 26.52 381 ASP A O 1
ATOM 2882 N N . SER A 1 382 ? 9.599 -31.544 2.000 1.00 26.86 382 SER A N 1
ATOM 2883 C CA . SER A 1 382 ? 9.588 -32.658 2.979 1.00 26.86 382 SER A CA 1
ATOM 2884 C C . SER A 1 382 ? 8.252 -33.395 3.142 1.00 26.86 382 SER A C 1
ATOM 2886 O O . SER A 1 382 ? 8.189 -34.356 3.903 1.00 26.86 382 SER A O 1
ATOM 2888 N N . GLU A 1 383 ? 7.220 -33.051 2.365 1.00 26.73 383 GLU A N 1
ATOM 2889 C CA . GLU A 1 383 ? 5.947 -33.801 2.317 1.00 26.73 383 GLU A CA 1
ATOM 2890 C C . GLU A 1 383 ? 5.717 -34.537 0.985 1.00 26.73 383 GLU A C 1
ATOM 2892 O O . GLU A 1 383 ? 4.595 -34.882 0.626 1.00 26.73 383 GLU A O 1
ATOM 2897 N N . ILE A 1 384 ? 6.798 -34.870 0.275 1.00 27.36 384 ILE A N 1
ATOM 2898 C CA . ILE A 1 384 ? 6.801 -35.946 -0.729 1.00 27.36 384 ILE A CA 1
ATOM 2899 C C . ILE A 1 384 ? 7.729 -37.048 -0.212 1.00 27.36 384 ILE A C 1
ATOM 2901 O O . ILE A 1 384 ? 8.775 -37.363 -0.772 1.00 27.36 384 ILE A O 1
ATOM 2905 N N . GLY A 1 385 ? 7.356 -37.600 0.943 1.00 23.08 385 GLY A N 1
ATOM 2906 C CA . GLY A 1 385 ? 7.924 -38.833 1.462 1.00 23.08 385 GLY A CA 1
ATOM 2907 C C . GLY A 1 385 ? 7.313 -40.016 0.722 1.00 23.08 385 GLY A C 1
ATOM 2908 O O . GLY A 1 385 ? 6.138 -40.331 0.894 1.00 23.08 385 GLY A O 1
ATOM 2909 N N . THR A 1 386 ? 8.124 -40.664 -0.104 1.00 25.56 386 THR A N 1
ATOM 2910 C CA . THR A 1 386 ? 7.928 -42.015 -0.628 1.00 25.56 386 THR A CA 1
ATOM 2911 C C . THR A 1 386 ? 7.369 -42.957 0.443 1.00 25.56 386 THR A C 1
ATOM 2913 O O . THR A 1 386 ? 8.084 -43.399 1.341 1.00 25.56 386 THR A O 1
ATOM 2916 N N . VAL A 1 387 ? 6.090 -43.328 0.327 1.00 24.41 387 VAL A N 1
ATOM 2917 C CA . VAL A 1 387 ? 5.527 -44.458 1.078 1.00 24.41 387 VAL A CA 1
ATOM 2918 C C . VAL A 1 387 ? 5.944 -45.746 0.371 1.00 24.41 387 VAL A C 1
ATOM 2920 O O . VAL A 1 387 ? 5.203 -46.346 -0.402 1.00 24.41 387 VAL A O 1
ATOM 2923 N N . THR A 1 388 ? 7.176 -46.165 0.634 1.00 25.75 388 THR A N 1
ATOM 2924 C CA . THR A 1 388 ? 7.613 -47.557 0.510 1.00 25.75 388 THR A CA 1
ATOM 2925 C C . THR A 1 388 ? 7.785 -48.101 1.920 1.00 25.75 388 THR A C 1
ATOM 2927 O O . THR A 1 388 ? 8.724 -47.708 2.606 1.00 25.75 388 THR A O 1
ATOM 2930 N N . GLY A 1 389 ? 6.900 -48.996 2.366 1.00 22.88 389 GLY A N 1
ATOM 2931 C CA . GLY A 1 389 ? 7.120 -49.693 3.635 1.00 22.88 389 GLY A CA 1
ATOM 2932 C C . GLY A 1 389 ? 5.891 -50.339 4.260 1.00 22.88 389 GLY A C 1
ATOM 2933 O O . GLY A 1 389 ? 5.240 -49.745 5.105 1.00 22.88 389 GLY A O 1
ATOM 2934 N N . THR A 1 390 ? 5.641 -51.588 3.863 1.00 26.62 390 THR A N 1
ATOM 2935 C CA . THR A 1 390 ? 5.312 -52.722 4.750 1.00 26.62 390 THR A CA 1
ATOM 2936 C C . THR A 1 390 ? 4.399 -52.487 5.962 1.00 26.62 390 THR A C 1
ATOM 2938 O O . THR A 1 390 ? 4.851 -52.069 7.023 1.00 26.62 390 THR A O 1
ATOM 2941 N N . ALA A 1 391 ? 3.171 -53.002 5.869 1.00 23.86 391 ALA A N 1
ATOM 2942 C CA . ALA A 1 391 ? 2.496 -53.632 7.003 1.00 23.86 391 ALA A CA 1
ATOM 2943 C C . ALA A 1 391 ? 1.634 -54.802 6.499 1.00 23.86 391 ALA A C 1
ATOM 2945 O O . ALA A 1 391 ? 0.490 -54.640 6.082 1.00 23.86 391 ALA A O 1
ATOM 2946 N N . GLN A 1 392 ? 2.225 -56.000 6.515 1.00 22.73 392 GLN A N 1
ATOM 2947 C CA . GLN A 1 392 ? 1.477 -57.250 6.596 1.00 22.73 392 GLN A CA 1
ATOM 2948 C C . GLN A 1 392 ? 0.797 -57.305 7.966 1.00 22.73 392 GLN A C 1
ATOM 2950 O O . GLN A 1 392 ? 1.458 -57.185 8.994 1.00 22.73 392 GLN A O 1
ATOM 2955 N N . GLY A 1 393 ? -0.516 -57.512 7.970 1.00 22.52 393 GLY A N 1
ATOM 2956 C CA . GLY A 1 393 ? -1.302 -57.611 9.190 1.00 22.52 393 GLY A CA 1
ATOM 2957 C C . GLY A 1 393 ? -2.711 -58.126 8.926 1.00 22.52 393 GLY A C 1
ATOM 2958 O O . GLY A 1 393 ? -3.662 -57.371 9.026 1.00 22.52 393 GLY A O 1
ATOM 2959 N N . ILE A 1 394 ? -2.799 -59.422 8.610 1.00 25.08 394 ILE A N 1
ATOM 2960 C CA . ILE A 1 394 ? -3.914 -60.320 8.957 1.00 25.08 394 ILE A CA 1
ATOM 2961 C C . ILE A 1 394 ? -5.292 -59.940 8.383 1.00 25.08 394 ILE A C 1
ATOM 2963 O O . ILE A 1 394 ? -6.079 -59.264 9.030 1.00 25.08 394 ILE A O 1
ATOM 2967 N N . PHE A 1 395 ? -5.650 -60.529 7.236 1.00 21.58 395 PHE A N 1
ATOM 2968 C CA . PHE A 1 395 ? -7.042 -60.905 6.957 1.00 21.58 395 PHE A CA 1
ATOM 2969 C C . PHE A 1 395 ? -7.099 -62.242 6.205 1.00 21.58 395 PHE A C 1
ATOM 2971 O O . PHE A 1 395 ? -6.335 -62.495 5.272 1.00 21.58 395 PHE A O 1
ATOM 2978 N N . GLN A 1 396 ? -7.968 -63.123 6.699 1.00 24.89 396 GLN A N 1
ATOM 2979 C CA . GLN A 1 396 ? -8.151 -64.514 6.294 1.00 24.89 396 GLN A CA 1
ATOM 2980 C C . GLN A 1 396 ? -8.611 -64.653 4.836 1.00 24.89 396 GLN A C 1
ATOM 2982 O O . GLN A 1 396 ? -9.518 -63.961 4.378 1.00 24.89 396 GLN A O 1
ATOM 2987 N N . LYS A 1 397 ? -8.009 -65.621 4.135 1.00 23.64 397 LYS A N 1
ATOM 2988 C CA . LYS A 1 397 ? -8.477 -66.152 2.852 1.00 23.64 397 LYS A CA 1
ATOM 2989 C C . LYS A 1 397 ? -9.719 -67.016 3.065 1.00 23.64 397 LYS A C 1
ATOM 2991 O O . LYS A 1 397 ? -9.640 -67.998 3.792 1.00 23.64 397 LYS A O 1
ATOM 2996 N N . ASN A 1 398 ? -10.769 -66.738 2.301 1.00 23.64 398 ASN A N 1
ATOM 2997 C CA . ASN A 1 398 ? -11.594 -67.775 1.686 1.00 23.64 398 ASN A CA 1
ATOM 2998 C C . ASN A 1 398 ? -11.503 -67.589 0.161 1.00 23.64 398 ASN A C 1
ATOM 3000 O O . ASN A 1 398 ? -11.957 -66.588 -0.383 1.00 23.64 398 ASN A O 1
ATOM 3004 N N . SER A 1 399 ? -10.834 -68.532 -0.506 1.00 22.19 399 SER A N 1
ATOM 3005 C CA . SER A 1 399 ? -10.905 -68.793 -1.959 1.00 22.19 399 SER A CA 1
ATOM 3006 C C . SER A 1 399 ? -12.203 -69.580 -2.257 1.00 22.19 399 SER A C 1
ATOM 3008 O O . SER A 1 399 ? -12.725 -70.154 -1.298 1.00 22.19 399 SER A O 1
ATOM 3010 N N . PRO A 1 400 ? -12.766 -69.646 -3.489 1.00 28.34 400 PRO A N 1
ATOM 3011 C CA . PRO A 1 400 ? -12.121 -69.949 -4.790 1.00 28.34 400 PRO A CA 1
ATOM 3012 C C . PRO A 1 400 ? -12.603 -69.024 -5.940 1.00 28.34 400 PRO A C 1
ATOM 3014 O O . PRO A 1 400 ? -13.501 -68.221 -5.750 1.00 28.34 400 PRO A O 1
ATOM 3017 N N . GLY A 1 401 ? -12.095 -69.029 -7.172 1.00 22.70 401 GLY A N 1
ATOM 3018 C CA . GLY A 1 401 ? -11.049 -69.779 -7.853 1.00 22.70 401 GLY A CA 1
ATOM 3019 C C . GLY A 1 401 ? -10.816 -69.143 -9.238 1.00 22.70 401 GLY A C 1
ATOM 3020 O O . GLY A 1 401 ? -11.685 -68.460 -9.777 1.00 22.70 401 GLY A O 1
ATOM 3021 N N . THR A 1 402 ? -9.617 -69.334 -9.780 1.00 21.67 402 THR A N 1
ATOM 3022 C CA . THR A 1 402 ? -9.217 -69.087 -11.182 1.00 21.67 402 THR A CA 1
ATOM 3023 C C . THR A 1 402 ? -10.043 -69.970 -12.141 1.00 21.67 402 THR A C 1
ATOM 3025 O O . THR A 1 402 ? -10.547 -70.991 -11.664 1.00 21.67 402 THR A O 1
ATOM 3028 N N . PRO A 1 403 ? -10.180 -69.674 -13.460 1.00 26.67 403 PRO A N 1
ATOM 3029 C CA . PRO A 1 403 ? -9.066 -69.708 -14.438 1.00 26.67 403 PRO A CA 1
ATOM 3030 C C . PRO A 1 403 ? -9.149 -68.639 -15.575 1.00 26.67 403 PRO A C 1
ATOM 3032 O O . PRO A 1 403 ? -10.224 -68.220 -15.976 1.00 26.67 403 PRO A O 1
ATOM 3035 N N . CYS A 1 404 ? -8.032 -68.041 -16.009 1.00 20.86 404 CYS A N 1
ATOM 3036 C CA . CYS A 1 404 ? -7.259 -68.347 -17.240 1.00 20.86 404 CYS A CA 1
ATOM 3037 C C . CYS A 1 404 ? -7.451 -67.350 -18.413 1.00 20.86 404 CYS A C 1
ATOM 3039 O O . CYS A 1 404 ? -8.549 -67.124 -18.902 1.00 20.86 404 CYS A O 1
ATOM 3041 N N . LEU A 1 405 ? -6.312 -66.821 -18.882 1.00 26.62 405 LEU A N 1
ATOM 3042 C CA . LEU A 1 405 ? -6.006 -66.316 -20.240 1.00 26.62 405 LEU A CA 1
ATOM 3043 C C . LEU A 1 405 ? -6.161 -67.457 -21.290 1.00 26.62 405 LEU A C 1
ATOM 3045 O O . LEU A 1 405 ? -6.092 -68.606 -20.840 1.00 26.62 405 LEU A O 1
ATOM 3049 N N . PRO A 1 406 ? -6.296 -67.235 -22.635 1.00 29.89 406 PRO A N 1
ATOM 3050 C CA . PRO A 1 406 ? -5.262 -66.565 -23.462 1.00 29.89 406 PRO A CA 1
ATOM 3051 C C . PRO A 1 406 ? -5.639 -65.893 -24.824 1.00 29.89 406 PRO A C 1
ATOM 3053 O O . PRO A 1 406 ? -6.677 -66.148 -25.412 1.00 29.89 406 PRO A O 1
ATOM 3056 N N . ALA A 1 407 ? -4.701 -65.044 -25.283 1.00 22.61 407 ALA A N 1
ATOM 3057 C CA . ALA A 1 407 ? -4.071 -64.872 -26.618 1.00 22.61 407 ALA A CA 1
ATOM 3058 C C . ALA A 1 407 ? -4.822 -64.857 -27.983 1.00 22.61 407 ALA A C 1
ATOM 3060 O O . ALA A 1 407 ? -5.737 -65.632 -28.228 1.00 22.61 407 ALA A O 1
ATOM 3061 N N . ALA A 1 408 ? -4.176 -64.108 -28.907 1.00 23.09 408 ALA A N 1
ATOM 3062 C CA . ALA A 1 408 ? -4.208 -64.138 -30.389 1.00 23.09 408 ALA A CA 1
ATOM 3063 C C . ALA A 1 408 ? -5.422 -63.447 -31.058 1.00 23.09 408 ALA A C 1
ATOM 3065 O O . ALA A 1 408 ? -6.520 -63.497 -30.528 1.00 23.09 408 ALA A O 1
ATOM 3066 N N . SER A 1 409 ? -5.344 -62.752 -32.200 1.00 23.75 409 SER A N 1
ATOM 3067 C CA . SER A 1 409 ? -4.318 -62.566 -33.244 1.00 23.75 409 SER A CA 1
ATOM 3068 C C . SER A 1 409 ? -4.783 -61.460 -34.217 1.00 23.75 409 SER A C 1
ATOM 3070 O O . SER A 1 409 ? -5.957 -61.092 -34.222 1.00 23.75 409 SER A O 1
ATOM 3072 N N . ASP A 1 410 ? -3.842 -60.984 -35.031 1.00 26.78 410 ASP A N 1
ATOM 3073 C CA . ASP A 1 410 ? -3.949 -60.105 -36.207 1.00 26.78 410 ASP A CA 1
ATOM 3074 C C . ASP A 1 410 ? -5.210 -60.235 -37.079 1.00 26.78 410 ASP A C 1
ATOM 3076 O O . ASP A 1 410 ? -5.644 -61.353 -37.346 1.00 26.78 410 ASP A O 1
ATOM 3080 N N . VAL A 1 411 ? -5.666 -59.107 -37.655 1.00 27.31 411 VAL A N 1
ATOM 3081 C CA . VAL A 1 411 ? -6.178 -59.018 -39.042 1.00 27.31 411 VAL A CA 1
ATOM 3082 C C . VAL A 1 411 ? -5.850 -57.635 -39.641 1.00 27.31 411 VAL A C 1
ATOM 3084 O O . VAL A 1 411 ? -6.066 -56.595 -39.019 1.00 27.31 411 VAL A O 1
ATOM 3087 N N . THR A 1 412 ? -5.297 -57.683 -40.851 1.00 26.03 412 THR A N 1
ATOM 3088 C CA . THR A 1 412 ? -4.862 -56.640 -41.795 1.00 26.03 412 THR A CA 1
ATOM 3089 C C . THR A 1 412 ? -5.990 -56.110 -42.703 1.00 26.03 412 THR A C 1
ATOM 3091 O O . THR A 1 412 ? -7.099 -56.628 -42.658 1.00 26.03 412 THR A O 1
ATOM 3094 N N . GLU A 1 413 ? -5.626 -55.165 -43.593 1.00 28.31 413 GLU A N 1
ATOM 3095 C CA . GLU A 1 413 ? -6.315 -54.746 -44.843 1.00 28.31 413 GLU A CA 1
ATOM 3096 C C . GLU A 1 413 ? -7.519 -53.793 -44.703 1.00 28.31 413 GLU A C 1
ATOM 3098 O O . GLU A 1 413 ? -8.318 -53.897 -43.784 1.00 28.31 413 GLU A O 1
ATOM 3103 N N . ASP A 1 414 ? -7.797 -52.841 -45.596 1.00 26.83 414 ASP A N 1
ATOM 3104 C CA . ASP A 1 414 ? -7.100 -52.161 -46.700 1.00 26.83 414 ASP A CA 1
ATOM 3105 C C . ASP A 1 414 ? -8.032 -50.997 -47.115 1.00 26.83 414 ASP A C 1
ATOM 3107 O O . ASP A 1 414 ? -9.235 -51.044 -46.836 1.00 26.83 414 ASP A O 1
ATOM 3111 N N . GLY A 1 415 ? -7.549 -49.965 -47.820 1.00 26.08 415 GLY A N 1
ATOM 3112 C CA . GLY A 1 415 ? -8.477 -48.968 -48.384 1.00 26.08 415 GLY A CA 1
ATOM 3113 C C . GLY A 1 415 ? -7.891 -47.688 -48.977 1.00 26.08 415 GLY A C 1
ATOM 3114 O O . GLY A 1 415 ? -8.079 -46.603 -48.435 1.00 26.08 415 GLY A O 1
ATOM 3115 N N . HIS A 1 416 ? -7.240 -47.808 -50.134 1.00 27.19 416 HIS A N 1
ATOM 3116 C CA . HIS A 1 416 ? -6.830 -46.717 -51.029 1.00 27.19 416 HIS A CA 1
ATOM 3117 C C . HIS A 1 416 ? -7.979 -45.817 -51.547 1.00 27.19 416 HIS A C 1
ATOM 3119 O O . HIS A 1 416 ? -9.041 -46.317 -51.913 1.00 27.19 416 HIS A O 1
ATOM 3125 N N . ARG A 1 417 ? -7.687 -44.515 -51.751 1.00 26.58 417 ARG A N 1
ATOM 3126 C CA . ARG A 1 417 ? -8.125 -43.658 -52.893 1.00 26.58 417 ARG A CA 1
ATOM 3127 C C . ARG A 1 417 ? -7.325 -42.334 -52.901 1.00 26.58 417 ARG A C 1
ATOM 3129 O O . ARG A 1 417 ? -7.474 -41.536 -51.988 1.00 26.58 417 ARG A O 1
ATOM 3136 N N . THR A 1 418 ? -6.267 -42.213 -53.713 1.00 27.55 418 THR A N 1
ATOM 3137 C CA . THR A 1 418 ? -6.167 -41.504 -55.022 1.00 27.55 418 THR A CA 1
ATOM 3138 C C . THR A 1 418 ? -6.307 -39.970 -54.983 1.00 27.55 418 THR A C 1
ATOM 3140 O O . THR A 1 418 ? -7.405 -39.456 -54.789 1.00 27.55 418 THR A O 1
ATOM 3143 N N . GLU A 1 419 ? -5.194 -39.273 -55.267 1.00 30.67 419 GLU A N 1
ATOM 3144 C CA . GLU A 1 419 ? -5.106 -37.860 -55.702 1.00 30.67 419 GLU A CA 1
ATOM 3145 C C . GLU A 1 419 ? -5.581 -37.664 -57.172 1.00 30.67 419 GLU A C 1
ATOM 3147 O O . GLU A 1 419 ? -5.927 -38.671 -57.803 1.00 30.67 419 GLU A O 1
ATOM 3152 N N . PRO A 1 420 ? -5.609 -36.433 -57.764 1.00 40.97 420 PRO A N 1
ATOM 3153 C CA . PRO A 1 420 ? -4.374 -35.787 -58.285 1.00 40.97 420 PRO A CA 1
ATOM 3154 C C . PRO A 1 420 ? -4.311 -34.228 -58.318 1.00 40.97 420 PRO A C 1
ATOM 3156 O O . PRO A 1 420 ? -5.262 -33.557 -58.708 1.00 40.97 420 PRO A O 1
ATOM 3159 N N . GLY A 1 421 ? -3.114 -33.681 -58.041 1.00 27.45 421 GLY A N 1
ATOM 3160 C CA . GLY A 1 421 ? -2.313 -32.826 -58.952 1.00 27.45 421 GLY A CA 1
ATOM 3161 C C . GLY A 1 421 ? -2.675 -31.353 -59.265 1.00 27.45 421 GLY A C 1
ATOM 3162 O O . GLY A 1 421 ? -3.719 -31.074 -59.851 1.00 27.45 421 GLY A O 1
ATOM 3163 N N . LYS A 1 422 ? -1.704 -30.436 -59.036 1.00 28.39 422 LYS A N 1
ATOM 3164 C CA . LYS A 1 422 ? -1.145 -29.452 -60.014 1.00 28.39 422 LYS A CA 1
ATOM 3165 C C . LYS A 1 422 ? -0.061 -28.525 -59.401 1.00 28.39 422 LYS A C 1
ATOM 3167 O O . LYS A 1 422 ? -0.389 -27.554 -58.733 1.00 28.39 422 LYS A O 1
ATOM 3172 N N . ASP A 1 423 ? 1.205 -28.890 -59.620 1.00 29.38 423 ASP A N 1
ATOM 3173 C CA . ASP A 1 423 ? 2.334 -28.171 -60.264 1.00 29.38 423 ASP A CA 1
ATOM 3174 C C . ASP A 1 423 ? 2.638 -26.644 -60.124 1.00 29.38 423 ASP A C 1
ATOM 3176 O O . ASP A 1 423 ? 1.760 -25.842 -59.814 1.00 29.38 423 ASP A O 1
ATOM 3180 N N . PRO A 1 424 ? 3.914 -26.230 -60.377 1.00 46.62 424 PRO A N 1
ATOM 3181 C CA . PRO A 1 424 ? 4.663 -25.210 -59.620 1.00 46.62 424 PRO A CA 1
ATOM 3182 C C . PRO A 1 424 ? 5.260 -24.066 -60.488 1.00 46.62 424 PRO A C 1
ATOM 3184 O O . PRO A 1 424 ? 5.088 -24.044 -61.704 1.00 46.62 424 PRO A O 1
ATOM 3187 N N . GLY A 1 425 ? 6.062 -23.153 -59.905 1.00 25.70 425 GLY A N 1
ATOM 3188 C CA . GLY A 1 425 ? 7.121 -22.486 -60.689 1.00 25.70 425 GLY A CA 1
ATOM 3189 C C . GLY A 1 425 ? 7.724 -21.156 -60.200 1.00 25.70 425 GLY A C 1
ATOM 3190 O O . GLY A 1 425 ? 7.021 -20.223 -59.827 1.00 25.70 425 GLY A O 1
ATOM 3191 N N . SER A 1 426 ? 9.050 -21.074 -60.403 1.00 29.02 426 SER A N 1
ATOM 3192 C CA . SER A 1 426 ? 9.986 -19.922 -60.413 1.00 29.02 426 SER A CA 1
ATOM 3193 C C . SER A 1 426 ? 10.510 -19.399 -59.058 1.00 29.02 426 SER A C 1
ATOM 3195 O O . SER A 1 426 ? 9.738 -19.135 -58.151 1.00 29.02 426 SER A O 1
ATOM 3197 N N . GLY A 1 427 ? 11.812 -19.207 -58.800 1.00 25.05 427 GLY A N 1
ATOM 3198 C CA . GLY A 1 427 ? 13.034 -19.384 -59.599 1.00 25.05 427 GLY A CA 1
ATOM 3199 C C . GLY A 1 427 ? 13.865 -18.092 -59.708 1.00 25.05 427 GLY A C 1
ATOM 3200 O O . GLY A 1 427 ? 13.408 -17.135 -60.320 1.00 25.05 427 GLY A O 1
ATOM 3201 N N . GLY A 1 428 ? 15.105 -18.116 -59.192 1.00 25.45 428 GLY A N 1
ATOM 3202 C CA . GLY A 1 428 ? 16.188 -17.138 -59.443 1.00 25.45 428 GLY A CA 1
ATOM 3203 C C . GLY A 1 428 ? 16.538 -16.258 -58.231 1.00 25.45 428 GLY A C 1
ATOM 3204 O O . GLY A 1 428 ? 15.649 -15.757 -57.564 1.00 25.45 428 GLY A O 1
ATOM 3205 N N . GLY A 1 429 ? 17.788 -16.001 -57.843 1.00 23.81 429 GLY A N 1
ATOM 3206 C CA . GLY A 1 429 ? 19.109 -16.310 -58.391 1.00 23.81 429 GLY A CA 1
ATOM 3207 C C . GLY A 1 429 ? 20.162 -15.489 -57.614 1.00 23.81 429 GLY A C 1
ATOM 3208 O O . GLY A 1 429 ? 19.931 -14.327 -57.298 1.00 23.81 429 GLY A O 1
ATOM 3209 N N . TYR A 1 430 ? 21.287 -16.121 -57.268 1.00 24.66 430 TYR A N 1
ATOM 3210 C CA . TYR A 1 430 ? 22.523 -15.550 -56.684 1.00 24.66 430 TYR A CA 1
ATOM 3211 C C . TYR A 1 430 ? 23.255 -14.610 -57.678 1.00 24.66 430 TYR A C 1
ATOM 3213 O O . TYR A 1 430 ? 22.966 -14.718 -58.872 1.00 24.66 430 TYR A O 1
ATOM 3221 N N . PRO A 1 431 ? 24.185 -13.703 -57.266 1.00 36.44 431 PRO A N 1
ATOM 3222 C CA . PRO A 1 431 ? 25.520 -14.010 -56.678 1.00 36.44 431 PRO A CA 1
ATOM 3223 C C . PRO A 1 431 ? 25.932 -13.047 -55.530 1.00 36.44 431 PRO A C 1
ATOM 3225 O O . PRO A 1 431 ? 25.268 -12.051 -55.297 1.00 36.44 431 PRO A O 1
ATOM 3228 N N . GLY A 1 432 ? 26.984 -13.200 -54.717 1.00 25.17 432 GLY A N 1
ATOM 3229 C CA . GLY A 1 432 ? 28.149 -14.084 -54.637 1.00 25.17 432 GLY A CA 1
ATOM 3230 C C . GLY A 1 432 ? 29.310 -13.315 -53.958 1.00 25.17 432 GLY A C 1
ATOM 3231 O O . GLY A 1 432 ? 29.593 -12.193 -54.355 1.00 25.17 432 GLY A O 1
ATOM 3232 N N . GLY A 1 433 ? 29.982 -13.935 -52.971 1.00 24.70 433 GLY A N 1
ATOM 3233 C CA . GLY A 1 433 ? 31.310 -13.564 -52.418 1.00 24.70 433 GLY A CA 1
ATOM 3234 C C . GLY A 1 433 ? 31.346 -12.366 -51.443 1.00 24.70 433 GLY A C 1
ATOM 3235 O O . GLY A 1 433 ? 30.828 -11.310 -51.748 1.00 24.70 433 GLY A O 1
ATOM 3236 N N . ASN A 1 434 ? 31.987 -12.407 -50.268 1.00 25.86 434 ASN A N 1
ATOM 3237 C CA . ASN A 1 434 ? 33.333 -12.924 -50.034 1.00 25.86 434 ASN A CA 1
ATOM 3238 C C . ASN A 1 434 ? 33.591 -13.324 -48.560 1.00 25.86 434 ASN A C 1
ATOM 3240 O O . ASN A 1 434 ? 32.984 -12.812 -47.624 1.00 25.86 434 ASN A O 1
ATOM 3244 N N . LYS A 1 435 ? 34.529 -14.262 -48.408 1.00 25.11 435 LYS A N 1
ATOM 3245 C CA . LYS A 1 435 ? 34.905 -15.069 -47.233 1.00 25.11 435 LYS A CA 1
ATOM 3246 C C . LYS A 1 435 ? 35.803 -14.342 -46.215 1.00 25.11 435 LYS A C 1
ATOM 3248 O O . LYS A 1 435 ? 36.624 -13.523 -46.618 1.00 25.11 435 LYS A O 1
ATOM 3253 N N . ARG A 1 436 ? 35.753 -14.797 -44.950 1.00 24.41 436 ARG A N 1
ATOM 3254 C CA . ARG A 1 436 ? 36.871 -15.188 -44.034 1.00 24.41 436 ARG A CA 1
ATOM 3255 C C . ARG A 1 436 ? 36.231 -15.718 -42.724 1.00 24.41 436 ARG A C 1
ATOM 3257 O O . ARG A 1 436 ? 35.500 -14.972 -42.092 1.00 24.41 436 ARG A O 1
ATOM 3264 N N . ALA A 1 437 ? 36.177 -17.036 -42.463 1.00 25.03 437 ALA A N 1
ATOM 3265 C CA . ALA A 1 437 ? 37.200 -17.908 -41.833 1.00 25.03 437 ALA A CA 1
ATOM 3266 C C . ALA A 1 437 ? 37.612 -17.410 -40.432 1.00 25.03 437 ALA A C 1
ATOM 3268 O O . ALA A 1 437 ? 38.034 -16.266 -40.335 1.00 25.03 437 ALA A O 1
ATOM 3269 N N . GLY A 1 438 ? 37.572 -18.137 -39.311 1.00 24.33 438 GLY A N 1
ATOM 3270 C CA . GLY A 1 438 ? 37.184 -19.488 -38.852 1.00 24.33 438 GLY A CA 1
ATOM 3271 C C . GLY A 1 438 ? 37.005 -19.355 -37.313 1.00 24.33 438 GLY A C 1
ATOM 3272 O O . GLY A 1 438 ? 37.142 -18.254 -36.795 1.00 24.33 438 GLY A O 1
ATOM 3273 N N . SER A 1 439 ? 36.700 -20.330 -36.466 1.00 25.59 439 SER A N 1
ATOM 3274 C CA . SER A 1 439 ? 36.727 -21.784 -36.522 1.00 25.59 439 SER A CA 1
ATOM 3275 C C . SER A 1 439 ? 35.843 -22.304 -35.380 1.00 25.59 439 SER A C 1
ATOM 3277 O O . SER A 1 439 ? 35.998 -21.892 -34.231 1.00 25.59 439 SER A O 1
ATOM 3279 N N . SER A 1 440 ? 34.933 -23.214 -35.702 1.00 21.08 440 SER A N 1
ATOM 3280 C CA . SER A 1 440 ? 34.158 -24.028 -34.772 1.00 21.08 440 SER A CA 1
ATOM 3281 C C . SER A 1 440 ? 35.015 -25.153 -34.195 1.00 21.08 440 SER A C 1
ATOM 3283 O O . SER A 1 440 ? 35.636 -25.877 -34.972 1.00 21.08 440 SER A O 1
ATOM 3285 N N . VAL A 1 441 ? 34.965 -25.380 -32.883 1.00 23.78 441 VAL A N 1
ATOM 3286 C CA . VAL A 1 441 ? 35.225 -26.706 -32.307 1.00 23.78 441 VAL A CA 1
ATOM 3287 C C . VAL A 1 441 ? 34.217 -26.942 -31.185 1.00 23.78 441 VAL A C 1
ATOM 3289 O O . VAL A 1 441 ? 34.266 -26.295 -30.143 1.00 23.78 441 VAL A O 1
ATOM 3292 N N . CYS A 1 442 ? 33.291 -27.864 -31.433 1.00 21.14 442 CYS A N 1
ATOM 3293 C CA . CYS A 1 442 ? 32.530 -28.574 -30.412 1.00 21.14 442 CYS A CA 1
ATOM 3294 C C . CYS A 1 442 ? 33.309 -29.848 -30.083 1.00 21.14 442 CYS A C 1
ATOM 3296 O O . CYS A 1 442 ? 33.638 -30.576 -31.017 1.00 21.14 442 CYS A O 1
ATOM 3298 N N . LEU A 1 443 ? 33.561 -30.145 -28.806 1.00 26.34 443 LEU A N 1
ATOM 3299 C CA . LEU A 1 443 ? 33.884 -31.502 -28.366 1.00 26.34 443 LEU A CA 1
ATOM 3300 C C . LEU A 1 443 ? 33.249 -31.806 -27.002 1.00 26.34 443 LEU A C 1
ATOM 3302 O O . LEU A 1 443 ? 33.261 -30.995 -26.079 1.00 26.34 443 LEU A O 1
ATOM 3306 N N . ASP A 1 444 ? 32.667 -32.996 -27.000 1.00 23.98 444 ASP A N 1
ATOM 3307 C CA . ASP A 1 444 ? 31.868 -33.747 -26.034 1.00 23.98 444 ASP A CA 1
ATOM 3308 C C . ASP A 1 444 ? 32.658 -34.136 -24.755 1.00 23.98 444 ASP A C 1
ATOM 3310 O O . ASP A 1 444 ? 33.886 -34.270 -24.826 1.00 23.98 444 ASP A O 1
ATOM 3314 N N . PRO A 1 445 ? 32.012 -34.344 -23.587 1.00 29.91 445 PRO A N 1
ATOM 3315 C CA . PRO A 1 445 ? 32.665 -34.679 -22.330 1.00 29.91 445 PRO A CA 1
ATOM 3316 C C . PRO A 1 445 ? 32.679 -36.196 -22.115 1.00 29.91 445 PRO A C 1
ATOM 3318 O O . PRO A 1 445 ? 31.618 -36.797 -22.012 1.00 29.91 445 PRO A O 1
ATOM 3321 N N . SER A 1 446 ? 33.857 -36.816 -21.997 1.00 24.41 446 SER A N 1
ATOM 3322 C CA . SER A 1 446 ? 34.074 -38.113 -21.319 1.00 24.41 446 SER A CA 1
ATOM 3323 C C . SER A 1 446 ? 35.532 -38.551 -21.461 1.00 24.41 446 SER A C 1
ATOM 3325 O O . SER A 1 446 ? 35.944 -38.931 -22.556 1.00 24.41 446 SER A O 1
ATOM 3327 N N . ARG A 1 447 ? 36.302 -38.557 -20.364 1.00 25.61 447 ARG A N 1
ATOM 3328 C CA . ARG A 1 447 ? 37.322 -39.587 -20.084 1.00 25.61 447 ARG A CA 1
ATOM 3329 C C . ARG A 1 447 ? 37.942 -39.402 -18.702 1.00 25.61 447 ARG A C 1
ATOM 3331 O O . ARG A 1 447 ? 38.676 -38.452 -18.450 1.00 25.61 447 ARG A O 1
ATOM 3338 N N . GLU A 1 448 ? 37.639 -40.363 -17.839 1.00 29.69 448 GLU A N 1
ATOM 3339 C CA . GLU A 1 448 ? 38.403 -40.701 -16.645 1.00 29.69 448 GLU A CA 1
ATOM 3340 C C . GLU A 1 448 ? 39.824 -41.142 -17.030 1.00 29.69 448 GLU A C 1
ATOM 3342 O O . GLU A 1 448 ? 40.032 -41.808 -18.047 1.00 29.69 448 GLU A O 1
ATOM 3347 N N . GLY A 1 449 ? 40.801 -40.779 -16.201 1.00 26.45 449 GLY A N 1
ATOM 3348 C CA . GLY A 1 449 ? 42.195 -41.176 -16.362 1.00 26.45 449 GLY A CA 1
ATOM 3349 C C . GLY A 1 449 ? 43.012 -40.822 -15.126 1.00 26.45 449 GLY A C 1
ATOM 3350 O O . GLY A 1 449 ? 43.496 -39.706 -14.979 1.00 26.45 449 GLY A O 1
ATOM 3351 N N . THR A 1 450 ? 43.145 -41.794 -14.231 1.00 26.33 450 THR A N 1
ATOM 3352 C CA . THR A 1 450 ? 44.042 -41.809 -13.072 1.00 26.33 450 THR A CA 1
ATOM 3353 C C . THR A 1 450 ? 45.516 -41.814 -13.488 1.00 26.33 450 THR A C 1
ATOM 3355 O O . THR A 1 450 ? 45.920 -42.702 -14.235 1.00 26.33 450 THR A O 1
ATOM 3358 N N . ALA A 1 451 ? 46.335 -40.924 -12.921 1.00 27.97 451 ALA A N 1
ATOM 3359 C CA . ALA A 1 451 ? 47.757 -41.170 -12.651 1.00 27.97 451 ALA A CA 1
ATOM 3360 C C . ALA A 1 451 ? 48.285 -40.137 -11.641 1.00 27.97 451 ALA A C 1
ATOM 3362 O O . ALA A 1 451 ? 48.160 -38.933 -11.848 1.00 27.97 451 ALA A O 1
ATOM 3363 N N . GLY A 1 452 ? 48.842 -40.627 -10.532 1.00 24.20 452 GLY A N 1
ATOM 3364 C CA . GLY A 1 452 ? 49.449 -39.817 -9.482 1.00 24.20 452 GLY A CA 1
ATOM 3365 C C . GLY A 1 452 ? 50.874 -39.369 -9.813 1.00 24.20 452 GLY A C 1
ATOM 3366 O O . GLY A 1 452 ? 51.584 -40.003 -10.589 1.00 24.20 452 GLY A O 1
ATOM 3367 N N . GLY A 1 453 ? 51.290 -38.286 -9.162 1.00 26.16 453 GLY A N 1
ATOM 3368 C CA . GLY A 1 453 ? 52.652 -37.763 -9.184 1.00 26.16 453 GLY A CA 1
ATOM 3369 C C . GLY A 1 453 ? 52.704 -36.458 -8.400 1.00 26.16 453 GLY A C 1
ATOM 3370 O O . GLY A 1 453 ? 52.376 -35.404 -8.933 1.00 26.16 453 GLY A O 1
ATOM 3371 N N . GLY A 1 454 ? 53.028 -36.549 -7.110 1.00 24.06 454 GLY A N 1
ATOM 3372 C CA . GLY A 1 454 ? 53.120 -35.401 -6.214 1.00 24.06 454 GLY A CA 1
ATOM 3373 C C . GLY A 1 454 ? 54.368 -34.560 -6.469 1.00 24.06 454 GLY A C 1
ATOM 3374 O O . GLY A 1 454 ? 55.449 -35.104 -6.671 1.00 24.06 454 GLY A O 1
ATOM 3375 N N . VAL A 1 455 ? 54.198 -33.242 -6.401 1.00 29.16 455 VAL A N 1
ATOM 3376 C CA . VAL A 1 455 ? 55.224 -32.262 -6.027 1.00 29.16 455 VAL A CA 1
ATOM 3377 C C . VAL A 1 455 ? 54.507 -31.046 -5.438 1.00 29.16 455 VAL A C 1
ATOM 3379 O O . VAL A 1 455 ? 53.588 -30.496 -6.043 1.00 29.16 455 VAL A O 1
ATOM 3382 N N . ASP A 1 456 ? 54.903 -30.690 -4.221 1.00 26.78 456 ASP A N 1
ATOM 3383 C CA . ASP A 1 456 ? 54.342 -29.622 -3.400 1.00 26.78 456 ASP A CA 1
ATOM 3384 C C . ASP A 1 456 ? 54.443 -28.239 -4.063 1.00 26.78 456 ASP A C 1
ATOM 3386 O O . ASP A 1 456 ? 55.498 -27.839 -4.554 1.00 26.78 456 ASP A O 1
ATOM 3390 N N . GLY A 1 457 ? 53.350 -27.472 -4.022 1.00 26.61 457 GLY A N 1
ATOM 3391 C CA . GLY A 1 457 ? 53.308 -26.112 -4.558 1.00 26.61 457 GLY A CA 1
ATOM 3392 C C . GLY A 1 457 ? 52.044 -25.352 -4.162 1.00 26.61 457 GLY A C 1
ATOM 3393 O O . GLY A 1 457 ? 51.092 -25.299 -4.926 1.00 26.61 457 GLY A O 1
ATOM 3394 N N . VAL A 1 458 ? 52.057 -24.789 -2.950 1.00 26.86 458 VAL A N 1
ATOM 3395 C CA . VAL A 1 458 ? 51.263 -23.640 -2.461 1.00 26.86 458 VAL A CA 1
ATOM 3396 C C . VAL A 1 458 ? 49.831 -23.523 -3.014 1.00 26.86 458 VAL A C 1
ATOM 3398 O O . VAL A 1 458 ? 49.571 -22.887 -4.033 1.00 26.86 458 VAL A O 1
ATOM 3401 N N . ALA A 1 459 ? 48.878 -24.058 -2.248 1.00 24.80 459 ALA A N 1
ATOM 3402 C CA . ALA A 1 459 ? 47.450 -23.837 -2.428 1.00 24.80 459 ALA A CA 1
ATOM 3403 C C . ALA A 1 459 ? 47.098 -22.338 -2.340 1.00 24.80 459 ALA A C 1
ATOM 3405 O O . ALA A 1 459 ? 46.968 -21.768 -1.253 1.00 24.80 459 ALA A O 1
ATOM 3406 N N . GLY A 1 460 ? 46.888 -21.706 -3.493 1.00 26.38 460 GLY A N 1
ATOM 3407 C CA . GLY A 1 460 ? 46.062 -20.512 -3.586 1.00 26.38 460 GLY A CA 1
ATOM 3408 C C . GLY A 1 460 ? 44.624 -20.910 -3.275 1.00 26.38 460 GLY A C 1
ATOM 3409 O O . GLY A 1 460 ? 43.968 -21.552 -4.088 1.00 26.38 460 GLY A O 1
ATOM 3410 N N . LYS A 1 461 ? 44.139 -20.572 -2.077 1.00 26.92 461 LYS A N 1
ATOM 3411 C CA . LYS A 1 461 ? 42.709 -20.625 -1.761 1.00 26.92 461 LYS A CA 1
ATOM 3412 C C . LYS A 1 461 ? 41.985 -19.687 -2.728 1.00 26.92 461 LYS A C 1
ATOM 3414 O O . LYS A 1 461 ? 41.947 -18.481 -2.489 1.00 26.92 461 LYS A O 1
ATOM 3419 N N . GLU A 1 462 ? 41.399 -20.225 -3.792 1.00 25.11 462 GLU A N 1
ATOM 3420 C CA . GLU A 1 462 ? 40.272 -19.559 -4.432 1.00 25.11 462 GLU A CA 1
ATOM 3421 C C . GLU A 1 462 ? 39.195 -19.425 -3.358 1.00 25.11 462 GLU A C 1
ATOM 3423 O O . GLU A 1 462 ? 38.646 -20.407 -2.853 1.00 25.11 462 GLU A O 1
ATOM 3428 N N . ALA A 1 463 ? 38.989 -18.190 -2.906 1.00 26.34 463 ALA A N 1
ATOM 3429 C CA . ALA A 1 463 ? 37.937 -17.868 -1.970 1.00 26.34 463 ALA A CA 1
ATOM 3430 C C . ALA A 1 463 ? 36.613 -18.278 -2.617 1.00 26.34 463 ALA A C 1
ATOM 3432 O O . ALA A 1 463 ? 36.163 -17.660 -3.581 1.00 26.34 463 ALA A O 1
ATOM 3433 N N . HIS A 1 464 ? 36.009 -19.341 -2.091 1.00 27.27 464 HIS A N 1
ATOM 3434 C CA . HIS A 1 464 ? 34.638 -19.719 -2.384 1.00 27.27 464 HIS A CA 1
ATOM 3435 C C . HIS A 1 464 ? 33.742 -18.620 -1.804 1.00 27.27 464 HIS A C 1
ATOM 3437 O O . HIS A 1 464 ? 33.282 -18.695 -0.665 1.00 27.27 464 HIS A O 1
ATOM 3443 N N . PHE A 1 465 ? 33.602 -17.520 -2.544 1.00 28.66 465 PHE A N 1
ATOM 3444 C CA . PHE A 1 465 ? 32.650 -16.480 -2.205 1.00 28.66 465 PHE A CA 1
ATOM 3445 C C . PHE A 1 465 ? 31.259 -17.104 -2.322 1.00 28.66 465 PHE A C 1
ATOM 3447 O O . PHE A 1 465 ? 30.968 -17.726 -3.349 1.00 28.66 465 PHE A O 1
ATOM 3454 N N . PRO A 1 466 ? 30.401 -16.981 -1.294 1.00 37.62 466 PRO A N 1
ATOM 3455 C CA . PRO A 1 466 ? 29.018 -17.401 -1.436 1.00 37.62 466 PRO A CA 1
ATOM 3456 C C . PRO A 1 466 ? 28.421 -16.699 -2.665 1.00 37.62 466 PRO A C 1
ATOM 3458 O O . PRO A 1 466 ? 28.779 -15.543 -2.929 1.00 37.62 466 PRO A O 1
ATOM 3461 N N . PRO A 1 467 ? 27.544 -17.373 -3.433 1.00 45.38 467 PRO A N 1
ATOM 3462 C CA . PRO A 1 467 ? 26.874 -16.736 -4.557 1.00 45.38 467 PRO A CA 1
ATOM 3463 C C . PRO A 1 467 ? 26.242 -15.431 -4.059 1.00 45.38 467 PRO A C 1
ATOM 3465 O O . PRO A 1 467 ? 25.633 -15.420 -2.984 1.00 45.38 467 PRO A O 1
ATOM 3468 N N . PRO A 1 468 ? 26.443 -14.314 -4.772 1.00 55.44 468 PRO A N 1
ATOM 3469 C CA . PRO A 1 468 ? 26.081 -13.016 -4.241 1.00 55.44 468 PRO A CA 1
ATOM 3470 C C . PRO A 1 468 ? 24.562 -12.959 -4.066 1.00 55.44 468 PRO A C 1
ATOM 3472 O O . PRO A 1 468 ? 23.819 -13.239 -5.004 1.00 55.44 468 PRO A O 1
ATOM 3475 N N . ASP A 1 469 ? 24.112 -12.598 -2.862 1.00 69.44 469 ASP A N 1
ATOM 3476 C CA . ASP A 1 469 ? 22.704 -12.653 -2.445 1.00 69.44 469 ASP A CA 1
ATOM 3477 C C . ASP A 1 469 ? 21.787 -11.999 -3.498 1.00 69.44 469 ASP A C 1
ATOM 3479 O O . ASP A 1 469 ? 22.026 -10.838 -3.837 1.00 69.44 469 ASP A O 1
ATOM 3483 N N . PRO A 1 470 ? 20.768 -12.687 -4.045 1.00 74.19 470 PRO A N 1
ATOM 3484 C CA . PRO A 1 470 ? 19.917 -12.161 -5.117 1.00 74.19 470 PRO A CA 1
ATOM 3485 C C . PRO A 1 470 ? 19.055 -10.953 -4.702 1.00 74.19 470 PRO A C 1
ATOM 3487 O O . PRO A 1 470 ? 18.431 -10.334 -5.567 1.00 74.19 470 PRO A O 1
ATOM 3490 N N . PHE A 1 471 ? 19.019 -10.596 -3.416 1.00 78.19 471 PHE A N 1
ATOM 3491 C CA . PHE A 1 471 ? 18.144 -9.559 -2.870 1.00 78.19 471 PHE A CA 1
ATOM 3492 C C . PHE A 1 471 ? 18.865 -8.284 -2.419 1.00 78.19 471 PHE A C 1
ATOM 3494 O O . PHE A 1 471 ? 18.250 -7.217 -2.384 1.00 78.19 471 PHE A O 1
ATOM 3501 N N . VAL A 1 472 ? 20.159 -8.356 -2.101 1.00 82.31 472 VAL A N 1
ATOM 3502 C CA . VAL A 1 472 ? 20.896 -7.216 -1.530 1.00 82.31 472 VAL A CA 1
ATOM 3503 C C . VAL A 1 472 ? 21.313 -6.236 -2.625 1.00 82.31 472 VAL A C 1
ATOM 3505 O O . VAL A 1 472 ? 22.174 -6.543 -3.452 1.00 82.31 472 VAL A O 1
ATOM 3508 N N . LEU A 1 473 ? 20.763 -5.022 -2.638 1.00 85.00 473 LEU A N 1
ATOM 3509 C CA . LEU A 1 473 ? 21.259 -3.971 -3.528 1.00 85.00 473 LEU A CA 1
ATOM 3510 C C . LEU A 1 473 ? 22.519 -3.298 -2.950 1.00 85.00 473 LEU A C 1
ATOM 3512 O O . LEU A 1 473 ? 22.619 -3.120 -1.735 1.00 85.00 473 LEU A O 1
ATOM 3516 N N . PRO A 1 474 ? 23.476 -2.862 -3.793 1.00 82.25 474 PRO A N 1
ATOM 3517 C CA . PRO A 1 474 ? 24.669 -2.171 -3.315 1.00 82.25 474 PRO A CA 1
ATOM 3518 C C . PRO A 1 474 ? 24.340 -0.899 -2.503 1.00 82.25 474 PRO A C 1
ATOM 3520 O O . PRO A 1 474 ? 23.428 -0.149 -2.876 1.00 82.25 474 PRO A O 1
ATOM 3523 N N . PRO A 1 475 ? 25.111 -0.565 -1.446 1.00 78.00 475 PRO A N 1
ATOM 3524 C CA . PRO A 1 475 ? 24.836 0.597 -0.592 1.00 78.00 475 PRO A CA 1
ATOM 3525 C C . PRO A 1 475 ? 24.730 1.929 -1.350 1.00 78.00 475 PRO A C 1
ATOM 3527 O O . PRO A 1 475 ? 23.998 2.831 -0.944 1.00 78.00 475 PRO A O 1
ATOM 3530 N N . GLN A 1 476 ? 25.428 2.051 -2.486 1.00 83.06 476 GLN A N 1
ATOM 3531 C CA . GLN A 1 476 ? 25.445 3.257 -3.316 1.00 83.06 476 GLN A CA 1
ATOM 3532 C C . GLN A 1 476 ? 24.086 3.561 -3.966 1.00 83.06 476 GLN A C 1
ATOM 3534 O O . GLN A 1 476 ? 23.855 4.704 -4.358 1.00 83.06 476 GLN A O 1
ATOM 3539 N N . VAL A 1 477 ? 23.203 2.564 -4.099 1.00 86.31 477 VAL A N 1
ATOM 3540 C CA . VAL A 1 477 ? 21.841 2.743 -4.629 1.00 86.31 477 VAL A CA 1
ATOM 3541 C C . VAL A 1 477 ? 20.772 2.672 -3.540 1.00 86.31 477 VAL A C 1
ATOM 3543 O O . VAL A 1 477 ? 19.728 3.300 -3.698 1.00 86.31 477 VAL A O 1
ATOM 3546 N N . ALA A 1 478 ? 21.038 1.992 -2.419 1.00 82.81 478 ALA A N 1
ATOM 3547 C CA . ALA A 1 478 ? 20.078 1.805 -1.329 1.00 82.81 478 ALA A CA 1
ATOM 3548 C C . ALA A 1 478 ? 19.569 3.131 -0.728 1.00 82.81 478 ALA A C 1
ATOM 3550 O O . ALA A 1 478 ? 18.363 3.322 -0.573 1.00 82.81 478 ALA A O 1
ATOM 3551 N N . GLY A 1 479 ? 20.464 4.090 -0.457 1.00 84.38 479 GLY A N 1
ATOM 3552 C CA . GLY A 1 479 ? 20.092 5.405 0.090 1.00 84.38 479 GLY A CA 1
ATOM 3553 C C . GLY A 1 479 ? 19.168 6.222 -0.834 1.00 84.38 479 GLY A C 1
ATOM 3554 O O . GLY A 1 479 ? 18.060 6.581 -0.424 1.00 84.38 479 GLY A O 1
ATOM 3555 N N . PRO A 1 480 ? 19.569 6.498 -2.093 1.00 88.94 480 PRO A N 1
ATOM 3556 C CA . PRO A 1 480 ? 18.711 7.172 -3.073 1.00 88.94 480 PRO A CA 1
ATOM 3557 C C . PRO A 1 480 ? 17.379 6.454 -3.325 1.00 88.94 480 PRO A C 1
ATOM 3559 O O . PRO A 1 480 ? 16.349 7.102 -3.516 1.00 88.94 480 PRO A O 1
ATOM 3562 N N . LEU A 1 481 ? 17.380 5.121 -3.286 1.00 89.75 481 LEU A N 1
ATOM 3563 C CA . LEU A 1 481 ? 16.174 4.316 -3.424 1.00 89.75 481 LEU A CA 1
ATOM 3564 C C . LEU A 1 481 ? 15.214 4.510 -2.245 1.00 89.75 481 LEU A C 1
ATOM 3566 O O . LEU A 1 481 ? 14.024 4.739 -2.457 1.00 89.75 481 LEU A O 1
ATOM 3570 N N . ALA A 1 482 ? 15.724 4.491 -1.012 1.00 87.19 482 ALA A N 1
ATOM 3571 C CA . ALA A 1 482 ? 14.926 4.776 0.174 1.00 87.19 482 ALA A CA 1
ATOM 3572 C C . ALA A 1 482 ? 14.323 6.189 0.118 1.00 87.19 482 ALA A C 1
ATOM 3574 O O . ALA A 1 482 ? 13.154 6.372 0.461 1.00 87.19 482 ALA A O 1
ATOM 3575 N N . ALA A 1 483 ? 15.077 7.179 -0.371 1.00 87.31 483 ALA A N 1
ATOM 3576 C CA . ALA A 1 483 ? 14.566 8.532 -0.590 1.00 87.31 483 ALA A CA 1
ATOM 3577 C C . ALA A 1 483 ? 13.448 8.565 -1.650 1.00 87.31 483 ALA A C 1
ATOM 3579 O O . ALA A 1 483 ? 12.422 9.210 -1.435 1.00 87.31 483 ALA A O 1
ATOM 3580 N N . TYR A 1 484 ? 13.599 7.833 -2.759 1.00 91.31 484 TYR A N 1
ATOM 3581 C CA . TYR A 1 484 ? 12.553 7.690 -3.777 1.00 91.31 484 TYR A CA 1
ATOM 3582 C C . TYR A 1 484 ? 11.272 7.076 -3.193 1.00 91.31 484 TYR A C 1
ATOM 3584 O O . TYR A 1 484 ? 10.200 7.661 -3.334 1.00 91.31 484 TYR A O 1
ATOM 3592 N N . ILE A 1 485 ? 11.369 5.952 -2.480 1.00 90.94 485 ILE A N 1
ATOM 3593 C CA . ILE A 1 485 ? 10.203 5.247 -1.925 1.00 90.94 485 ILE A CA 1
ATOM 3594 C C . ILE A 1 485 ? 9.464 6.113 -0.893 1.00 90.94 485 ILE A C 1
ATOM 3596 O O . ILE A 1 485 ? 8.232 6.202 -0.927 1.00 90.94 485 ILE A O 1
ATOM 3600 N N . ASN A 1 486 ? 10.213 6.774 -0.003 1.00 85.44 486 ASN A N 1
ATOM 3601 C CA . ASN A 1 486 ? 9.658 7.607 1.067 1.00 85.44 486 ASN A CA 1
ATOM 3602 C C . ASN A 1 486 ? 9.180 8.982 0.590 1.00 85.44 486 ASN A C 1
ATOM 3604 O O . ASN A 1 486 ? 8.445 9.657 1.313 1.00 85.44 486 ASN A O 1
ATOM 3608 N N . SER A 1 487 ? 9.578 9.414 -0.608 1.00 82.88 487 SER A N 1
ATOM 3609 C CA . SER A 1 487 ? 9.155 10.712 -1.123 1.00 82.88 487 SER A CA 1
ATOM 3610 C C . SER A 1 487 ? 7.627 10.768 -1.298 1.00 82.88 487 SER A C 1
ATOM 3612 O O . SER A 1 487 ? 7.016 9.813 -1.798 1.00 82.88 487 SER A O 1
ATOM 3614 N N . PRO A 1 488 ? 6.984 11.877 -0.888 1.00 82.00 488 PRO A N 1
ATOM 3615 C CA . PRO A 1 488 ? 5.539 12.012 -0.978 1.00 82.00 488 PRO A CA 1
ATOM 3616 C C . PRO A 1 488 ? 5.107 12.019 -2.447 1.00 82.00 488 PRO A C 1
ATOM 3618 O O . PRO A 1 488 ? 5.529 12.867 -3.236 1.00 82.00 488 PRO A O 1
ATOM 3621 N N . LEU A 1 489 ? 4.247 11.072 -2.815 1.00 85.56 489 LEU A N 1
ATOM 3622 C CA . LEU A 1 489 ? 3.603 11.022 -4.127 1.00 85.56 489 LEU A CA 1
ATOM 3623 C C . LEU A 1 489 ? 2.425 12.006 -4.176 1.00 85.56 489 LEU A C 1
ATOM 3625 O O . LEU A 1 489 ? 2.225 12.744 -5.148 1.00 85.56 489 LEU A O 1
ATOM 3629 N N . THR A 1 490 ? 1.676 12.052 -3.075 1.00 85.19 490 THR A N 1
ATOM 3630 C CA . THR A 1 490 ? 0.625 13.031 -2.790 1.00 85.19 490 THR A CA 1
ATOM 3631 C C . THR A 1 490 ? 0.878 13.669 -1.424 1.00 85.19 490 THR A C 1
ATOM 3633 O O . THR A 1 490 ? 1.765 13.245 -0.688 1.00 85.19 490 THR A O 1
ATOM 3636 N N . ARG A 1 491 ? 0.087 14.684 -1.044 1.00 71.56 491 ARG A N 1
ATOM 3637 C CA . ARG A 1 491 ? 0.192 15.303 0.295 1.00 71.56 491 ARG A CA 1
ATOM 3638 C C . ARG A 1 491 ? 0.006 14.300 1.442 1.00 71.56 491 ARG A C 1
ATOM 3640 O O . ARG A 1 491 ? 0.451 14.583 2.545 1.00 71.56 491 ARG A O 1
ATOM 3647 N N . ALA A 1 492 ? -0.660 13.175 1.183 1.00 70.31 492 ALA A N 1
ATOM 3648 C CA . ALA A 1 492 ? -1.041 12.203 2.199 1.00 70.31 492 ALA A CA 1
ATOM 3649 C C . ALA A 1 492 ? -0.278 10.870 2.111 1.00 70.31 492 ALA A C 1
ATOM 3651 O O . ALA A 1 492 ? -0.328 10.102 3.067 1.00 70.31 492 ALA A O 1
ATOM 3652 N N . ARG A 1 493 ? 0.387 10.547 0.987 1.00 83.88 493 ARG A N 1
ATOM 3653 C CA . ARG A 1 493 ? 0.908 9.189 0.737 1.00 83.88 493 ARG A CA 1
ATOM 3654 C C . ARG A 1 493 ? 2.272 9.159 0.062 1.00 83.88 493 ARG A C 1
ATOM 3656 O O . ARG A 1 493 ? 2.554 9.959 -0.831 1.00 83.88 493 ARG A O 1
ATOM 3663 N N . SER A 1 494 ? 3.086 8.189 0.476 1.00 88.88 494 SER A N 1
ATOM 3664 C CA . SER A 1 494 ? 4.344 7.810 -0.174 1.00 88.88 494 SER A CA 1
ATOM 3665 C C . SER A 1 494 ? 4.094 6.889 -1.378 1.00 88.88 494 SER A C 1
ATOM 3667 O O . SER A 1 494 ? 2.955 6.512 -1.666 1.00 88.88 494 SER A O 1
ATOM 3669 N N . ARG A 1 495 ? 5.159 6.512 -2.094 1.00 93.50 495 ARG A N 1
ATOM 3670 C CA . ARG A 1 495 ? 5.069 5.600 -3.249 1.00 93.50 495 ARG A CA 1
ATOM 3671 C C . ARG A 1 495 ? 4.880 4.135 -2.856 1.00 93.50 495 ARG A C 1
ATOM 3673 O O . ARG A 1 495 ? 4.314 3.375 -3.638 1.00 93.50 495 ARG A O 1
ATOM 3680 N N . LEU A 1 496 ? 5.322 3.741 -1.659 1.00 94.38 496 LEU A N 1
ATOM 3681 C CA . LEU A 1 496 ? 5.385 2.339 -1.224 1.00 94.38 496 LEU A CA 1
ATOM 3682 C C . LEU A 1 496 ? 4.069 1.554 -1.413 1.00 94.38 496 LEU A C 1
ATOM 3684 O O . LEU A 1 496 ? 4.127 0.472 -1.999 1.00 94.38 496 LEU A O 1
ATOM 3688 N N . PRO A 1 497 ? 2.884 2.064 -1.012 1.00 95.19 497 PRO A N 1
ATOM 3689 C CA . PRO A 1 497 ? 1.638 1.322 -1.205 1.00 95.19 497 PRO A CA 1
ATOM 3690 C C . PRO A 1 497 ? 1.324 1.067 -2.683 1.00 95.19 497 PRO A C 1
ATOM 3692 O O . PRO A 1 497 ? 0.862 -0.012 -3.041 1.00 95.19 497 PRO A O 1
ATOM 3695 N N . VAL A 1 498 ? 1.614 2.036 -3.558 1.00 96.00 498 VAL A N 1
ATOM 3696 C CA . VAL A 1 498 ? 1.375 1.907 -5.003 1.00 96.00 498 VAL A CA 1
ATOM 3697 C C . VAL A 1 498 ? 2.376 0.945 -5.643 1.00 96.00 498 VAL A C 1
ATOM 3699 O O . VAL A 1 498 ? 1.981 0.156 -6.495 1.00 96.00 498 VAL A O 1
ATOM 3702 N N . LEU A 1 499 ? 3.640 0.946 -5.202 1.00 97.19 499 LEU A N 1
ATOM 3703 C CA . LEU A 1 499 ? 4.646 -0.027 -5.651 1.00 97.19 499 LEU A CA 1
ATOM 3704 C C . LEU A 1 499 ? 4.224 -1.466 -5.318 1.00 97.19 499 LEU A C 1
ATOM 3706 O O . LEU A 1 499 ? 4.321 -2.351 -6.164 1.00 97.19 499 LEU A O 1
ATOM 3710 N N . LYS A 1 500 ? 3.689 -1.696 -4.115 1.00 97.56 500 LYS A N 1
ATOM 3711 C CA . LYS A 1 500 ? 3.189 -3.018 -3.711 1.00 97.56 500 LYS A CA 1
ATOM 3712 C C . LYS A 1 500 ? 1.899 -3.415 -4.428 1.00 97.56 500 LYS A C 1
ATOM 3714 O O . LYS A 1 500 ? 1.758 -4.574 -4.804 1.00 97.56 500 LYS A O 1
ATOM 3719 N N . LEU A 1 501 ? 0.991 -2.469 -4.694 1.00 97.12 501 LEU A N 1
ATOM 3720 C CA . LEU A 1 501 ? -0.149 -2.719 -5.588 1.00 97.12 501 LEU A CA 1
ATOM 3721 C C . LEU A 1 501 ? 0.319 -3.111 -6.992 1.00 97.12 501 LEU A C 1
ATOM 3723 O O . LEU A 1 501 ? -0.234 -4.035 -7.580 1.00 97.12 501 LEU A O 1
ATOM 3727 N N . ALA A 1 502 ? 1.347 -2.447 -7.518 1.00 97.44 502 ALA A N 1
ATOM 3728 C CA . ALA A 1 502 ? 1.914 -2.807 -8.807 1.00 97.44 502 ALA A CA 1
ATOM 3729 C C . ALA A 1 502 ? 2.522 -4.220 -8.777 1.00 97.44 502 ALA A C 1
ATOM 3731 O O . ALA A 1 502 ? 2.279 -4.969 -9.713 1.00 97.44 502 ALA A O 1
ATOM 3732 N N . CYS A 1 503 ? 3.190 -4.640 -7.694 1.00 97.38 503 CYS A N 1
ATOM 3733 C CA . CYS A 1 503 ? 3.649 -6.031 -7.536 1.00 97.38 503 CYS A CA 1
ATOM 3734 C C . CYS A 1 503 ? 2.489 -7.038 -7.617 1.00 97.38 503 CYS A C 1
ATOM 3736 O O . CYS A 1 503 ? 2.594 -8.033 -8.326 1.00 97.38 503 CYS A O 1
ATOM 3738 N N . LEU A 1 504 ? 1.363 -6.760 -6.949 1.00 96.75 504 LEU A N 1
ATOM 3739 C CA . LEU A 1 504 ? 0.190 -7.644 -6.945 1.00 96.75 504 LEU A CA 1
ATOM 3740 C C . LEU A 1 504 ? -0.513 -7.749 -8.307 1.00 96.75 504 LEU A C 1
ATOM 3742 O O . LEU A 1 504 ? -1.184 -8.744 -8.566 1.00 96.75 504 LEU A O 1
ATOM 3746 N N . PHE A 1 505 ? -0.404 -6.723 -9.157 1.00 96.44 505 PHE A N 1
ATOM 3747 C CA . PHE A 1 505 ? -1.212 -6.610 -10.376 1.00 96.44 505 PHE A CA 1
ATOM 3748 C C . PHE A 1 505 ? -0.411 -6.427 -11.673 1.00 96.44 505 PHE A C 1
ATOM 3750 O O . PHE A 1 505 ? -1.026 -6.230 -12.727 1.00 96.44 505 PHE A O 1
ATOM 3757 N N . HIS A 1 506 ? 0.923 -6.516 -11.631 1.00 95.00 506 HIS A N 1
ATOM 3758 C CA . HIS A 1 506 ? 1.800 -6.344 -12.801 1.00 95.00 506 HIS A CA 1
ATOM 3759 C C . HIS A 1 506 ? 1.407 -7.267 -13.963 1.00 95.00 506 HIS A C 1
ATOM 3761 O O . HIS A 1 506 ? 1.404 -6.853 -15.121 1.00 95.00 506 HIS A O 1
ATOM 3767 N N . ASP A 1 507 ? 0.963 -8.474 -13.625 1.00 92.94 507 ASP A N 1
ATOM 3768 C CA . ASP A 1 507 ? 0.699 -9.560 -14.560 1.00 92.94 507 ASP A CA 1
ATOM 3769 C C . ASP A 1 507 ? -0.780 -9.720 -14.950 1.00 92.94 507 ASP A C 1
ATOM 3771 O O . ASP A 1 507 ? -1.160 -10.647 -15.669 1.00 92.94 507 ASP A O 1
ATOM 3775 N N . THR A 1 508 ? -1.646 -8.794 -14.526 1.00 91.88 508 THR A N 1
ATOM 3776 C CA . THR A 1 508 ? -3.092 -8.836 -14.827 1.00 91.88 508 THR A CA 1
ATOM 3777 C C . THR A 1 508 ? -3.407 -8.883 -16.326 1.00 91.88 508 THR A C 1
ATOM 3779 O O . THR A 1 508 ? -4.436 -9.429 -16.721 1.00 91.88 508 THR A O 1
ATOM 3782 N N . GLY A 1 509 ? -2.514 -8.377 -17.182 1.00 88.88 509 GLY A N 1
ATOM 3783 C CA . GLY A 1 509 ? -2.661 -8.442 -18.638 1.00 88.88 509 GLY A CA 1
ATOM 3784 C C . GLY A 1 509 ? -2.581 -9.853 -19.229 1.00 88.88 509 GLY A C 1
ATOM 3785 O O . GLY A 1 509 ? -3.004 -10.058 -20.367 1.00 88.88 509 GLY A O 1
ATOM 3786 N N . LYS A 1 510 ? -2.097 -10.854 -18.477 1.00 88.94 510 LYS A N 1
ATOM 3787 C CA . LYS A 1 510 ? -2.122 -12.263 -18.910 1.00 88.94 510 LYS A CA 1
ATOM 3788 C C . LYS A 1 510 ? -3.555 -12.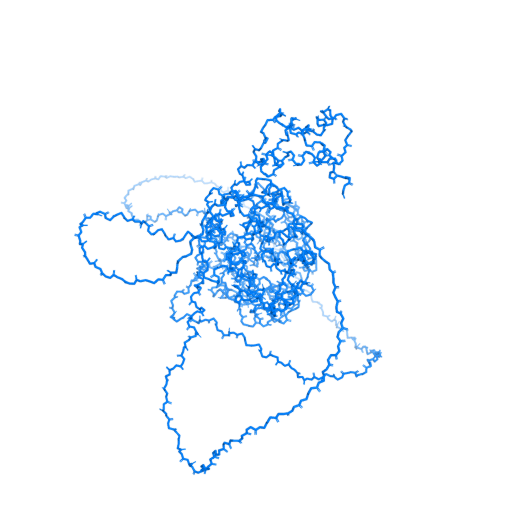774 -19.098 1.00 88.94 510 LYS A C 1
ATOM 3790 O O . LYS A 1 510 ? -3.792 -13.616 -19.962 1.00 88.94 510 LYS A O 1
ATOM 3795 N N . LEU A 1 511 ? -4.524 -12.190 -18.380 1.00 86.00 511 LEU A N 1
ATOM 3796 C CA . LEU A 1 511 ? -5.949 -12.513 -18.506 1.00 86.00 511 LEU A CA 1
ATOM 3797 C C . LEU A 1 511 ? -6.509 -12.282 -19.911 1.00 86.00 511 LEU A C 1
ATOM 3799 O O . LEU A 1 511 ? -7.366 -13.039 -20.356 1.00 86.00 511 LEU A O 1
ATOM 3803 N N . THR A 1 512 ? -6.029 -11.253 -20.607 1.00 86.50 512 THR A N 1
ATOM 3804 C CA . THR A 1 512 ? -6.554 -10.834 -21.914 1.00 86.50 512 THR A CA 1
ATOM 3805 C C . THR A 1 512 ? -5.673 -11.254 -23.088 1.00 86.50 512 THR A C 1
ATOM 3807 O O . THR A 1 512 ? -6.101 -11.140 -24.231 1.00 86.50 512 THR A O 1
ATOM 3810 N N . THR A 1 513 ? -4.456 -11.743 -22.828 1.00 85.88 513 THR A N 1
ATOM 3811 C CA . THR A 1 513 ? -3.441 -12.043 -23.861 1.00 85.88 513 THR A CA 1
ATOM 3812 C C . THR A 1 513 ? -3.078 -13.519 -23.971 1.00 85.88 513 THR A C 1
ATOM 3814 O O . THR A 1 513 ? -2.178 -13.870 -24.732 1.00 85.88 513 THR A O 1
ATOM 3817 N N . ARG A 1 514 ? -3.759 -14.397 -23.225 1.00 82.00 514 ARG A N 1
ATOM 3818 C CA . ARG A 1 514 ? -3.527 -15.842 -23.284 1.00 82.00 514 ARG A CA 1
ATOM 3819 C C . ARG A 1 514 ? -3.812 -16.371 -24.691 1.00 82.00 514 ARG A C 1
ATOM 3821 O O . ARG A 1 514 ? -4.956 -16.362 -25.136 1.00 82.00 514 ARG A O 1
ATOM 3828 N N . ALA A 1 515 ? -2.786 -16.913 -25.336 1.00 77.62 515 ALA A N 1
ATOM 3829 C CA . ALA A 1 515 ? -2.896 -17.675 -26.573 1.00 77.62 515 ALA A CA 1
ATOM 3830 C C . ALA A 1 515 ? -2.285 -19.069 -26.389 1.00 77.62 515 ALA A C 1
ATOM 3832 O O . ALA A 1 515 ? -1.291 -19.226 -25.679 1.00 77.62 515 ALA A O 1
ATOM 3833 N N . VAL A 1 516 ? -2.874 -20.082 -27.022 1.00 75.00 516 VAL A N 1
ATOM 3834 C CA . VAL A 1 516 ? -2.334 -21.449 -27.049 1.00 75.00 516 VAL A CA 1
ATOM 3835 C C . VAL A 1 516 ? -1.546 -21.606 -28.344 1.00 75.00 516 VAL A C 1
ATOM 3837 O O . VAL A 1 516 ? -2.104 -21.447 -29.427 1.00 75.00 516 VAL A O 1
ATOM 3840 N N . ALA A 1 517 ? -0.244 -21.851 -28.238 1.00 70.75 517 ALA A N 1
ATOM 3841 C CA . ALA A 1 517 ? 0.606 -22.150 -29.380 1.00 70.75 517 ALA A CA 1
ATOM 3842 C C . ALA A 1 517 ? 0.318 -23.563 -29.918 1.00 70.75 517 ALA A C 1
ATOM 3844 O O . ALA A 1 517 ? -0.265 -24.403 -29.232 1.00 70.75 517 ALA A O 1
ATOM 3845 N N . ALA A 1 518 ? 0.747 -23.830 -31.153 1.00 68.19 518 ALA A N 1
ATOM 3846 C CA . ALA A 1 518 ? 0.521 -25.111 -31.830 1.00 68.19 518 ALA A CA 1
ATOM 3847 C C . ALA A 1 518 ? 1.132 -26.322 -31.092 1.00 68.19 518 ALA A C 1
ATOM 3849 O O . ALA A 1 518 ? 0.686 -27.445 -31.288 1.00 68.19 518 ALA A O 1
ATOM 3850 N N . ASP A 1 519 ? 2.122 -26.093 -30.224 1.00 69.38 519 ASP A N 1
ATOM 3851 C CA . ASP A 1 519 ? 2.771 -27.099 -29.374 1.00 69.38 519 ASP A CA 1
ATOM 3852 C C . ASP A 1 519 ? 2.069 -27.300 -28.013 1.00 69.38 519 ASP A C 1
ATOM 3854 O O . ASP A 1 519 ? 2.604 -27.966 -27.128 1.00 69.38 519 ASP A O 1
ATOM 3858 N N . GLY A 1 520 ? 0.890 -26.698 -27.817 1.00 68.06 520 GLY A N 1
ATOM 3859 C CA . GLY A 1 520 ? 0.130 -26.750 -26.569 1.00 68.06 520 GLY A CA 1
ATOM 3860 C C . GLY A 1 520 ? 0.628 -25.789 -25.486 1.00 68.06 520 GLY A C 1
ATOM 3861 O O . GLY A 1 520 ? 0.049 -25.750 -24.399 1.00 68.06 520 GLY A O 1
ATOM 3862 N N . ARG A 1 521 ? 1.670 -24.979 -25.742 1.00 68.62 521 ARG A N 1
ATOM 3863 C CA . ARG A 1 521 ? 2.175 -24.022 -24.750 1.00 68.62 521 ARG A CA 1
ATOM 3864 C C . ARG A 1 521 ? 1.344 -22.738 -24.714 1.00 68.62 521 ARG A C 1
ATOM 3866 O O . ARG A 1 521 ? 0.996 -22.171 -25.744 1.00 68.62 521 ARG A O 1
ATOM 3873 N N . PHE A 1 522 ? 1.084 -22.214 -23.520 1.00 72.38 522 PHE A N 1
ATOM 3874 C CA . PHE A 1 522 ? 0.517 -20.884 -23.338 1.00 72.38 522 PHE A CA 1
ATOM 3875 C C . PHE A 1 522 ? 1.565 -19.807 -23.611 1.00 72.38 522 PHE A C 1
ATOM 3877 O O . PHE A 1 522 ? 2.691 -19.861 -23.113 1.00 72.38 522 PHE A O 1
ATOM 3884 N N . THR A 1 523 ? 1.166 -18.798 -24.376 1.00 75.81 523 THR A N 1
ATOM 3885 C CA . THR A 1 523 ? 1.934 -17.580 -24.624 1.00 75.81 523 THR A CA 1
ATOM 3886 C C . THR A 1 523 ? 1.118 -16.366 -24.189 1.00 75.81 523 THR A C 1
ATOM 3888 O O . THR A 1 523 ? -0.111 -16.376 -24.236 1.00 75.81 523 THR A O 1
ATOM 3891 N N . PHE A 1 524 ? 1.815 -15.326 -23.732 1.00 81.56 524 PHE A N 1
ATOM 3892 C CA . PHE A 1 524 ? 1.219 -14.093 -23.204 1.00 81.56 524 PHE A CA 1
ATOM 3893 C C . PHE A 1 524 ? 1.899 -12.873 -23.833 1.00 81.56 524 PHE A C 1
ATOM 3895 O O . PHE A 1 524 ? 2.442 -12.001 -23.145 1.00 81.56 524 PHE A O 1
ATOM 3902 N N . TYR A 1 525 ? 1.985 -12.852 -25.163 1.00 79.12 525 TYR A N 1
ATOM 3903 C CA . TYR A 1 525 ? 2.651 -11.766 -25.877 1.00 79.12 525 TYR A CA 1
ATOM 3904 C C . TYR A 1 525 ? 1.936 -10.435 -25.612 1.00 79.12 525 TYR A C 1
ATOM 3906 O O . TYR A 1 525 ? 0.720 -10.329 -25.733 1.00 79.12 525 TYR A O 1
ATOM 3914 N N . GLY A 1 526 ? 2.699 -9.411 -25.218 1.00 83.38 526 GLY A N 1
ATOM 3915 C CA . GLY A 1 526 ? 2.149 -8.078 -24.956 1.00 83.38 526 GLY A CA 1
ATOM 3916 C C . GLY A 1 526 ? 1.368 -7.923 -23.643 1.00 83.38 526 GLY A C 1
ATOM 3917 O O . GLY A 1 526 ? 0.739 -6.888 -23.455 1.00 83.38 526 GLY A O 1
ATOM 3918 N N . HIS A 1 527 ? 1.411 -8.881 -22.704 1.00 88.56 527 HIS A N 1
ATOM 3919 C CA . HIS A 1 527 ? 0.645 -8.765 -21.446 1.00 88.56 527 HIS A CA 1
ATOM 3920 C C . HIS A 1 527 ? 0.968 -7.494 -20.643 1.00 88.56 527 HIS A C 1
ATOM 3922 O O . HIS A 1 527 ? 0.068 -6.888 -20.069 1.00 88.56 527 HIS A O 1
ATOM 3928 N N . HIS A 1 528 ? 2.222 -7.039 -20.656 1.00 85.88 528 HIS A N 1
ATOM 3929 C CA . HIS A 1 528 ? 2.632 -5.786 -20.021 1.00 85.88 528 HIS A CA 1
ATOM 3930 C C . HIS A 1 528 ? 1.812 -4.579 -20.516 1.00 85.88 528 HIS A C 1
ATOM 3932 O O . HIS A 1 528 ? 1.296 -3.812 -19.707 1.00 85.88 528 HIS A O 1
ATOM 3938 N N . THR A 1 529 ? 1.567 -4.430 -21.823 1.00 86.25 529 THR A N 1
ATOM 3939 C CA . THR A 1 529 ? 0.704 -3.348 -22.333 1.00 86.25 529 THR A CA 1
ATOM 3940 C C . THR A 1 529 ? -0.781 -3.625 -22.098 1.00 86.25 529 THR A C 1
ATOM 3942 O O . THR A 1 529 ? -1.527 -2.702 -21.757 1.00 86.25 529 THR A O 1
ATOM 3945 N N . ALA A 1 530 ? -1.203 -4.886 -22.209 1.00 87.50 530 ALA A N 1
ATOM 3946 C CA . ALA A 1 530 ? -2.588 -5.309 -22.015 1.00 87.50 530 ALA A CA 1
ATOM 3947 C C . ALA A 1 530 ? -3.071 -5.260 -20.552 1.00 87.50 530 ALA A C 1
ATOM 3949 O O . ALA A 1 530 ? -4.276 -5.310 -20.313 1.00 87.50 530 ALA A O 1
ATOM 3950 N N . GLY A 1 531 ? -2.165 -5.126 -19.575 1.00 88.56 531 GLY A N 1
ATOM 3951 C CA . GLY A 1 531 ? -2.496 -4.933 -18.157 1.00 88.56 531 GLY A CA 1
ATOM 3952 C C . GLY A 1 531 ? -2.974 -3.517 -17.811 1.00 88.56 531 GLY A C 1
ATOM 3953 O O . GLY A 1 531 ? -3.587 -3.303 -16.765 1.00 88.56 531 GLY A O 1
ATOM 3954 N N . ALA A 1 532 ? -2.761 -2.532 -18.693 1.00 87.00 532 ALA A N 1
ATOM 3955 C CA . ALA A 1 532 ? -3.117 -1.137 -18.419 1.00 87.00 532 ALA A CA 1
ATOM 3956 C C . ALA A 1 532 ? -4.622 -0.902 -18.133 1.00 87.00 532 ALA A C 1
ATOM 3958 O O . ALA A 1 532 ? -4.925 -0.167 -17.189 1.00 87.00 532 ALA A O 1
ATOM 3959 N N . PRO A 1 533 ? -5.584 -1.513 -18.858 1.00 90.12 533 PRO A N 1
ATOM 3960 C CA . PRO A 1 533 ? -7.006 -1.399 -18.529 1.00 90.12 533 PRO A CA 1
ATOM 3961 C C . PRO A 1 533 ? -7.360 -1.973 -17.150 1.00 90.12 533 PRO A C 1
ATOM 3963 O O . PRO A 1 533 ? -8.158 -1.371 -16.433 1.00 90.12 533 PRO A O 1
ATOM 3966 N N . ALA A 1 534 ? -6.744 -3.093 -16.751 1.00 91.00 534 ALA A N 1
ATOM 3967 C CA . ALA A 1 534 ? -6.952 -3.690 -15.431 1.00 91.00 534 ALA A CA 1
ATOM 3968 C C . ALA A 1 534 ? -6.410 -2.775 -14.320 1.00 91.00 534 ALA A C 1
ATOM 3970 O O . ALA A 1 534 ? -7.126 -2.465 -13.367 1.00 91.00 534 ALA A O 1
ATOM 3971 N N . ALA A 1 535 ? -5.198 -2.238 -14.495 1.00 93.81 535 ALA A N 1
ATOM 3972 C CA . ALA A 1 535 ? -4.621 -1.245 -13.589 1.00 93.81 535 ALA A CA 1
ATOM 3973 C C . ALA A 1 535 ? -5.519 -0.000 -13.444 1.00 93.81 535 ALA A C 1
ATOM 3975 O O . ALA A 1 535 ? -5.763 0.466 -12.330 1.00 93.81 535 ALA A O 1
ATOM 3976 N N . ALA A 1 536 ? -6.074 0.509 -14.549 1.00 93.44 536 ALA A N 1
ATOM 3977 C CA . ALA A 1 536 ? -6.999 1.643 -14.533 1.00 93.44 536 ALA A CA 1
ATOM 3978 C C . ALA A 1 536 ? -8.329 1.313 -13.830 1.00 93.44 536 ALA A C 1
ATOM 3980 O O . ALA A 1 536 ? -8.866 2.143 -13.090 1.00 93.44 536 ALA A O 1
ATOM 3981 N N . ALA A 1 537 ? -8.862 0.103 -14.024 1.00 94.62 537 ALA A N 1
ATOM 3982 C CA . ALA A 1 537 ? -10.067 -0.359 -13.341 1.00 94.62 537 ALA A CA 1
ATOM 3983 C C . ALA A 1 537 ? -9.855 -0.443 -11.823 1.00 94.62 537 ALA A C 1
ATOM 3985 O O . ALA A 1 537 ? -10.680 0.082 -11.070 1.00 94.62 537 ALA A O 1
ATOM 3986 N N . ILE A 1 538 ? -8.726 -1.012 -11.388 1.00 95.62 538 ILE A N 1
ATOM 3987 C CA . ILE A 1 538 ? -8.317 -1.081 -9.980 1.00 95.62 538 ILE A CA 1
ATOM 3988 C C . ILE A 1 538 ? -8.154 0.323 -9.394 1.00 95.62 538 ILE A C 1
ATOM 3990 O O . ILE A 1 538 ? -8.733 0.626 -8.351 1.00 95.62 538 ILE A O 1
ATOM 3994 N N . ALA A 1 539 ? -7.434 1.210 -10.087 1.00 96.38 539 ALA A N 1
ATOM 3995 C CA . ALA A 1 539 ? -7.207 2.579 -9.637 1.00 96.38 539 ALA A CA 1
ATOM 3996 C C . ALA A 1 539 ? -8.517 3.354 -9.442 1.00 96.38 539 ALA A C 1
ATOM 3998 O O . ALA A 1 539 ? -8.708 4.020 -8.423 1.00 96.38 539 ALA A O 1
ATOM 3999 N N . ARG A 1 540 ? -9.449 3.231 -10.395 1.00 96.25 540 ARG A N 1
ATOM 4000 C CA . ARG A 1 540 ? -10.775 3.854 -10.319 1.00 96.25 540 ARG A CA 1
ATOM 4001 C C . ARG A 1 540 ? -11.606 3.279 -9.176 1.00 96.25 540 ARG A C 1
ATOM 4003 O O . ARG A 1 540 ? -12.245 4.050 -8.464 1.00 96.25 540 ARG A O 1
ATOM 4010 N N . ARG A 1 541 ? -11.589 1.953 -8.994 1.00 95.06 541 ARG A N 1
ATOM 4011 C CA . ARG A 1 541 ? -12.326 1.267 -7.924 1.00 95.06 541 ARG A CA 1
ATOM 4012 C C . ARG A 1 541 ? -11.849 1.711 -6.550 1.00 95.06 541 ARG A C 1
ATOM 4014 O O . ARG A 1 541 ? -12.676 1.979 -5.696 1.00 95.06 541 ARG A O 1
ATOM 4021 N N . LEU A 1 542 ? -10.539 1.851 -6.375 1.00 94.81 542 LEU A N 1
ATOM 4022 C CA . LEU A 1 542 ? -9.925 2.327 -5.139 1.00 94.81 542 LEU A CA 1
ATOM 4023 C C . LEU A 1 542 ? -9.925 3.853 -4.996 1.00 94.81 542 LEU A C 1
ATOM 4025 O O . LEU A 1 542 ? -9.390 4.341 -4.013 1.00 94.81 542 LEU A O 1
ATOM 4029 N N . ARG A 1 543 ? -10.465 4.620 -5.954 1.00 95.12 543 ARG A N 1
ATOM 4030 C CA . ARG A 1 543 ? -10.432 6.097 -5.934 1.00 95.12 543 ARG A CA 1
ATOM 4031 C C . ARG A 1 543 ? -9.014 6.662 -5.749 1.00 95.12 543 ARG A C 1
ATOM 4033 O O . ARG A 1 543 ? -8.809 7.649 -5.042 1.00 95.12 543 ARG A O 1
ATOM 4040 N N . LEU A 1 544 ? -8.025 6.047 -6.400 1.00 95.38 544 LEU A N 1
ATOM 4041 C CA . LEU A 1 544 ? -6.664 6.582 -6.438 1.00 95.38 544 LEU A CA 1
ATOM 4042 C C . LEU A 1 544 ? -6.660 7.988 -7.051 1.00 95.38 544 LEU A C 1
ATOM 4044 O O . LEU A 1 544 ? -7.411 8.282 -7.986 1.00 95.38 544 LEU A O 1
ATOM 4048 N N . SER A 1 545 ? -5.785 8.861 -6.551 1.00 93.88 545 SER A N 1
ATOM 4049 C CA . SER A 1 545 ? -5.544 10.151 -7.195 1.00 93.88 545 SER A CA 1
ATOM 4050 C C . SER A 1 545 ? -4.946 9.942 -8.586 1.00 93.88 545 SER A C 1
ATOM 4052 O O . SER A 1 545 ? -4.343 8.906 -8.868 1.00 93.88 545 SER A O 1
ATOM 4054 N N . ARG A 1 546 ? -5.040 10.959 -9.451 1.00 93.75 546 ARG A N 1
ATOM 4055 C CA . ARG A 1 546 ? -4.476 10.897 -10.808 1.00 93.75 546 ARG A CA 1
ATOM 4056 C C . ARG A 1 546 ? -3.003 10.471 -10.807 1.00 93.75 546 ARG A C 1
ATOM 4058 O O . ARG A 1 546 ? -2.649 9.552 -11.526 1.00 93.75 546 ARG A O 1
ATOM 4065 N N . ARG A 1 547 ? -2.179 11.050 -9.925 1.00 93.62 547 ARG A N 1
ATOM 4066 C CA . ARG A 1 547 ? -0.752 10.697 -9.810 1.00 93.62 547 ARG A CA 1
ATOM 4067 C C . ARG A 1 547 ? -0.521 9.239 -9.407 1.00 93.62 547 ARG A C 1
ATOM 4069 O O . ARG A 1 547 ? 0.410 8.617 -9.898 1.00 93.62 547 ARG A O 1
ATOM 4076 N N . GLU A 1 548 ? -1.348 8.696 -8.518 1.00 95.19 548 GLU A N 1
ATOM 4077 C CA . GLU A 1 548 ? -1.242 7.296 -8.084 1.00 95.19 548 GLU A CA 1
ATOM 4078 C C . GLU A 1 548 ? -1.717 6.327 -9.165 1.00 95.19 548 GLU A C 1
ATOM 4080 O O . GLU A 1 548 ? -1.093 5.289 -9.368 1.00 95.19 548 GLU A O 1
ATOM 4085 N N . ALA A 1 549 ? -2.788 6.678 -9.879 1.00 95.75 549 ALA A N 1
ATOM 4086 C CA . ALA A 1 549 ? -3.272 5.911 -11.018 1.00 95.75 549 ALA A CA 1
ATOM 4087 C C . ALA A 1 549 ? -2.243 5.894 -12.162 1.00 95.75 549 ALA A C 1
ATOM 4089 O O . ALA A 1 549 ? -1.967 4.831 -12.715 1.00 95.75 549 ALA A O 1
ATOM 4090 N N . ASP A 1 550 ? -1.642 7.049 -12.468 1.00 94.38 550 ASP A N 1
ATOM 4091 C CA . ASP A 1 550 ? -0.604 7.188 -13.493 1.00 94.38 550 ASP A CA 1
ATOM 4092 C C . ASP A 1 550 ? 0.645 6.376 -13.124 1.00 94.38 550 ASP A C 1
ATOM 4094 O O . ASP A 1 550 ? 1.176 5.655 -13.969 1.00 94.38 550 ASP A O 1
ATOM 4098 N N . LEU A 1 551 ? 1.070 6.425 -11.852 1.00 95.25 551 LEU A N 1
ATOM 4099 C CA . LEU A 1 551 ? 2.165 5.598 -11.343 1.00 95.25 551 LEU A CA 1
ATOM 4100 C C . LEU A 1 551 ? 1.852 4.106 -11.497 1.00 95.25 551 LEU A C 1
ATOM 4102 O O . LEU A 1 551 ? 2.634 3.381 -12.105 1.00 95.25 551 LEU A O 1
ATOM 4106 N N . LEU A 1 552 ? 0.704 3.645 -10.991 1.00 96.75 552 LEU A N 1
ATOM 4107 C CA . LEU A 1 552 ? 0.309 2.238 -11.086 1.00 96.75 552 LEU A CA 1
ATOM 4108 C C . LEU A 1 552 ? 0.296 1.761 -12.546 1.00 96.75 552 LEU A C 1
ATOM 4110 O O . LEU A 1 552 ? 0.873 0.724 -12.864 1.00 96.75 552 LEU A O 1
ATOM 4114 N N . ALA A 1 553 ? -0.307 2.539 -13.447 1.00 95.06 553 ALA A N 1
ATOM 4115 C CA . ALA A 1 553 ? -0.375 2.209 -14.865 1.00 95.06 553 ALA A CA 1
ATOM 4116 C C . ALA A 1 553 ? 1.008 2.190 -15.536 1.00 95.06 553 ALA A C 1
ATOM 4118 O O . ALA A 1 553 ? 1.269 1.313 -16.360 1.00 95.06 553 ALA A O 1
ATOM 4119 N N . ALA A 1 554 ? 1.898 3.127 -15.195 1.00 94.38 554 ALA A N 1
ATOM 4120 C CA . ALA A 1 554 ? 3.256 3.172 -15.733 1.00 94.38 554 ALA A CA 1
ATOM 4121 C C . ALA A 1 554 ? 4.079 1.946 -15.313 1.00 94.38 554 ALA A C 1
ATOM 4123 O O . ALA A 1 554 ? 4.764 1.357 -16.150 1.00 94.38 554 ALA A O 1
ATOM 4124 N N . LEU A 1 555 ? 3.969 1.533 -14.048 1.00 96.19 555 LEU A N 1
ATOM 4125 C CA . LEU A 1 555 ? 4.689 0.379 -13.507 1.00 96.19 555 LEU A CA 1
ATOM 4126 C C . LEU A 1 555 ? 4.173 -0.938 -14.091 1.00 96.19 555 LEU A C 1
ATOM 4128 O O . LEU A 1 555 ? 4.968 -1.740 -14.568 1.00 96.19 555 LEU A O 1
ATOM 4132 N N . VAL A 1 556 ? 2.849 -1.128 -14.138 1.00 95.38 556 VAL A N 1
ATOM 4133 C CA . VAL A 1 556 ? 2.237 -2.314 -14.762 1.00 95.38 556 VAL A CA 1
ATOM 4134 C C . VAL A 1 556 ? 2.590 -2.378 -16.247 1.00 95.38 556 VAL A C 1
ATOM 4136 O O . VAL A 1 556 ? 2.948 -3.437 -16.743 1.00 95.38 556 VAL A O 1
ATOM 4139 N N . ARG A 1 557 ? 2.575 -1.250 -16.967 1.00 94.00 557 ARG A N 1
ATOM 4140 C CA . ARG A 1 557 ? 2.954 -1.232 -18.387 1.00 94.00 557 ARG A CA 1
ATOM 4141 C C . ARG A 1 557 ? 4.429 -1.545 -18.617 1.00 94.00 557 ARG A C 1
ATOM 4143 O O . ARG A 1 557 ? 4.760 -2.160 -19.625 1.00 94.00 557 ARG A O 1
ATOM 4150 N N . GLY A 1 558 ? 5.301 -1.066 -17.734 1.00 93.19 558 GLY A N 1
ATOM 4151 C CA . GLY A 1 558 ? 6.745 -1.089 -17.940 1.00 93.19 558 GLY A CA 1
ATOM 4152 C C . GLY A 1 558 ? 7.496 -2.255 -17.302 1.00 93.19 558 GLY A C 1
ATOM 4153 O O . GLY A 1 558 ? 8.696 -2.369 -17.530 1.00 93.19 558 GLY A O 1
ATOM 4154 N N . HIS A 1 559 ? 6.840 -3.113 -16.514 1.00 94.69 559 HIS A N 1
ATOM 4155 C CA . HIS A 1 559 ? 7.526 -4.108 -15.673 1.00 94.69 559 HIS A CA 1
ATOM 4156 C C . HIS A 1 559 ? 8.449 -5.079 -16.441 1.00 94.69 559 HIS A C 1
ATOM 4158 O O . HIS A 1 559 ? 9.471 -5.505 -15.901 1.00 94.69 559 HIS A O 1
ATOM 4164 N N . MET A 1 560 ? 8.143 -5.376 -17.712 1.00 93.69 560 MET A N 1
ATOM 4165 C CA . MET A 1 560 ? 8.962 -6.237 -18.583 1.00 93.69 560 MET A CA 1
ATOM 4166 C C . MET A 1 560 ? 10.129 -5.512 -19.267 1.00 93.69 560 MET A C 1
ATOM 4168 O O . MET A 1 560 ? 11.048 -6.158 -19.773 1.00 93.69 560 MET A O 1
ATOM 4172 N N . ASP A 1 561 ? 10.124 -4.179 -19.303 1.00 94.25 561 ASP A N 1
ATOM 4173 C CA . ASP A 1 561 ? 11.113 -3.406 -20.058 1.00 94.25 561 ASP A CA 1
ATOM 4174 C C . ASP A 1 561 ? 12.557 -3.642 -19.579 1.00 94.25 561 ASP A C 1
ATOM 4176 O O . ASP A 1 561 ? 13.438 -3.815 -20.431 1.00 94.25 561 ASP A O 1
ATOM 4180 N N . PRO A 1 562 ? 12.846 -3.711 -18.260 1.00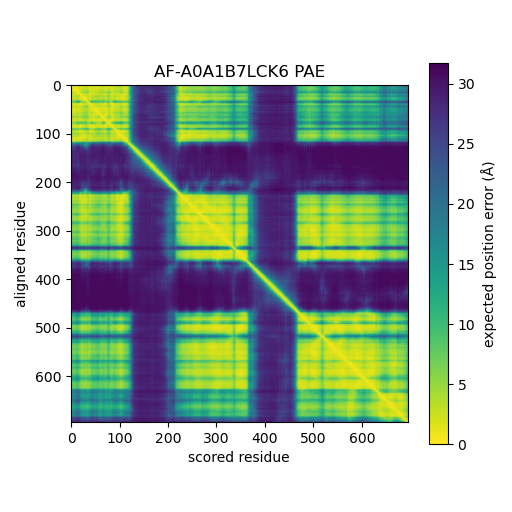 96.56 562 PRO A N 1
ATOM 4181 C CA . PRO A 1 562 ? 14.192 -4.033 -17.793 1.00 96.56 562 PRO A CA 1
ATOM 4182 C C . PRO A 1 562 ? 14.648 -5.430 -18.236 1.00 96.56 562 PRO A C 1
ATOM 4184 O O . PRO A 1 562 ? 15.811 -5.596 -18.607 1.00 96.56 562 PRO A O 1
ATOM 4187 N N . LEU A 1 563 ? 13.738 -6.409 -18.303 1.00 94.31 563 LEU A N 1
ATOM 4188 C CA . LEU A 1 563 ? 14.057 -7.750 -18.795 1.00 94.31 563 LEU A CA 1
ATOM 4189 C C . LEU A 1 563 ? 14.411 -7.728 -20.288 1.00 94.31 563 LEU A C 1
ATOM 4191 O O . LEU A 1 563 ? 15.361 -8.394 -20.706 1.00 94.31 563 LEU A O 1
ATOM 4195 N N . PHE A 1 564 ? 13.690 -6.953 -21.104 1.00 94.12 564 PHE A N 1
ATOM 4196 C CA . PHE A 1 564 ? 14.015 -6.797 -22.526 1.00 94.12 564 PHE A CA 1
ATOM 4197 C C . PHE A 1 564 ? 15.395 -6.164 -22.732 1.00 94.12 564 PHE A C 1
ATOM 4199 O O . PHE A 1 564 ? 16.166 -6.627 -23.576 1.00 94.12 564 PHE A O 1
ATOM 4206 N N . LEU A 1 565 ? 15.747 -5.162 -21.920 1.00 94.94 565 LEU A N 1
ATOM 4207 C CA . LEU A 1 565 ? 17.084 -4.566 -21.928 1.00 94.94 565 LEU A CA 1
ATOM 4208 C C . LEU A 1 565 ? 18.158 -5.577 -21.505 1.00 94.94 565 LEU A C 1
ATOM 4210 O O . LEU A 1 565 ? 19.188 -5.685 -22.168 1.00 94.94 565 LEU A O 1
ATOM 4214 N N . TYR A 1 566 ? 17.909 -6.358 -20.453 1.00 95.31 566 TYR A N 1
ATOM 4215 C CA . TYR A 1 566 ? 18.828 -7.396 -19.982 1.00 95.31 566 TYR A CA 1
ATOM 4216 C C . TYR A 1 566 ? 19.107 -8.470 -21.043 1.00 95.31 566 TYR A C 1
ATOM 4218 O O . TYR A 1 566 ? 20.251 -8.899 -21.216 1.00 95.31 566 TYR A O 1
ATOM 4226 N N . LYS A 1 567 ? 18.070 -8.891 -21.777 1.00 92.38 567 LYS A N 1
ATOM 4227 C CA . LYS A 1 567 ? 18.194 -9.863 -22.874 1.00 92.38 567 LYS A CA 1
ATOM 4228 C C . LYS A 1 567 ? 18.891 -9.288 -24.108 1.00 92.38 567 LYS A C 1
ATOM 4230 O O . LYS A 1 567 ? 19.485 -10.042 -24.866 1.00 92.38 567 LYS A O 1
ATOM 4235 N N . SER A 1 568 ? 18.868 -7.967 -24.275 1.00 90.69 568 SER A N 1
ATOM 4236 C CA . SER A 1 568 ? 19.487 -7.255 -25.402 1.00 90.69 568 SER A CA 1
ATOM 4237 C C . SER A 1 568 ? 20.883 -6.711 -25.068 1.00 90.69 568 SER A C 1
ATOM 4239 O O . SER A 1 568 ? 21.317 -5.718 -25.652 1.00 90.69 568 SER A O 1
ATOM 4241 N N . ARG A 1 569 ? 21.575 -7.296 -24.080 1.00 88.56 569 ARG A N 1
ATOM 4242 C CA . ARG A 1 569 ? 22.901 -6.828 -23.652 1.00 88.56 569 ARG A CA 1
ATOM 4243 C C . ARG A 1 569 ? 23.957 -7.017 -24.758 1.00 88.56 569 ARG A C 1
ATOM 4245 O O . ARG A 1 569 ? 23.908 -8.021 -25.463 1.00 88.56 569 ARG A O 1
ATOM 4252 N N . PRO A 1 570 ? 24.947 -6.107 -24.862 1.00 88.69 570 PRO A N 1
ATOM 4253 C CA . PRO A 1 570 ? 25.174 -4.937 -24.003 1.00 88.69 570 PRO A CA 1
ATOM 4254 C C . PRO A 1 570 ? 24.149 -3.812 -24.237 1.00 88.69 570 PRO A C 1
ATOM 4256 O O . PRO A 1 570 ? 23.811 -3.484 -25.371 1.00 88.69 570 PRO A O 1
ATOM 4259 N N . VAL A 1 571 ? 23.656 -3.189 -23.158 1.00 89.06 571 VAL A N 1
ATOM 4260 C CA . VAL A 1 571 ? 22.655 -2.111 -23.264 1.00 89.06 571 VAL A CA 1
ATOM 4261 C C . VAL A 1 571 ? 23.314 -0.830 -23.766 1.00 89.06 571 VAL A C 1
ATOM 4263 O O . VAL A 1 571 ? 24.163 -0.250 -23.088 1.00 89.06 571 VAL A O 1
ATOM 4266 N N . SER A 1 572 ? 22.886 -0.348 -24.934 1.00 89.62 572 SER A N 1
ATOM 4267 C CA . SER A 1 572 ? 23.383 0.913 -25.485 1.00 89.62 572 SER A CA 1
ATOM 4268 C C . SER A 1 572 ? 22.962 2.114 -24.630 1.00 89.62 572 SER A C 1
ATOM 4270 O O . SER A 1 572 ? 21.899 2.129 -23.999 1.00 89.62 572 SER A O 1
ATOM 4272 N N . GLY A 1 573 ? 23.777 3.174 -24.633 1.00 86.75 573 GLY A N 1
ATOM 4273 C CA . GLY A 1 573 ? 23.458 4.397 -23.896 1.00 86.75 573 GLY A CA 1
ATOM 4274 C C . GLY A 1 573 ? 22.147 5.053 -24.334 1.00 86.75 573 GLY A C 1
ATOM 4275 O O . GLY A 1 573 ? 21.389 5.516 -23.484 1.00 86.75 573 GLY A O 1
ATOM 4276 N N . ARG A 1 574 ? 21.828 4.990 -25.633 1.00 89.56 574 ARG A N 1
ATOM 4277 C CA . ARG A 1 574 ? 20.541 5.437 -26.182 1.00 89.56 574 ARG A CA 1
ATOM 4278 C C . ARG A 1 574 ? 19.358 4.604 -25.683 1.00 89.56 574 ARG A C 1
ATOM 4280 O O . ARG A 1 574 ? 18.323 5.175 -25.354 1.00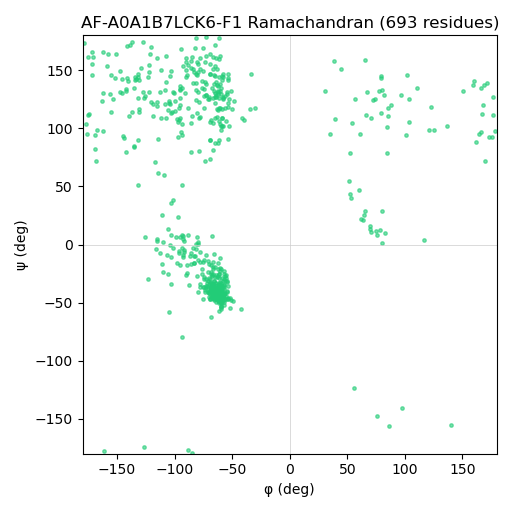 89.56 574 ARG A O 1
ATOM 4287 N N . ALA A 1 575 ? 19.487 3.275 -25.618 1.00 90.31 575 ALA A N 1
ATOM 4288 C CA . ALA A 1 575 ? 18.412 2.405 -25.133 1.00 90.31 575 ALA A CA 1
ATOM 4289 C C . ALA A 1 575 ? 18.109 2.666 -23.650 1.00 90.31 575 ALA A C 1
ATOM 4291 O O . ALA A 1 575 ? 16.948 2.854 -23.284 1.00 90.31 575 ALA A O 1
ATOM 4292 N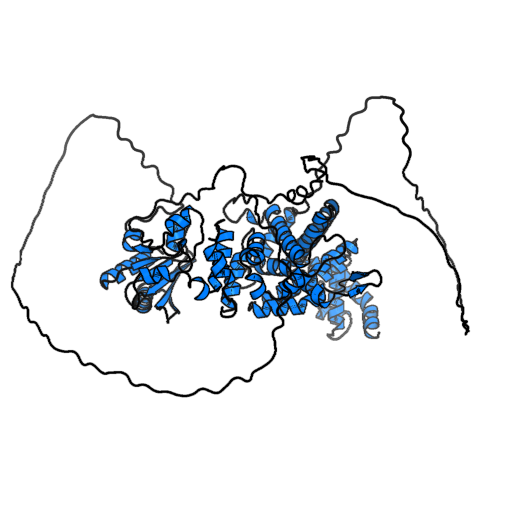 N . ALA A 1 576 ? 19.154 2.776 -22.821 1.00 91.12 576 ALA A N 1
ATOM 4293 C CA . ALA A 1 576 ? 19.012 3.164 -21.419 1.00 91.12 576 ALA A CA 1
ATOM 4294 C C . ALA A 1 576 ? 18.368 4.554 -21.273 1.00 91.12 576 ALA A C 1
ATOM 4296 O O . ALA A 1 576 ? 17.443 4.715 -20.483 1.00 91.12 576 ALA A O 1
ATOM 4297 N N . TYR A 1 577 ? 18.789 5.534 -22.081 1.00 90.94 577 TYR A N 1
ATOM 4298 C CA . TYR A 1 577 ? 18.204 6.877 -22.094 1.00 90.94 577 TYR A CA 1
ATOM 4299 C C . TYR A 1 577 ? 16.709 6.871 -22.422 1.00 90.94 577 TYR A C 1
ATOM 4301 O O . TYR A 1 577 ? 15.914 7.470 -21.702 1.00 90.94 577 TYR A O 1
ATOM 4309 N N . ARG A 1 578 ? 16.306 6.169 -23.489 1.00 91.50 578 ARG A N 1
ATOM 4310 C CA . ARG A 1 578 ? 14.897 6.063 -23.898 1.00 91.50 578 ARG A CA 1
ATOM 4311 C C . ARG A 1 578 ? 14.048 5.404 -22.810 1.00 91.50 578 ARG A C 1
ATOM 4313 O O . ARG A 1 578 ? 12.940 5.864 -22.538 1.00 91.50 578 ARG A O 1
ATOM 4320 N N . PHE A 1 579 ? 14.577 4.369 -22.156 1.00 93.31 579 PHE A N 1
ATOM 4321 C CA . PHE A 1 579 ? 13.938 3.747 -20.996 1.00 93.31 579 PHE A CA 1
ATOM 4322 C C . PHE A 1 579 ? 13.784 4.740 -19.834 1.00 93.31 579 PHE A C 1
ATOM 4324 O O . PHE A 1 579 ? 12.673 4.919 -19.333 1.00 93.31 579 PHE A O 1
ATOM 4331 N N . PHE A 1 580 ? 14.857 5.446 -19.459 1.00 94.50 580 PHE A N 1
ATOM 4332 C CA . PHE A 1 580 ? 14.822 6.410 -18.360 1.00 94.50 580 PHE A CA 1
ATOM 4333 C C . PHE A 1 580 ? 13.882 7.583 -18.626 1.00 94.50 580 PHE A C 1
ATOM 4335 O O . PHE A 1 580 ? 13.098 7.955 -17.759 1.00 94.50 580 PHE A O 1
ATOM 4342 N N . ARG A 1 581 ? 13.908 8.144 -19.835 1.00 90.00 581 ARG A N 1
ATOM 4343 C CA . ARG A 1 581 ? 13.085 9.297 -20.208 1.00 90.00 581 ARG A CA 1
ATOM 4344 C C . ARG A 1 581 ? 11.595 8.970 -20.256 1.00 90.00 581 ARG A C 1
ATOM 4346 O O . ARG A 1 581 ? 10.792 9.802 -19.851 1.00 90.00 581 ARG A O 1
ATOM 4353 N N . ARG A 1 582 ? 11.219 7.767 -20.701 1.00 90.19 582 ARG A N 1
ATOM 4354 C CA . ARG A 1 582 ? 9.808 7.350 -20.761 1.00 90.19 582 ARG A CA 1
ATOM 4355 C C . ARG A 1 582 ? 9.174 7.196 -19.378 1.00 90.19 582 ARG A C 1
ATOM 4357 O O . ARG A 1 582 ? 8.020 7.572 -19.208 1.00 90.19 582 ARG A O 1
ATOM 4364 N N . LEU A 1 583 ? 9.898 6.620 -18.418 1.00 91.00 583 LEU A N 1
ATOM 4365 C CA . LEU A 1 583 ? 9.399 6.410 -17.051 1.00 91.00 583 LEU A CA 1
ATOM 4366 C C . LEU A 1 583 ? 9.676 7.603 -16.123 1.00 91.00 583 LEU A C 1
ATOM 4368 O O . LEU A 1 583 ? 9.041 7.724 -15.076 1.00 91.00 583 LEU A O 1
ATOM 4372 N N . GLY A 1 584 ? 10.602 8.485 -16.505 1.00 91.81 584 GLY A N 1
ATOM 4373 C CA . GLY A 1 584 ? 10.944 9.692 -15.764 1.00 91.81 584 GLY A CA 1
ATOM 4374 C C . GLY A 1 584 ? 11.346 9.372 -14.329 1.00 91.81 584 GLY A C 1
ATOM 4375 O O . GLY A 1 584 ? 12.239 8.561 -14.085 1.00 91.81 584 GLY A O 1
ATOM 4376 N N . ASP A 1 585 ? 10.653 9.990 -13.375 1.00 90.19 585 ASP A N 1
ATOM 4377 C CA . ASP A 1 585 ? 10.942 9.828 -11.951 1.00 90.19 585 ASP A CA 1
ATOM 4378 C C . ASP A 1 585 ? 10.667 8.410 -11.425 1.00 90.19 585 ASP A C 1
ATOM 4380 O O . ASP A 1 585 ? 11.237 8.022 -10.407 1.00 90.19 585 ASP A O 1
ATOM 4384 N N . GLU A 1 586 ? 9.866 7.616 -12.143 1.00 94.19 586 GLU A N 1
ATOM 4385 C CA . GLU A 1 586 ? 9.362 6.308 -11.705 1.00 94.19 586 GLU A CA 1
ATOM 4386 C C . GLU A 1 586 ? 10.211 5.120 -12.188 1.00 94.19 586 GLU A C 1
ATOM 4388 O O . GLU A 1 586 ? 9.883 3.957 -11.939 1.00 94.19 586 GLU A O 1
ATOM 4393 N N . VAL A 1 587 ? 11.354 5.408 -12.823 1.00 95.94 587 VAL A N 1
ATOM 4394 C CA . VAL A 1 587 ? 12.379 4.416 -13.182 1.00 95.94 587 VAL A CA 1
ATOM 4395 C C . VAL A 1 587 ? 12.754 3.504 -12.006 1.00 95.94 587 VAL A C 1
ATOM 4397 O O . VAL A 1 587 ? 12.753 2.288 -12.211 1.00 95.94 587 VAL A O 1
ATOM 4400 N N . PRO A 1 588 ? 13.051 4.010 -10.786 1.00 95.50 588 PRO A N 1
ATOM 4401 C CA . PRO A 1 588 ? 13.468 3.134 -9.697 1.00 95.50 588 PRO A CA 1
ATOM 4402 C C . PRO A 1 588 ? 12.375 2.145 -9.290 1.00 95.50 588 PRO A C 1
ATOM 4404 O O . PRO A 1 588 ? 12.674 0.980 -9.053 1.00 95.50 588 PRO A O 1
ATOM 4407 N N . GLY A 1 589 ? 11.110 2.576 -9.268 1.00 95.94 589 GLY A N 1
ATOM 4408 C CA . GLY A 1 589 ? 9.979 1.702 -8.961 1.00 95.94 589 GLY A CA 1
ATOM 4409 C C . GLY A 1 589 ? 9.825 0.573 -9.977 1.00 95.94 589 GLY A C 1
ATOM 4410 O O . GLY A 1 589 ? 9.665 -0.582 -9.592 1.00 95.94 589 GLY A O 1
ATOM 4411 N N . CYS A 1 590 ? 9.944 0.889 -11.270 1.00 97.06 590 CYS A N 1
ATOM 4412 C CA . CYS A 1 590 ? 9.869 -0.106 -12.341 1.00 97.06 590 CYS A CA 1
ATOM 4413 C C . CYS A 1 590 ? 11.014 -1.129 -12.256 1.00 97.06 590 CYS A C 1
ATOM 4415 O O . CYS A 1 590 ? 10.784 -2.334 -12.339 1.00 97.06 590 CYS A O 1
ATOM 4417 N N . LEU A 1 591 ? 12.242 -0.653 -12.021 1.00 97.06 591 LEU A N 1
ATOM 4418 C CA . LEU A 1 591 ? 13.414 -1.511 -11.846 1.00 97.06 591 LEU A CA 1
ATOM 4419 C C . LEU A 1 591 ? 13.279 -2.438 -10.628 1.00 97.06 591 LEU A C 1
ATOM 4421 O O . LEU A 1 591 ? 13.651 -3.605 -10.720 1.00 97.06 591 LEU A O 1
ATOM 4425 N N . LEU A 1 592 ? 12.715 -1.954 -9.515 1.00 95.56 592 LEU A N 1
ATOM 4426 C CA . LEU A 1 592 ? 12.479 -2.777 -8.324 1.00 95.56 592 LEU A CA 1
ATOM 4427 C C . LEU A 1 592 ? 11.421 -3.855 -8.532 1.00 95.56 592 LEU A C 1
ATOM 4429 O O . LEU A 1 592 ? 11.628 -4.990 -8.113 1.00 95.56 592 LEU A O 1
ATOM 4433 N N . ILE A 1 593 ? 10.298 -3.514 -9.164 1.00 96.50 593 ILE A N 1
ATOM 4434 C CA . ILE A 1 593 ? 9.240 -4.492 -9.449 1.00 96.50 593 ILE A CA 1
ATOM 4435 C C . ILE A 1 593 ? 9.781 -5.571 -10.380 1.00 96.50 593 ILE A C 1
ATOM 4437 O O . ILE A 1 593 ? 9.593 -6.751 -10.114 1.00 96.50 593 ILE A O 1
ATOM 4441 N N . SER A 1 594 ? 10.521 -5.171 -11.417 1.00 96.50 594 SER A N 1
ATOM 4442 C CA . SER A 1 594 ? 11.148 -6.115 -12.340 1.00 96.50 594 SER A CA 1
ATOM 4443 C C . SER A 1 594 ? 12.174 -7.011 -11.640 1.00 96.50 594 SER A C 1
ATOM 4445 O O . SER A 1 594 ? 12.219 -8.209 -11.900 1.00 96.50 594 SER A O 1
ATOM 4447 N N . LEU A 1 595 ? 12.982 -6.469 -10.720 1.00 95.50 595 LEU A N 1
ATOM 4448 C CA . LEU A 1 595 ? 13.886 -7.277 -9.896 1.00 95.50 595 LEU A CA 1
ATOM 4449 C C . LEU A 1 595 ? 13.116 -8.311 -9.070 1.00 95.50 595 LEU A C 1
ATOM 4451 O O . LEU A 1 595 ? 13.478 -9.481 -9.076 1.00 95.50 595 LEU A O 1
ATOM 4455 N N . ALA A 1 596 ? 12.053 -7.891 -8.386 1.00 94.62 596 ALA A N 1
ATOM 4456 C CA . ALA A 1 596 ? 11.258 -8.772 -7.542 1.00 94.62 596 ALA A CA 1
ATOM 4457 C C . ALA A 1 596 ? 10.568 -9.894 -8.339 1.00 94.62 596 ALA A C 1
ATOM 4459 O O . ALA A 1 596 ? 10.620 -11.052 -7.928 1.00 94.62 596 ALA A O 1
ATOM 4460 N N . ASP A 1 597 ? 9.981 -9.562 -9.489 1.00 94.19 597 ASP A N 1
ATOM 4461 C CA . ASP A 1 597 ? 9.323 -10.504 -10.402 1.00 94.19 597 ASP A CA 1
ATOM 4462 C C . ASP A 1 597 ? 10.312 -11.579 -10.888 1.00 94.19 597 ASP A C 1
ATOM 4464 O O . ASP A 1 597 ? 10.131 -12.781 -10.643 1.00 94.19 597 ASP A O 1
ATOM 4468 N N . ILE A 1 598 ? 11.431 -11.148 -11.479 1.00 91.56 598 ILE A N 1
ATOM 4469 C CA . ILE A 1 598 ? 12.429 -12.069 -12.030 1.00 91.56 598 ILE A CA 1
ATOM 4470 C C . ILE A 1 598 ? 13.095 -12.895 -10.931 1.00 91.56 598 ILE A C 1
ATOM 4472 O O . ILE A 1 598 ? 13.265 -14.103 -11.113 1.00 91.56 598 ILE A O 1
ATOM 4476 N N . SER A 1 599 ? 13.423 -12.297 -9.783 1.00 90.19 599 SER A N 1
ATOM 4477 C CA . SER A 1 599 ? 13.982 -13.039 -8.651 1.00 90.19 599 SER A CA 1
ATOM 4478 C C . SER A 1 599 ? 13.006 -14.092 -8.128 1.00 90.19 599 SER A C 1
ATOM 4480 O O . SER A 1 599 ? 13.423 -15.230 -7.920 1.00 90.19 599 SER A O 1
ATOM 4482 N N . SER A 1 600 ? 11.713 -13.771 -7.989 1.00 88.44 600 SER A N 1
ATOM 4483 C CA . SER A 1 600 ? 10.707 -14.738 -7.520 1.00 88.44 600 SER A CA 1
ATOM 4484 C C . SER A 1 600 ? 10.621 -15.966 -8.434 1.00 88.44 600 SER A C 1
ATOM 4486 O O . SER A 1 600 ? 10.621 -17.106 -7.966 1.00 88.44 600 SER A O 1
ATOM 4488 N N . SER A 1 601 ? 10.659 -15.735 -9.746 1.00 86.25 601 SER A N 1
ATOM 4489 C CA . SER A 1 601 ? 10.564 -16.774 -10.772 1.00 86.25 601 SER A CA 1
ATOM 4490 C C . SER A 1 601 ? 11.839 -17.611 -10.881 1.00 86.25 601 SER A C 1
ATOM 4492 O O . SER A 1 601 ? 11.790 -18.828 -11.043 1.00 86.25 601 SER A O 1
ATOM 4494 N N . ARG A 1 602 ? 13.013 -16.973 -10.802 1.00 85.69 602 ARG A N 1
ATOM 4495 C CA . ARG A 1 602 ? 14.310 -17.653 -10.933 1.00 85.69 602 ARG A CA 1
ATOM 4496 C C . ARG A 1 602 ? 14.671 -18.469 -9.706 1.00 85.69 602 ARG A C 1
ATOM 4498 O O . ARG A 1 602 ? 15.217 -19.557 -9.856 1.00 85.69 602 ARG A O 1
ATOM 4505 N N . LEU A 1 603 ? 14.328 -17.991 -8.514 1.00 81.25 603 LEU A N 1
ATOM 4506 C CA . LEU A 1 603 ? 14.556 -18.746 -7.286 1.00 81.25 603 LEU A CA 1
ATOM 4507 C C . LEU A 1 603 ? 13.656 -19.973 -7.195 1.00 81.25 603 LEU A C 1
ATOM 4509 O O . LEU A 1 603 ? 14.144 -21.038 -6.831 1.00 81.25 603 LEU A O 1
ATOM 4513 N N . ALA A 1 604 ? 12.389 -19.861 -7.608 1.00 78.25 604 ALA A N 1
ATOM 4514 C CA . ALA A 1 604 ? 11.492 -21.013 -7.706 1.00 78.25 604 ALA A CA 1
ATOM 4515 C C . ALA A 1 604 ? 12.028 -22.104 -8.655 1.00 78.25 604 ALA A C 1
ATOM 4517 O O . ALA A 1 604 ? 11.781 -23.284 -8.442 1.00 78.25 604 ALA A O 1
ATOM 4518 N N . ALA A 1 605 ? 12.807 -21.715 -9.665 1.00 80.44 605 ALA A N 1
ATOM 4519 C CA . ALA A 1 605 ? 13.423 -22.623 -10.627 1.00 80.44 605 ALA A CA 1
ATOM 4520 C C . ALA A 1 605 ? 14.846 -23.085 -10.262 1.00 80.44 605 ALA A C 1
ATOM 4522 O O . ALA A 1 605 ? 15.520 -23.680 -11.101 1.00 80.44 605 ALA A O 1
ATOM 4523 N N . GLY A 1 606 ? 15.347 -22.769 -9.061 1.00 82.00 606 GLY A N 1
ATOM 4524 C CA . GLY A 1 606 ? 16.714 -23.111 -8.644 1.00 82.00 606 GLY A CA 1
ATOM 4525 C C . GLY A 1 606 ? 17.823 -22.320 -9.359 1.00 82.00 606 GLY A C 1
ATOM 4526 O O . GLY A 1 606 ? 19.003 -22.623 -9.204 1.00 82.00 606 GLY A O 1
ATOM 4527 N N . ALA A 1 607 ? 17.478 -21.274 -10.113 1.00 86.88 607 ALA A N 1
ATOM 4528 C CA . ALA A 1 607 ? 18.399 -20.470 -10.917 1.00 86.88 607 ALA A CA 1
ATOM 4529 C C . ALA A 1 607 ? 18.913 -19.231 -10.153 1.00 86.88 607 ALA A C 1
ATOM 4531 O O . ALA A 1 607 ? 18.850 -18.099 -10.641 1.00 86.88 607 ALA A O 1
ATOM 4532 N N . ALA A 1 608 ? 19.435 -19.426 -8.937 1.00 85.69 608 ALA A N 1
ATOM 4533 C CA . ALA A 1 608 ? 19.882 -18.330 -8.067 1.00 85.69 608 ALA A CA 1
ATOM 4534 C C . ALA A 1 608 ? 20.998 -17.466 -8.692 1.00 85.69 608 ALA A C 1
ATOM 4536 O O . ALA A 1 608 ? 21.010 -16.248 -8.520 1.00 85.69 608 ALA A O 1
ATOM 4537 N N . ALA A 1 609 ? 21.899 -18.072 -9.473 1.00 87.00 609 ALA A N 1
ATOM 4538 C CA . ALA A 1 609 ? 22.952 -17.347 -10.185 1.00 87.00 609 ALA A CA 1
ATOM 4539 C C . ALA A 1 609 ? 22.391 -16.385 -11.252 1.00 87.00 609 ALA A C 1
ATOM 4541 O O . ALA A 1 609 ? 22.893 -15.271 -11.407 1.00 87.00 609 ALA A O 1
ATOM 4542 N N . GLU A 1 610 ? 21.317 -16.771 -11.954 1.00 88.50 610 GLU A N 1
ATOM 4543 C CA . GLU A 1 610 ? 20.637 -15.878 -12.902 1.00 88.50 610 GLU A CA 1
ATOM 4544 C C . GLU A 1 610 ? 19.955 -14.713 -12.185 1.00 88.50 610 GLU A C 1
ATOM 4546 O O . GLU A 1 610 ? 20.053 -13.572 -12.642 1.00 88.50 610 GLU A O 1
ATOM 4551 N N . ALA A 1 611 ? 19.305 -14.982 -11.046 1.00 89.50 611 ALA A N 1
ATOM 4552 C CA . ALA A 1 611 ? 18.699 -13.943 -10.215 1.00 89.50 611 ALA A CA 1
ATOM 4553 C C . ALA A 1 611 ? 19.752 -12.925 -9.746 1.00 89.50 611 ALA A C 1
ATOM 4555 O O . ALA A 1 611 ? 19.551 -11.717 -9.871 1.00 89.50 611 ALA A O 1
ATOM 4556 N N . ALA A 1 612 ? 20.917 -13.400 -9.298 1.00 89.12 612 ALA A N 1
ATOM 4557 C CA . ALA A 1 612 ? 22.023 -12.543 -8.887 1.00 89.12 612 ALA A CA 1
ATOM 4558 C C . ALA A 1 612 ? 22.592 -11.704 -10.048 1.00 89.12 612 ALA A C 1
ATOM 4560 O O . ALA A 1 612 ? 22.791 -10.498 -9.897 1.00 89.12 612 ALA A O 1
ATOM 4561 N N . ALA A 1 613 ? 22.777 -12.297 -11.232 1.00 92.00 613 ALA A N 1
ATOM 4562 C CA . ALA A 1 613 ? 23.221 -11.564 -12.419 1.00 92.00 613 ALA A CA 1
ATOM 4563 C C . ALA A 1 613 ? 22.198 -10.504 -12.870 1.00 92.00 613 ALA A C 1
ATOM 4565 O O . ALA A 1 613 ? 22.569 -9.450 -13.397 1.00 92.00 613 ALA A O 1
ATOM 4566 N N . TYR A 1 614 ? 20.903 -10.775 -12.684 1.00 94.62 614 TYR A N 1
ATOM 4567 C CA . TYR A 1 614 ? 19.845 -9.803 -12.941 1.00 94.62 614 TYR A CA 1
ATOM 4568 C C . TYR A 1 614 ? 19.849 -8.670 -11.906 1.00 94.62 614 TYR A C 1
ATOM 4570 O O . TYR A 1 614 ? 19.771 -7.501 -12.288 1.00 94.62 614 TYR A O 1
ATOM 4578 N N . ARG A 1 615 ? 20.042 -8.983 -10.617 1.00 93.50 615 ARG A N 1
ATOM 4579 C CA . ARG A 1 615 ? 20.248 -7.993 -9.546 1.00 93.50 615 ARG A CA 1
ATOM 4580 C C . ARG A 1 615 ? 21.386 -7.038 -9.880 1.00 93.50 615 ARG A C 1
ATOM 4582 O O . ARG A 1 615 ? 21.197 -5.828 -9.775 1.00 93.50 615 ARG A O 1
ATOM 4589 N N . ASP A 1 616 ? 22.532 -7.546 -10.328 1.00 92.94 616 ASP A N 1
ATOM 4590 C CA . ASP A 1 616 ? 23.691 -6.713 -10.682 1.00 92.94 616 ASP A CA 1
ATOM 4591 C C . ASP A 1 616 ? 23.383 -5.770 -11.851 1.00 92.94 616 ASP A C 1
ATOM 4593 O O . ASP A 1 616 ? 23.737 -4.588 -11.830 1.00 92.94 616 ASP A O 1
ATOM 4597 N N . PHE A 1 617 ? 22.653 -6.265 -12.854 1.00 95.50 617 PHE A N 1
ATOM 4598 C CA . PHE A 1 617 ? 22.173 -5.438 -13.957 1.00 95.50 617 PHE A CA 1
ATOM 4599 C C . PHE A 1 617 ? 21.240 -4.315 -13.477 1.00 95.50 617 PHE A C 1
ATOM 4601 O O . PHE A 1 617 ? 21.427 -3.154 -13.853 1.00 95.50 617 PHE A O 1
ATOM 4608 N N . ILE A 1 618 ? 20.267 -4.638 -12.621 1.00 95.81 618 ILE A N 1
ATOM 4609 C CA . ILE A 1 618 ? 19.340 -3.656 -12.045 1.00 95.81 618 ILE A CA 1
ATOM 4610 C C . ILE A 1 618 ? 20.093 -2.624 -11.198 1.00 95.81 618 ILE A C 1
ATOM 4612 O O . ILE A 1 618 ? 19.855 -1.422 -11.343 1.00 95.81 618 ILE A O 1
ATOM 4616 N N . ALA A 1 619 ? 21.044 -3.061 -10.372 1.00 93.75 619 ALA A N 1
ATOM 4617 C CA . ALA A 1 619 ? 21.890 -2.178 -9.579 1.00 93.75 619 ALA A CA 1
ATOM 4618 C C . ALA A 1 619 ? 22.698 -1.213 -10.463 1.00 93.75 619 ALA A C 1
ATOM 4620 O O . ALA A 1 619 ? 22.743 -0.015 -10.178 1.00 93.75 619 ALA A O 1
ATOM 4621 N N . GLY A 1 620 ? 23.261 -1.695 -11.577 1.00 93.88 620 GLY A N 1
ATOM 4622 C CA . GLY A 1 620 ? 23.953 -0.858 -12.560 1.00 93.88 620 GLY A CA 1
ATOM 4623 C C . GLY A 1 620 ? 23.039 0.189 -13.208 1.00 93.88 620 GLY A C 1
ATOM 4624 O O . GLY A 1 620 ? 23.414 1.358 -13.321 1.00 93.88 620 GLY A O 1
ATOM 4625 N N . MET A 1 621 ? 21.810 -0.193 -13.570 1.00 95.25 621 MET A N 1
ATOM 4626 C CA . MET A 1 621 ? 20.809 0.731 -14.120 1.00 95.25 621 MET A CA 1
ATOM 4627 C C . MET A 1 621 ? 20.375 1.793 -13.098 1.00 95.25 621 MET A C 1
ATOM 4629 O O . MET A 1 621 ? 20.305 2.975 -13.442 1.00 95.25 621 MET A O 1
ATOM 4633 N N . LEU A 1 622 ? 20.143 1.404 -11.838 1.00 94.44 622 LEU A N 1
ATOM 4634 C CA . LEU A 1 622 ? 19.834 2.332 -10.743 1.00 94.44 622 LEU A CA 1
ATOM 4635 C C . LEU A 1 622 ? 20.989 3.304 -10.492 1.00 94.44 622 LEU A C 1
ATOM 4637 O O . LEU A 1 622 ? 20.776 4.513 -10.401 1.00 94.44 622 LEU A O 1
ATOM 4641 N N . GLN A 1 623 ? 22.219 2.792 -10.426 1.00 92.94 623 GLN A N 1
ATOM 4642 C CA . GLN A 1 623 ? 23.407 3.615 -10.239 1.00 92.94 623 GLN A CA 1
ATOM 4643 C C . GLN A 1 623 ? 23.537 4.649 -11.356 1.00 92.94 623 GLN A C 1
ATOM 4645 O O . GLN A 1 623 ? 23.774 5.823 -11.071 1.00 92.94 623 GLN A O 1
ATOM 4650 N N . ARG A 1 624 ? 23.346 4.231 -12.611 1.00 92.00 624 ARG A N 1
ATOM 4651 C CA . ARG A 1 624 ? 23.369 5.128 -13.766 1.00 92.00 624 ARG A CA 1
ATOM 4652 C C . ARG A 1 624 ? 22.300 6.213 -13.654 1.00 92.00 624 ARG A C 1
ATOM 4654 O O . ARG A 1 624 ? 22.607 7.392 -13.785 1.00 92.00 624 ARG A O 1
ATOM 4661 N N . TYR A 1 625 ? 21.061 5.831 -13.353 1.00 92.94 625 TYR A N 1
ATOM 4662 C CA . TYR A 1 625 ? 19.945 6.765 -13.214 1.00 92.94 625 TYR A CA 1
ATOM 4663 C C . TYR A 1 625 ? 20.173 7.818 -12.114 1.00 92.94 625 TYR A C 1
ATOM 4665 O O . TYR A 1 625 ? 19.899 9.001 -12.329 1.00 92.94 625 TYR A O 1
ATOM 4673 N N . PHE A 1 626 ? 20.700 7.409 -10.953 1.00 90.31 626 PHE A N 1
ATOM 4674 C CA . PHE A 1 626 ? 20.946 8.319 -9.831 1.00 90.31 626 PHE A CA 1
ATOM 4675 C C . PHE A 1 626 ? 22.204 9.183 -10.003 1.00 90.31 626 PHE A C 1
ATOM 4677 O O . PHE A 1 626 ? 22.191 10.339 -9.585 1.00 90.31 626 PHE A O 1
ATOM 4684 N N . LYS A 1 627 ? 23.284 8.654 -10.598 1.00 88.81 627 LYS A N 1
ATOM 4685 C CA . LYS A 1 627 ? 24.569 9.370 -10.722 1.00 88.81 627 LYS A CA 1
ATOM 4686 C C . LYS A 1 627 ? 24.699 10.211 -11.988 1.00 88.81 627 LYS A C 1
ATOM 4688 O O . LYS A 1 627 ? 25.472 11.165 -11.986 1.00 88.81 627 LYS A O 1
ATOM 4693 N N . GLU A 1 628 ? 23.977 9.885 -13.058 1.00 84.88 628 GLU A N 1
ATOM 4694 C CA . GLU A 1 628 ? 24.108 10.552 -14.356 1.00 84.88 628 GLU A CA 1
ATOM 4695 C C . GLU A 1 628 ? 22.825 11.323 -14.713 1.00 84.88 628 GLU A C 1
ATOM 4697 O O . GLU A 1 628 ? 21.943 10.791 -15.394 1.00 84.88 628 GLU A O 1
ATOM 4702 N N . PRO A 1 629 ? 22.712 12.617 -14.350 1.00 75.12 629 PRO A N 1
ATOM 4703 C CA . PRO A 1 629 ? 21.574 13.446 -14.755 1.00 75.12 629 PRO A CA 1
ATOM 4704 C C . PRO A 1 629 ? 21.355 13.475 -16.274 1.00 75.12 629 PRO A C 1
ATOM 4706 O O . PRO A 1 629 ? 20.227 13.589 -16.744 1.00 75.12 629 PRO A O 1
ATOM 4709 N N . ALA A 1 630 ? 22.428 13.354 -17.065 1.00 66.00 630 ALA A N 1
ATOM 4710 C CA . ALA A 1 630 ? 22.330 13.273 -18.519 1.00 66.00 630 ALA A CA 1
ATOM 4711 C C . ALA A 1 630 ? 21.679 11.969 -19.008 1.00 66.00 630 ALA A C 1
ATOM 4713 O O . ALA A 1 630 ? 20.949 12.009 -19.995 1.00 66.00 630 ALA A O 1
ATOM 4714 N N . ALA A 1 631 ? 21.874 10.849 -18.304 1.00 71.62 631 ALA A N 1
ATOM 4715 C CA . ALA A 1 631 ? 21.247 9.579 -18.655 1.00 71.62 631 ALA A CA 1
ATOM 4716 C C . ALA A 1 631 ? 19.726 9.618 -18.454 1.00 71.62 631 ALA A C 1
ATOM 4718 O O . ALA A 1 631 ? 18.992 9.025 -19.234 1.00 71.62 631 ALA A O 1
ATOM 4719 N N . SER A 1 632 ? 19.238 10.356 -17.454 1.00 71.94 632 SER A N 1
ATOM 4720 C CA . SER A 1 632 ? 17.805 10.503 -17.156 1.00 71.94 632 SER A CA 1
ATOM 4721 C C . SER A 1 632 ? 17.142 11.714 -17.826 1.00 71.94 632 SER A C 1
ATOM 4723 O O . SER A 1 632 ? 15.974 11.995 -17.573 1.00 71.94 632 SER A O 1
ATOM 4725 N N . GLY A 1 633 ? 17.866 12.457 -18.674 1.00 72.44 633 GLY A N 1
ATOM 4726 C CA . GLY A 1 633 ? 17.341 13.667 -19.321 1.00 72.44 633 GLY A CA 1
ATOM 4727 C C . GLY A 1 633 ? 17.132 14.854 -18.371 1.00 72.44 633 GLY A C 1
ATOM 4728 O O . GLY A 1 633 ? 16.501 15.833 -18.752 1.00 72.44 633 GLY A O 1
ATOM 4729 N N . ARG A 1 634 ? 17.688 14.790 -17.155 1.00 76.94 634 ARG A N 1
ATOM 4730 C CA . ARG A 1 634 ? 17.651 15.855 -16.139 1.00 76.94 634 ARG A CA 1
ATOM 4731 C C . ARG A 1 634 ? 18.748 16.908 -16.319 1.00 76.94 634 ARG A C 1
ATOM 4733 O O . ARG A 1 634 ? 18.816 17.867 -15.555 1.00 76.94 634 ARG A O 1
ATOM 4740 N N . SER A 1 635 ? 19.639 16.737 -17.294 1.00 78.56 635 SER A N 1
ATOM 4741 C CA . SER A 1 635 ? 20.671 17.724 -17.607 1.00 78.56 635 SER A CA 1
ATOM 4742 C C . SER A 1 635 ? 20.123 18.852 -18.484 1.00 78.56 635 SER A C 1
ATOM 4744 O O . SER A 1 635 ? 19.273 18.644 -19.350 1.00 78.56 635 SER A O 1
ATOM 4746 N N . ARG A 1 636 ? 20.647 20.070 -18.291 1.00 82.25 636 ARG A N 1
ATOM 4747 C CA . ARG A 1 636 ? 20.327 21.204 -19.167 1.00 82.25 636 ARG A CA 1
ATOM 4748 C C . ARG A 1 636 ? 20.743 20.865 -20.607 1.00 82.25 636 ARG A C 1
ATOM 4750 O O . ARG A 1 636 ? 21.889 20.438 -20.772 1.00 82.25 636 ARG A O 1
ATOM 4757 N N . PRO A 1 637 ? 19.874 21.028 -21.623 1.00 85.38 637 PRO A N 1
ATOM 4758 C CA . PRO A 1 637 ? 20.208 20.725 -23.017 1.00 85.38 637 PRO A CA 1
ATOM 4759 C C . PRO A 1 637 ? 21.486 21.437 -23.481 1.00 85.38 637 PRO A C 1
ATOM 4761 O O . PRO A 1 637 ? 21.753 22.552 -23.038 1.00 85.38 637 PRO A O 1
ATOM 4764 N N . LEU A 1 638 ? 22.262 20.794 -24.365 1.00 89.44 638 LEU A N 1
ATOM 4765 C CA . LEU A 1 638 ? 23.450 21.415 -24.977 1.00 89.44 638 LEU A CA 1
ATOM 4766 C C . LEU A 1 638 ? 23.065 22.532 -25.953 1.00 89.44 638 LEU A C 1
ATOM 4768 O O . LEU A 1 638 ? 23.793 23.508 -26.076 1.00 89.44 638 LEU A O 1
ATOM 4772 N N . LEU A 1 639 ? 21.914 22.379 -26.610 1.00 90.25 639 LEU A N 1
ATOM 4773 C CA . LEU A 1 639 ? 21.308 23.361 -27.500 1.00 90.25 639 LEU A CA 1
ATOM 4774 C C . LEU A 1 639 ? 19.820 23.492 -27.163 1.00 90.25 639 LEU A C 1
ATOM 4776 O O . LEU A 1 639 ? 19.148 22.510 -26.840 1.00 90.25 639 LEU A O 1
ATOM 4780 N N . SER A 1 640 ? 19.302 24.709 -27.243 1.00 92.44 640 SER A N 1
ATOM 4781 C CA . SER A 1 640 ? 17.877 25.027 -27.192 1.00 92.44 640 SER A CA 1
ATOM 4782 C C . SER A 1 640 ? 17.234 24.905 -28.575 1.00 92.44 640 SER A C 1
ATOM 4784 O O . SER A 1 640 ? 17.905 24.993 -29.602 1.00 92.44 640 SER A O 1
ATOM 4786 N N . GLY A 1 641 ? 15.903 24.785 -28.625 1.00 90.00 641 GLY A N 1
ATOM 4787 C CA . GLY A 1 641 ? 15.174 24.771 -29.901 1.00 90.00 641 GLY A CA 1
ATOM 4788 C C . GLY A 1 641 ? 15.426 26.017 -30.750 1.00 90.00 641 GLY A C 1
ATOM 4789 O O . GLY A 1 641 ? 15.597 25.906 -31.956 1.00 90.00 641 GLY A O 1
ATOM 4790 N N . ARG A 1 642 ? 15.567 27.192 -30.120 1.00 91.62 642 ARG A N 1
ATOM 4791 C CA . ARG A 1 642 ? 15.902 28.443 -30.822 1.00 91.62 642 ARG A CA 1
ATOM 4792 C C . ARG A 1 642 ? 17.311 28.423 -31.416 1.00 91.62 642 ARG A C 1
ATOM 4794 O O . ARG A 1 642 ? 17.540 29.018 -32.462 1.00 91.62 642 ARG A O 1
ATOM 4801 N N . GLU A 1 643 ? 18.266 27.782 -30.748 1.00 91.69 643 GLU A N 1
ATOM 4802 C CA . GLU A 1 643 ? 19.622 27.606 -31.280 1.00 91.69 643 GLU A CA 1
ATOM 4803 C C . GLU A 1 643 ? 19.631 26.626 -32.450 1.00 91.69 643 GLU A C 1
ATOM 4805 O O . GLU A 1 643 ? 20.245 26.932 -33.463 1.00 91.69 643 GLU A O 1
ATOM 4810 N N . VAL A 1 644 ? 18.883 25.522 -32.368 1.00 91.25 644 VAL A N 1
ATOM 4811 C CA . VAL A 1 644 ? 18.743 24.570 -33.485 1.00 91.25 644 VAL A CA 1
ATOM 4812 C C . VAL A 1 644 ? 18.076 25.220 -34.700 1.00 91.25 644 VAL A C 1
ATOM 4814 O O . VAL A 1 644 ? 18.578 25.067 -35.811 1.00 91.25 644 VAL A O 1
ATOM 4817 N N . CYS A 1 645 ? 17.001 25.989 -34.499 1.00 91.31 645 CYS A N 1
ATOM 4818 C CA . CYS A 1 645 ? 16.338 26.747 -35.563 1.00 91.31 645 CYS A CA 1
ATOM 4819 C C . CYS A 1 645 ? 17.300 27.715 -36.262 1.00 91.31 645 CYS A C 1
ATOM 4821 O O . CYS A 1 645 ? 17.421 27.675 -37.482 1.00 91.31 645 CYS A O 1
ATOM 4823 N N . ARG A 1 646 ? 18.054 28.516 -35.491 1.00 92.38 646 ARG A N 1
ATOM 4824 C CA . ARG A 1 646 ? 19.072 29.430 -36.040 1.00 92.38 646 ARG A CA 1
ATOM 4825 C C . ARG A 1 646 ? 20.211 28.695 -36.747 1.00 92.38 646 ARG A C 1
ATOM 4827 O O . ARG A 1 646 ? 20.703 29.170 -37.760 1.00 92.38 646 ARG A O 1
ATOM 4834 N N . LEU A 1 647 ? 20.645 27.553 -36.214 1.00 91.19 647 LEU A N 1
ATOM 4835 C CA . LEU A 1 647 ? 21.757 26.776 -36.766 1.00 91.19 647 LEU A CA 1
ATOM 4836 C C . LEU A 1 647 ? 21.415 26.150 -38.123 1.00 91.19 647 LEU A C 1
ATOM 4838 O O . LEU A 1 647 ? 22.286 26.033 -38.986 1.00 91.19 647 LEU A O 1
ATOM 4842 N N . LEU A 1 648 ? 20.171 25.694 -38.274 1.00 88.00 648 LEU A N 1
ATOM 4843 C CA . LEU A 1 648 ? 19.705 24.948 -39.441 1.00 88.00 648 LEU A CA 1
ATOM 4844 C C . LEU A 1 648 ? 18.893 25.780 -40.435 1.00 88.00 648 LEU A C 1
ATOM 4846 O O . LEU A 1 648 ? 18.511 25.212 -41.464 1.00 88.00 648 LEU A O 1
ATOM 4850 N N . ASP A 1 649 ? 18.642 27.051 -40.114 1.00 89.69 649 ASP A N 1
ATOM 4851 C CA . ASP A 1 649 ? 17.768 27.974 -40.844 1.00 89.69 649 ASP A CA 1
ATOM 4852 C C . ASP A 1 649 ? 16.376 27.365 -41.091 1.00 89.69 649 ASP A C 1
ATOM 4854 O O . ASP A 1 649 ? 15.930 27.174 -42.220 1.00 89.69 649 ASP A O 1
ATOM 4858 N N . ILE A 1 650 ? 15.733 26.922 -40.002 1.00 88.25 650 ILE A N 1
ATOM 4859 C CA . ILE A 1 650 ? 14.394 26.315 -40.026 1.00 88.25 650 ILE A CA 1
ATOM 4860 C C . ILE A 1 650 ? 13.492 26.922 -38.957 1.00 88.25 650 ILE A C 1
ATOM 4862 O O . ILE A 1 650 ? 13.932 27.220 -37.845 1.00 88.25 650 ILE A O 1
ATOM 4866 N N . GLU A 1 651 ? 12.202 27.004 -39.268 1.00 89.69 651 GLU A N 1
ATOM 4867 C CA . GLU A 1 651 ? 11.173 27.389 -38.306 1.00 89.69 651 GLU A CA 1
ATOM 4868 C C . GLU A 1 651 ? 10.954 26.311 -37.222 1.00 89.69 651 GLU A C 1
ATOM 4870 O O . GLU A 1 651 ? 11.233 25.119 -37.441 1.00 89.69 651 GLU A O 1
ATOM 4875 N N . PRO A 1 652 ? 10.443 26.693 -36.033 1.00 90.88 652 PRO A N 1
ATOM 4876 C CA . PRO A 1 652 ? 10.058 25.746 -34.993 1.00 90.88 652 PRO A CA 1
ATOM 4877 C C . PRO A 1 652 ? 9.083 24.687 -35.524 1.00 90.88 652 PRO A C 1
ATOM 4879 O O . PRO A 1 652 ? 8.004 25.002 -36.018 1.00 90.88 652 PRO A O 1
ATOM 4882 N N . SER A 1 653 ? 9.459 23.413 -35.408 1.00 89.38 653 SER A N 1
ATOM 4883 C CA . SER A 1 653 ? 8.703 22.289 -35.974 1.00 89.38 653 SER A CA 1
ATOM 4884 C C . SER A 1 653 ? 8.890 21.000 -35.156 1.00 89.38 653 SER A C 1
ATOM 4886 O O . SER A 1 653 ? 9.843 20.905 -34.373 1.00 89.38 653 SER A O 1
ATOM 4888 N N . PRO A 1 654 ? 8.029 19.971 -35.327 1.00 88.94 654 PRO A N 1
ATOM 4889 C CA . PRO A 1 654 ? 8.204 18.664 -34.681 1.00 88.94 654 PRO A CA 1
ATOM 4890 C C . PRO A 1 654 ? 9.574 18.022 -34.949 1.00 88.94 654 PRO A C 1
ATOM 4892 O O . PRO A 1 654 ? 10.142 17.387 -34.059 1.00 88.94 654 PRO A O 1
ATOM 4895 N N . LEU A 1 655 ? 10.151 18.263 -36.133 1.00 87.69 655 LEU A N 1
ATOM 4896 C CA . LEU A 1 655 ? 11.507 17.845 -36.491 1.00 87.69 655 LEU A CA 1
ATOM 4897 C C . LEU A 1 655 ? 12.560 18.397 -35.519 1.00 87.69 655 LEU A C 1
ATOM 4899 O O . LEU A 1 655 ? 13.440 17.654 -35.093 1.00 87.69 655 LEU A O 1
ATOM 4903 N N . VAL A 1 656 ? 12.456 19.673 -35.122 1.00 89.12 656 VAL A N 1
ATOM 4904 C CA . VAL A 1 656 ? 13.358 20.284 -34.126 1.00 89.12 656 VAL A CA 1
ATOM 4905 C C . VAL A 1 656 ? 13.250 19.550 -32.790 1.00 89.12 656 VAL A C 1
ATOM 4907 O O . VAL A 1 656 ? 14.266 19.271 -32.156 1.00 89.12 656 VAL A O 1
ATOM 4910 N N . GLY A 1 657 ? 12.032 19.182 -32.381 1.00 88.06 657 GLY A N 1
ATOM 4911 C CA . GLY A 1 657 ? 11.794 18.382 -31.178 1.00 88.06 657 GLY A CA 1
ATOM 4912 C C . GLY A 1 657 ? 12.486 17.017 -31.230 1.00 88.06 657 GLY A C 1
ATOM 4913 O O . GLY A 1 657 ? 13.202 16.660 -30.293 1.00 88.06 657 GLY A O 1
ATOM 4914 N N . ARG A 1 658 ? 12.343 16.288 -32.345 1.00 87.56 658 ARG A N 1
ATOM 4915 C CA . ARG A 1 658 ? 12.998 14.982 -32.545 1.00 87.56 658 ARG A CA 1
ATOM 4916 C C . ARG A 1 658 ? 14.521 15.092 -32.617 1.00 87.56 658 ARG A C 1
ATOM 4918 O O . ARG A 1 658 ? 15.208 14.280 -32.006 1.00 87.56 658 ARG A O 1
ATOM 4925 N N . LEU A 1 659 ? 15.055 16.117 -33.287 1.00 90.06 659 LEU A N 1
ATOM 4926 C CA . LEU A 1 659 ? 16.497 16.386 -33.329 1.00 90.06 659 LEU A CA 1
ATOM 4927 C C . LEU A 1 659 ? 17.059 16.638 -31.927 1.00 90.06 659 LEU A C 1
ATOM 4929 O O . LEU A 1 659 ? 18.100 16.088 -31.579 1.00 90.06 659 LEU A O 1
ATOM 4933 N N . LEU A 1 660 ? 16.368 17.435 -31.107 1.00 89.94 660 LEU A N 1
ATOM 4934 C CA . LEU A 1 660 ? 16.763 17.673 -29.717 1.00 89.94 660 LEU A CA 1
ATOM 4935 C C . LEU A 1 660 ? 16.689 16.400 -28.866 1.00 89.94 660 LEU A C 1
ATOM 4937 O O . LEU A 1 660 ? 17.533 16.196 -27.994 1.00 89.94 660 LEU A O 1
ATOM 4941 N N . GLU A 1 661 ? 15.695 15.545 -29.101 1.00 88.31 661 GLU A N 1
ATOM 4942 C CA . GLU A 1 661 ? 15.556 14.267 -28.402 1.00 88.31 661 GLU A CA 1
ATOM 4943 C C . GLU A 1 661 ? 16.659 13.272 -28.779 1.00 88.31 661 GLU A C 1
ATOM 4945 O O . GLU A 1 661 ? 17.287 12.697 -27.889 1.00 88.31 661 GLU A O 1
ATOM 4950 N N . GLU A 1 662 ? 16.969 13.123 -30.066 1.00 89.81 662 GLU A N 1
ATOM 4951 C CA . GLU A 1 662 ? 18.064 12.262 -30.518 1.00 89.81 662 GLU A CA 1
ATOM 4952 C C . GLU A 1 662 ? 19.442 12.805 -30.138 1.00 89.81 662 GLU A C 1
ATOM 4954 O O . GLU A 1 662 ? 20.329 12.023 -29.790 1.00 89.81 662 GLU A O 1
ATOM 4959 N N . LEU A 1 663 ? 19.621 14.128 -30.123 1.00 90.75 663 LEU A N 1
ATOM 4960 C CA . LEU A 1 663 ? 20.822 14.766 -29.590 1.00 90.75 663 LEU A CA 1
ATOM 4961 C C . LEU A 1 663 ? 20.974 14.482 -28.090 1.00 90.75 663 LEU A C 1
ATOM 4963 O O . LEU A 1 663 ? 22.071 14.184 -27.615 1.00 90.75 663 LEU A O 1
ATOM 4967 N N . ALA A 1 664 ? 19.880 14.542 -27.328 1.00 88.38 664 ALA A N 1
ATOM 4968 C CA . ALA A 1 664 ? 19.903 14.205 -25.911 1.00 88.38 664 ALA A CA 1
ATOM 4969 C C . ALA A 1 664 ? 20.215 12.714 -25.684 1.00 88.38 664 ALA A C 1
ATOM 4971 O O . ALA A 1 664 ? 20.983 12.390 -24.775 1.00 88.38 664 ALA A O 1
ATOM 4972 N N . ALA A 1 665 ? 19.713 11.822 -26.543 1.00 87.94 665 ALA A N 1
ATOM 4973 C CA . ALA A 1 665 ? 20.059 10.402 -26.529 1.00 87.94 665 ALA A CA 1
ATOM 4974 C C . ALA A 1 665 ? 21.538 10.155 -26.891 1.00 87.94 665 ALA A C 1
ATOM 4976 O O . ALA A 1 665 ? 22.202 9.359 -26.226 1.00 87.94 665 ALA A O 1
ATOM 4977 N N . ALA A 1 666 ? 22.077 10.869 -27.887 1.00 89.31 666 ALA A N 1
ATOM 4978 C CA . ALA A 1 666 ? 23.496 10.831 -28.259 1.00 89.31 666 ALA A CA 1
ATOM 4979 C C . ALA A 1 666 ? 24.388 11.292 -27.099 1.00 89.31 666 ALA A C 1
ATOM 4981 O O . ALA A 1 666 ? 25.385 10.651 -26.761 1.00 89.31 666 ALA A O 1
ATOM 4982 N N . ARG A 1 667 ? 23.986 12.373 -26.421 1.00 88.94 667 ARG A N 1
ATOM 4983 C CA . ARG A 1 667 ? 24.674 12.869 -25.229 1.00 88.94 667 ARG A CA 1
ATOM 4984 C C . ARG A 1 667 ? 24.658 11.855 -24.094 1.00 88.94 667 ARG A C 1
ATOM 4986 O O . ARG A 1 667 ? 25.689 11.623 -23.470 1.00 88.94 667 ARG A O 1
ATOM 4993 N N . ALA A 1 668 ? 23.512 11.236 -23.829 1.00 85.50 668 ALA A N 1
ATOM 4994 C CA . ALA A 1 668 ? 23.391 10.193 -22.814 1.00 85.50 668 ALA A CA 1
ATOM 4995 C C . ALA A 1 668 ? 24.221 8.939 -23.142 1.00 85.50 668 ALA A C 1
ATOM 4997 O O . ALA A 1 668 ? 24.632 8.217 -22.233 1.00 85.50 668 ALA A O 1
ATOM 4998 N N . ALA A 1 669 ? 24.491 8.687 -24.425 1.00 86.56 669 ALA A N 1
ATOM 4999 C CA . ALA A 1 669 ? 25.409 7.652 -24.890 1.00 86.56 669 ALA A CA 1
ATOM 5000 C C . ALA A 1 669 ? 26.892 8.066 -24.858 1.00 86.56 669 ALA A C 1
ATOM 5002 O O . ALA A 1 669 ? 27.755 7.238 -25.132 1.00 86.56 669 ALA A O 1
ATOM 5003 N N . GLY A 1 670 ? 27.202 9.317 -24.498 1.00 86.81 670 GLY A N 1
ATOM 5004 C CA . GLY A 1 670 ? 28.567 9.842 -24.455 1.00 86.81 670 GLY A CA 1
ATOM 5005 C C . GLY A 1 670 ? 29.163 10.168 -25.827 1.00 86.81 670 GLY A C 1
ATOM 5006 O O . GLY A 1 670 ? 30.352 10.487 -25.885 1.00 86.81 670 GLY A O 1
ATOM 5007 N N . GLU A 1 671 ? 28.353 10.109 -26.891 1.00 89.75 671 GLU A N 1
ATOM 5008 C CA . GLU A 1 671 ? 28.731 10.419 -28.279 1.00 89.75 671 GLU A CA 1
ATOM 5009 C C . GLU A 1 671 ? 28.889 11.925 -28.515 1.00 89.75 671 GLU A C 1
ATOM 5011 O O . GLU A 1 671 ? 29.642 12.336 -29.390 1.00 89.75 671 GLU A O 1
ATOM 5016 N N . VAL A 1 672 ? 28.165 12.737 -27.738 1.00 90.06 672 VAL A N 1
ATOM 5017 C CA . VAL A 1 672 ? 28.200 14.203 -27.784 1.00 90.06 672 VAL A CA 1
ATOM 5018 C C . VAL A 1 672 ? 28.344 14.735 -26.362 1.00 90.06 672 VAL A C 1
ATOM 5020 O O . VAL A 1 672 ? 27.551 14.405 -25.482 1.00 90.06 672 VAL A O 1
ATOM 5023 N N . ARG A 1 673 ? 29.345 15.572 -26.112 1.00 89.12 673 ARG A N 1
ATOM 5024 C CA . ARG A 1 673 ? 29.691 16.091 -24.781 1.00 89.12 673 ARG A CA 1
ATOM 5025 C C . ARG A 1 673 ? 29.686 17.612 -24.728 1.00 89.12 673 ARG A C 1
ATOM 5027 O O . ARG A 1 673 ? 29.384 18.169 -23.673 1.00 89.12 673 ARG A O 1
ATOM 5034 N N . THR A 1 674 ? 29.988 18.276 -25.841 1.00 92.19 674 THR A N 1
ATOM 5035 C CA . THR A 1 674 ? 30.138 19.738 -25.907 1.00 92.19 674 THR A CA 1
ATOM 5036 C C . THR A 1 674 ? 29.083 20.395 -26.798 1.00 92.19 674 THR A C 1
ATOM 5038 O O . THR A 1 674 ? 28.474 19.743 -27.645 1.00 92.19 674 THR A O 1
ATOM 5041 N N . CYS A 1 675 ? 28.858 21.705 -26.628 1.00 89.88 675 CYS A N 1
ATOM 5042 C CA . CYS A 1 675 ? 27.950 22.458 -27.503 1.00 89.88 675 CYS A CA 1
ATOM 5043 C C . CYS A 1 675 ? 28.422 22.439 -28.964 1.00 89.88 675 CYS A C 1
ATOM 5045 O O . CYS A 1 675 ? 27.607 22.279 -29.864 1.00 89.88 675 CYS A O 1
ATOM 5047 N N . ARG A 1 676 ? 29.738 22.505 -29.195 1.00 91.69 676 ARG A N 1
ATOM 5048 C CA . ARG A 1 676 ? 30.320 22.424 -30.539 1.00 91.69 676 ARG A CA 1
ATOM 5049 C C . ARG A 1 676 ? 30.029 21.079 -31.210 1.00 91.69 676 ARG A C 1
ATOM 5051 O O . ARG A 1 676 ? 29.545 21.047 -32.335 1.00 91.69 676 ARG A O 1
ATOM 5058 N N . GLU A 1 677 ? 30.259 19.974 -30.502 1.00 93.12 677 GLU A N 1
ATOM 5059 C CA . GLU A 1 677 ? 29.914 18.638 -31.006 1.00 93.12 677 GLU A CA 1
ATOM 5060 C C . GLU A 1 677 ? 28.406 18.505 -31.261 1.00 93.12 677 GLU A C 1
ATOM 5062 O O . GLU A 1 677 ? 27.996 17.845 -32.212 1.00 93.12 677 GLU A O 1
ATOM 5067 N N . ALA A 1 678 ? 27.569 19.148 -30.441 1.00 91.62 678 ALA A N 1
ATOM 5068 C CA . ALA A 1 678 ? 26.124 19.155 -30.639 1.00 91.62 678 ALA A CA 1
ATOM 5069 C C . ALA A 1 678 ? 25.714 19.883 -31.926 1.00 91.62 678 ALA A C 1
ATOM 5071 O O . ALA A 1 678 ? 24.849 19.391 -32.650 1.00 91.62 678 ALA A O 1
ATOM 5072 N N . GLU A 1 679 ? 26.342 21.016 -32.243 1.00 93.00 679 GLU A N 1
ATOM 5073 C CA . GLU A 1 679 ? 26.098 21.741 -33.494 1.00 93.00 679 GLU A CA 1
ATOM 5074 C C . GLU A 1 679 ? 26.485 20.900 -34.717 1.00 93.00 679 GLU A C 1
ATOM 5076 O O . GLU A 1 679 ? 25.704 20.772 -35.666 1.00 93.00 679 GLU A O 1
ATOM 5081 N N . GLU A 1 680 ? 27.664 20.276 -34.680 1.00 92.38 680 GLU A N 1
ATOM 5082 C CA . GLU A 1 680 ? 28.147 19.382 -35.738 1.00 92.38 680 GLU A CA 1
ATOM 5083 C C . GLU A 1 680 ? 27.219 18.167 -35.907 1.00 92.38 680 GLU A C 1
ATOM 5085 O O . GLU A 1 680 ? 26.838 17.808 -37.027 1.00 92.38 680 GLU A O 1
ATOM 5090 N N . TRP A 1 681 ? 26.780 17.572 -34.794 1.00 93.62 681 TRP A N 1
ATOM 5091 C CA . TRP A 1 681 ? 25.855 16.442 -34.788 1.00 93.62 681 TRP A CA 1
ATOM 5092 C C . TRP A 1 681 ? 24.505 16.804 -35.419 1.00 93.62 681 TRP A C 1
ATOM 5094 O O . TRP A 1 681 ? 23.999 16.059 -36.263 1.00 93.62 681 TRP A O 1
ATOM 5104 N N . VAL A 1 682 ? 23.932 17.957 -35.059 1.00 91.56 682 VAL A N 1
ATOM 5105 C CA . VAL A 1 682 ? 22.639 18.427 -35.582 1.00 91.56 682 VAL A CA 1
ATOM 5106 C C . VAL A 1 682 ? 22.717 18.696 -37.087 1.00 91.56 682 VAL A C 1
ATOM 5108 O O . VAL A 1 682 ? 21.835 18.260 -37.830 1.00 91.56 682 VAL A O 1
ATOM 5111 N N . ARG A 1 683 ? 23.798 19.330 -37.567 1.00 89.38 683 ARG A N 1
ATOM 5112 C CA . ARG A 1 683 ? 24.026 19.542 -39.009 1.00 89.38 683 ARG A CA 1
ATOM 5113 C C . ARG A 1 683 ? 24.115 18.220 -39.772 1.00 89.38 683 ARG A C 1
ATOM 5115 O O . ARG A 1 683 ? 23.504 18.089 -40.829 1.00 89.38 683 ARG A O 1
ATOM 5122 N N . LYS A 1 684 ? 24.824 17.228 -39.220 1.00 88.56 684 LYS A N 1
ATOM 5123 C CA . LYS A 1 684 ? 25.011 15.909 -39.845 1.00 88.56 684 LYS A CA 1
ATOM 5124 C C . LYS A 1 684 ? 23.719 15.090 -39.928 1.00 88.56 684 LYS A C 1
ATOM 5126 O O . LYS A 1 684 ? 23.530 14.350 -40.889 1.00 88.56 684 LYS A O 1
ATOM 5131 N N . ASN A 1 685 ? 22.837 15.198 -38.933 1.00 86.75 685 ASN A N 1
ATOM 5132 C CA . ASN A 1 685 ? 21.647 14.347 -38.828 1.00 86.75 685 ASN A CA 1
ATOM 5133 C C . ASN A 1 685 ? 20.363 14.978 -39.397 1.00 86.75 685 ASN A C 1
ATOM 5135 O O . ASN A 1 685 ? 19.375 14.261 -39.544 1.00 86.75 685 ASN A O 1
ATOM 5139 N N . LYS A 1 686 ? 20.372 16.265 -39.793 1.00 81.69 686 LYS A N 1
ATOM 5140 C CA . LYS A 1 686 ? 19.213 16.946 -40.413 1.00 81.69 686 LYS A CA 1
ATOM 5141 C C . LYS A 1 686 ? 18.654 16.159 -41.604 1.00 81.69 686 LYS A C 1
ATOM 5143 O O . LYS A 1 686 ? 17.475 15.823 -41.611 1.00 81.69 686 LYS A O 1
ATOM 5148 N N . SER A 1 687 ? 19.498 15.838 -42.588 1.00 75.00 687 SER A N 1
ATOM 5149 C CA . SER A 1 687 ? 19.066 15.177 -43.830 1.00 75.00 687 SER A CA 1
ATOM 5150 C C . SER A 1 687 ? 18.515 13.777 -43.578 1.00 75.00 687 SER A C 1
ATOM 5152 O O . SER A 1 687 ? 17.502 13.405 -44.157 1.00 75.00 687 SER A O 1
ATOM 5154 N N . LYS A 1 688 ? 19.141 13.026 -42.662 1.00 78.25 688 LYS A N 1
ATOM 5155 C CA . LYS A 1 688 ? 18.680 11.690 -42.270 1.00 78.25 688 LYS A CA 1
ATOM 5156 C C . LYS A 1 688 ? 17.272 11.737 -41.663 1.00 78.25 688 LYS A C 1
ATOM 5158 O O . LYS A 1 688 ? 16.421 10.959 -42.068 1.00 78.25 688 LYS A O 1
ATOM 5163 N N . MET A 1 689 ? 17.019 12.664 -40.738 1.00 74.44 689 MET A N 1
ATOM 5164 C CA . MET A 1 689 ? 15.715 12.762 -40.068 1.00 74.44 689 MET A CA 1
ATOM 5165 C C . MET A 1 689 ? 14.617 13.388 -40.939 1.00 74.44 689 MET A C 1
ATOM 5167 O O . MET A 1 689 ? 13.443 13.182 -40.662 1.00 74.44 689 MET A O 1
ATOM 5171 N N . LEU A 1 690 ? 14.984 14.148 -41.977 1.00 68.81 690 LEU A N 1
ATOM 5172 C CA . LEU A 1 690 ? 14.046 14.621 -43.003 1.00 68.81 690 LEU A CA 1
ATOM 5173 C C . LEU A 1 690 ? 13.606 13.492 -43.947 1.00 68.81 690 LEU A C 1
ATOM 5175 O O . LEU A 1 690 ? 12.459 13.473 -44.374 1.00 68.81 690 LEU A O 1
ATOM 5179 N N . LEU A 1 691 ? 14.504 12.554 -44.263 1.00 63.94 691 LEU A N 1
ATOM 5180 C CA . LEU A 1 691 ? 14.193 11.373 -45.078 1.00 63.94 691 LEU A CA 1
ATOM 5181 C C . LEU A 1 691 ? 13.244 10.402 -44.358 1.00 63.94 691 LEU A C 1
ATOM 5183 O O . LEU A 1 691 ? 12.376 9.833 -45.007 1.00 63.94 691 LEU A O 1
ATOM 5187 N N . GLU A 1 692 ? 13.368 10.264 -43.035 1.00 64.50 692 GLU A N 1
ATOM 5188 C CA . GLU A 1 692 ? 12.475 9.439 -42.200 1.00 64.50 692 GLU A CA 1
ATOM 5189 C C . GLU A 1 692 ? 11.034 9.993 -42.094 1.00 64.50 692 GLU A C 1
ATOM 5191 O O . GLU A 1 692 ? 10.143 9.245 -41.718 1.00 64.50 692 GLU A O 1
ATOM 5196 N N . ASP A 1 693 ? 10.782 11.270 -42.422 1.00 56.56 693 ASP A N 1
ATOM 5197 C CA . ASP A 1 693 ? 9.425 11.862 -42.455 1.00 56.56 693 ASP A CA 1
ATOM 5198 C C . ASP A 1 693 ? 8.695 11.650 -43.795 1.00 56.56 693 ASP A C 1
ATOM 5200 O O . ASP A 1 693 ? 7.487 11.871 -43.885 1.00 56.56 693 ASP A O 1
ATOM 5204 N N . LEU A 1 694 ? 9.428 11.288 -44.853 1.00 50.59 694 LEU A N 1
ATOM 5205 C CA . LEU A 1 694 ? 8.893 11.080 -46.206 1.00 50.59 694 LEU A CA 1
ATOM 5206 C C . LEU A 1 694 ? 8.506 9.615 -46.475 1.00 50.59 694 LEU A C 1
ATOM 5208 O O . LEU A 1 694 ? 7.910 9.325 -47.513 1.00 50.59 694 LEU A O 1
ATOM 5212 N N . THR A 1 695 ? 8.862 8.716 -45.557 1.00 38.72 695 THR A N 1
ATOM 5213 C CA . THR A 1 695 ? 8.602 7.268 -45.568 1.00 38.72 695 THR A CA 1
ATOM 5214 C C . THR A 1 695 ? 7.663 6.895 -44.441 1.00 38.72 695 THR A C 1
ATOM 5216 O O . THR A 1 695 ? 6.752 6.075 -44.683 1.00 38.72 695 THR A O 1
#

Foldseek 3Di:
DLVLLVLLVVLCVVVVKWKKWFFPCLLCQQLLHDDQETEMEMEAAQLVSLVVSCVVVVWDKADDDVVQRWIWTWDQDPVGIGIYIYTYCHPHDLQVVLLLAFWLLRSKIATSVLCSVDPRDHPPDDDPPPDDPPDDDDDDDDDDDDDDDDDDDDDDDDDDDDDDDDDDDDDDDDDDDDDDDDDDDDDDDDDDDDDDDDDPDDPPDPDDPPDPDDDPQSNRHDNRPRMDRPQCSVVLSRQLETHTSDLCSCQVPVLSLLVVLLSCLVPVGDYDPSNLVSLLPHQCVPPDLQSVLVSLQSLLPGLPSLVSVVCCVPSNVPVCNLAVLLVVQQVADADDLDPHGRQVLLSLLLVLLSLLCVLQCLCVPVPDDDCDPPPDPPPVPPPPDDPDDDDDDDDDDDDDDDDDDDDDDDDDDDDDDDDDDDDDDDDDDDDDDDDDDDDDDDDDDDDDDDDDDDDDDDDPPPPPDPQPFLRHFDNLLSVVLSCQQQPDLDPVDGCSSLLSVLSSQLQSLQVVQWDQDPVRHTDRPQSLVSSLVVLLVSCVSSVPDPSSSVLSSLLSNQLCVLVVQVVVPPRFLLSLLVLLQVCQSSLLSSLSSNLSSVCSSCVSSVNRNVSNVSSVSSSVSSSCSVVPCLSNVNDDQLDDLVRLCVLVVHDDDVLSVVLSSVLSSCVSNVVDPHSVSSSVSSVVCSVVSVVVVVD

Organism: NCBI:txid1838280